Protein AF-A0A520QMN0-F1 (afdb_monomer)

Secondary structure (DSSP, 8-state):
--------------------------------------SEEEEEEEEEEE-S-HHHHHHHHHTT--S-TT-SSHHHHHHHHHHHHHHHHHH--SEEEEEEE-SHHHHHHHHHHHHHTT--EEEE----S-TTT--EEEEEEETT---EEEEEEE--SSSSS-SSEEEEEEEETTEEEEEEEEE--S-TT-HHHHHHHHHHHHHHHHHHHHHHHTT-EEEEEEE-SS--SSS--S--SGGG---SSHHHHHHTTS-SSTTSEEEGGGGSSSGGG--SEEETTEEE--EEEEEEGGGGGGEEEEE------TTT-SSPPEEEEE-S-SS-EEEEPPPPP-PPP----------S-------TTSEEEEEEESS-SS--TTTEEEEEEE-SSS-EE-TTEEEE-TT--EEE--SEE-TT-EEEEEEPTTTS---TTEEEEEEEETTEEEEEEEEETTT--TT-EEEE-

Structure (mmCIF, N/CA/C/O backbone):
data_AF-A0A520QMN0-F1
#
_entry.id   AF-A0A520QMN0-F1
#
loop_
_atom_site.group_PDB
_atom_site.id
_atom_site.type_symbol
_atom_site.label_atom_id
_atom_site.label_alt_id
_atom_site.label_comp_id
_atom_site.label_asym_id
_atom_site.label_entity_id
_atom_site.label_seq_id
_atom_site.pdbx_PDB_ins_code
_atom_site.Cartn_x
_atom_site.Cartn_y
_atom_site.Cartn_z
_atom_site.occupancy
_atom_site.B_iso_or_equiv
_atom_site.auth_seq_id
_atom_site.auth_comp_id
_atom_site.auth_asym_id
_atom_site.auth_atom_id
_atom_site.pdbx_PDB_model_num
ATOM 1 N N . MET A 1 1 ? 46.810 -18.996 -17.706 1.00 33.03 1 MET A N 1
ATOM 2 C CA . MET A 1 1 ? 46.801 -19.858 -16.507 1.00 33.03 1 MET A CA 1
ATOM 3 C C . MET A 1 1 ? 45.580 -19.439 -15.713 1.00 33.03 1 MET A C 1
ATOM 5 O O . MET A 1 1 ? 45.600 -18.313 -15.251 1.00 33.03 1 MET A O 1
ATOM 9 N N . GLU A 1 2 ? 44.453 -20.135 -15.626 1.00 33.88 2 GLU A N 1
ATOM 10 C CA . GLU A 1 2 ? 43.872 -21.401 -16.129 1.00 33.88 2 GLU A CA 1
ATOM 11 C C . GLU A 1 2 ? 42.335 -21.191 -16.065 1.00 33.88 2 GLU A C 1
ATOM 13 O O . GLU A 1 2 ? 41.900 -20.363 -15.277 1.00 33.88 2 GLU A O 1
ATOM 18 N N . ARG A 1 3 ? 41.407 -21.863 -16.751 1.00 31.55 3 ARG A N 1
ATOM 19 C CA . ARG A 1 3 ? 41.289 -22.530 -18.057 1.00 31.55 3 ARG A CA 1
ATOM 20 C C . ARG A 1 3 ? 39.763 -22.662 -18.308 1.00 31.55 3 ARG A C 1
ATOM 22 O O . ARG A 1 3 ? 39.017 -22.943 -17.381 1.00 31.55 3 ARG A O 1
ATOM 29 N N . TYR A 1 4 ? 39.343 -22.465 -19.558 1.00 32.16 4 TYR A N 1
ATOM 30 C CA . TYR A 1 4 ? 38.041 -22.791 -20.170 1.00 32.16 4 TYR A CA 1
ATOM 31 C C . TYR A 1 4 ? 37.383 -24.122 -19.741 1.00 32.16 4 TYR A C 1
ATOM 33 O O . TYR A 1 4 ? 38.085 -25.118 -19.598 1.00 32.16 4 TYR A O 1
ATOM 41 N N . PHE A 1 5 ? 36.042 -24.166 -19.770 1.00 28.84 5 PHE A N 1
ATOM 42 C CA . PHE A 1 5 ? 35.228 -25.303 -20.254 1.00 28.84 5 PHE A CA 1
ATOM 43 C C . PHE A 1 5 ? 33.964 -24.720 -20.916 1.00 28.84 5 PHE A C 1
ATOM 45 O O . PHE A 1 5 ? 33.158 -24.091 -20.247 1.00 28.84 5 PHE A O 1
ATOM 52 N N . LEU A 1 6 ? 33.908 -24.546 -22.238 1.00 27.08 6 LEU A N 1
ATOM 53 C CA . LEU A 1 6 ? 33.676 -25.504 -23.331 1.00 27.08 6 LEU A CA 1
ATOM 54 C C . LEU A 1 6 ? 32.257 -26.107 -23.371 1.00 27.08 6 LEU A C 1
ATOM 56 O O . LEU A 1 6 ? 31.890 -26.980 -22.593 1.00 27.08 6 LEU A O 1
ATOM 60 N N . LEU A 1 7 ? 31.533 -25.615 -24.376 1.00 24.67 7 LEU A N 1
ATOM 61 C CA . LEU A 1 7 ? 30.341 -26.112 -25.056 1.00 24.67 7 LEU A CA 1
ATOM 62 C C . LEU A 1 7 ? 30.203 -27.649 -25.078 1.00 24.67 7 LEU A C 1
ATOM 64 O O . LEU A 1 7 ? 31.142 -28.359 -25.440 1.00 24.67 7 LEU A O 1
ATOM 68 N N . THR A 1 8 ? 28.995 -28.164 -24.841 1.00 26.45 8 THR A N 1
ATOM 69 C CA . THR A 1 8 ? 28.574 -29.463 -25.387 1.00 26.45 8 THR A CA 1
ATOM 70 C C . THR A 1 8 ? 27.167 -29.337 -25.962 1.00 26.45 8 THR A C 1
ATOM 72 O O . THR A 1 8 ? 26.180 -29.248 -25.242 1.00 26.45 8 THR A O 1
ATOM 75 N N . VAL A 1 9 ? 27.103 -29.305 -27.292 1.00 26.80 9 VAL A N 1
ATOM 76 C CA . VAL A 1 9 ? 25.902 -29.590 -28.077 1.00 26.80 9 VAL A CA 1
ATOM 77 C C . VAL A 1 9 ? 25.725 -31.106 -28.077 1.00 26.80 9 VAL A C 1
ATOM 79 O O . VAL A 1 9 ? 26.642 -31.820 -28.482 1.00 26.80 9 VAL A O 1
ATOM 82 N N . LEU A 1 10 ? 24.552 -31.599 -27.677 1.00 25.41 10 LEU A N 1
ATOM 83 C CA . LEU A 1 10 ? 24.100 -32.932 -28.060 1.00 25.41 10 LEU A CA 1
ATOM 84 C C . LEU A 1 10 ? 22.697 -32.833 -28.658 1.00 25.41 10 LEU A C 1
ATOM 86 O O . LEU A 1 10 ? 21.757 -32.351 -28.033 1.00 25.41 10 LEU A O 1
ATOM 90 N N . LEU A 1 11 ? 22.606 -33.278 -29.905 1.00 26.23 11 LEU A N 1
ATOM 91 C CA . LEU A 1 11 ? 21.416 -33.345 -30.738 1.00 26.23 11 LEU A CA 1
ATOM 92 C C . LEU A 1 11 ? 21.088 -34.833 -30.947 1.00 26.23 11 LEU A C 1
ATOM 94 O O . LEU A 1 11 ? 21.989 -35.612 -31.252 1.00 26.23 11 LEU A O 1
ATOM 98 N N . MET A 1 12 ? 19.788 -35.146 -30.882 1.00 27.16 12 MET A N 1
ATOM 99 C CA . MET A 1 12 ? 19.052 -36.275 -31.488 1.00 27.16 12 MET A CA 1
ATOM 100 C C . MET A 1 12 ? 18.500 -37.404 -30.599 1.00 27.16 12 MET A C 1
ATOM 102 O O . MET A 1 12 ? 19.220 -38.106 -29.899 1.00 27.16 12 MET A O 1
ATOM 106 N N . GLY A 1 13 ? 17.190 -37.625 -30.811 1.00 24.97 13 GLY A N 1
ATOM 107 C CA . GLY A 1 13 ? 16.382 -38.800 -30.460 1.00 24.97 13 GLY A CA 1
ATOM 108 C C . GLY A 1 13 ? 15.334 -38.472 -29.390 1.00 24.97 13 GLY A C 1
ATOM 109 O O . GLY A 1 13 ? 15.660 -38.476 -28.219 1.00 24.97 13 GLY A O 1
ATOM 110 N N . GLY A 1 14 ? 14.075 -38.124 -29.664 1.00 24.12 14 GLY A N 1
ATOM 111 C CA . GLY A 1 14 ? 13.190 -38.579 -30.730 1.00 24.12 14 GLY A CA 1
ATOM 112 C C . GLY A 1 14 ? 12.113 -39.489 -30.134 1.00 24.12 14 GLY A C 1
ATOM 113 O O . GLY A 1 14 ? 12.290 -40.696 -30.129 1.00 24.12 14 GLY A O 1
ATOM 114 N N . PHE A 1 15 ? 11.001 -38.915 -29.668 1.00 27.69 15 PHE A N 1
ATOM 115 C CA . PHE A 1 15 ? 9.696 -39.583 -29.616 1.00 27.69 15 PHE A CA 1
ATOM 116 C C . PHE A 1 15 ? 8.616 -38.545 -29.915 1.00 27.69 15 PHE A C 1
ATOM 118 O O . PHE A 1 15 ? 8.412 -37.593 -29.167 1.00 27.69 15 PHE A O 1
ATOM 125 N N . GLY A 1 16 ? 7.990 -38.705 -31.078 1.00 23.70 16 GLY A N 1
ATOM 126 C CA . GLY A 1 16 ? 6.839 -37.927 -31.505 1.00 23.70 16 GLY A CA 1
ATOM 127 C C . GLY A 1 16 ? 5.525 -38.591 -31.105 1.00 23.70 16 GLY A C 1
ATOM 128 O O . GLY A 1 16 ? 5.467 -39.808 -30.967 1.00 23.70 16 GLY A O 1
ATOM 129 N N . CYS A 1 17 ? 4.501 -37.751 -30.950 1.00 24.12 17 CYS A N 1
ATOM 130 C CA . CYS A 1 17 ? 3.062 -37.928 -31.224 1.00 24.12 17 CYS A CA 1
ATOM 131 C C . CYS A 1 17 ? 2.330 -36.876 -30.369 1.00 24.12 17 CYS A C 1
ATOM 133 O O . CYS A 1 17 ? 2.611 -36.768 -29.188 1.00 24.12 17 CYS A O 1
ATOM 135 N N . SER A 1 18 ? 1.408 -36.043 -30.839 1.00 25.81 18 SER A N 1
ATOM 136 C CA . SER A 1 18 ? 0.764 -35.873 -32.138 1.00 25.81 18 SER A CA 1
ATOM 137 C C . SER A 1 18 ? 0.312 -34.413 -32.251 1.00 25.81 18 SER A C 1
ATOM 139 O O . SER A 1 18 ? -0.187 -33.850 -31.279 1.00 25.81 18 SER A O 1
ATOM 141 N N . LYS A 1 19 ? 0.424 -33.820 -33.442 1.00 28.09 19 LYS A N 1
ATOM 142 C CA . LYS A 1 19 ? -0.245 -32.557 -33.777 1.00 28.09 19 LYS A CA 1
ATOM 143 C C . LYS A 1 19 ? -1.764 -32.755 -33.758 1.00 28.09 19 LYS A C 1
ATOM 145 O O . LYS A 1 19 ? -2.263 -33.594 -34.504 1.00 28.09 19 LYS A O 1
ATOM 150 N N . SER A 1 20 ? -2.486 -31.925 -33.013 1.00 25.56 20 SER A N 1
ATOM 151 C CA . SER A 1 20 ? -3.855 -31.550 -33.370 1.00 25.56 20 SER A CA 1
ATOM 152 C C . SER A 1 20 ? -3.849 -30.073 -33.742 1.00 25.56 20 SER A C 1
ATOM 154 O O . SER A 1 20 ? -3.733 -29.206 -32.879 1.00 25.56 20 SER A O 1
ATOM 156 N N . ASN A 1 21 ? -3.946 -29.793 -35.041 1.00 27.81 21 ASN A N 1
ATOM 157 C CA . ASN A 1 21 ? -4.375 -28.483 -35.510 1.00 27.81 21 ASN A CA 1
ATOM 158 C C . ASN A 1 21 ? -5.807 -28.257 -35.020 1.00 27.81 21 ASN A C 1
ATOM 160 O O . ASN A 1 21 ? -6.683 -29.054 -35.343 1.00 27.81 21 ASN A O 1
ATOM 164 N N . ASN A 1 22 ? -6.041 -27.161 -34.308 1.00 25.23 22 ASN A N 1
ATOM 165 C CA . ASN A 1 22 ? -7.317 -26.465 -34.361 1.00 25.23 22 ASN A CA 1
ATOM 166 C C . ASN A 1 22 ? -7.044 -24.967 -34.270 1.00 25.23 22 ASN A C 1
ATOM 168 O O . ASN A 1 22 ? -6.852 -24.391 -33.206 1.00 25.23 22 ASN A O 1
ATOM 172 N N . THR A 1 23 ? -6.999 -24.357 -35.447 1.00 31.05 23 THR A N 1
ATOM 173 C CA . THR A 1 23 ? -7.369 -22.965 -35.651 1.00 31.05 23 THR A CA 1
ATOM 174 C C . THR A 1 23 ? -8.823 -22.785 -35.224 1.00 31.05 23 THR A C 1
ATOM 176 O O . THR A 1 23 ? -9.720 -23.339 -35.857 1.00 31.05 23 THR A O 1
ATOM 179 N N . SER A 1 24 ? -9.058 -21.984 -34.194 1.00 26.66 24 SER A N 1
ATOM 180 C CA . SER A 1 24 ? -10.310 -21.247 -34.050 1.00 26.66 24 SER A CA 1
ATOM 181 C C . SER A 1 24 ? -10.043 -20.009 -33.212 1.00 26.66 24 SER A C 1
ATOM 183 O O . SER A 1 24 ? -9.780 -20.102 -32.014 1.00 26.66 24 SER A O 1
ATOM 185 N N . GLU A 1 25 ? -10.101 -18.862 -33.882 1.00 38.84 25 GLU A N 1
ATOM 186 C CA . GLU A 1 25 ? -10.387 -17.569 -33.282 1.00 38.84 25 GLU A CA 1
ATOM 187 C C . GLU A 1 25 ? -11.527 -17.719 -32.269 1.00 38.84 25 GLU A C 1
ATOM 189 O O . GLU A 1 25 ? -12.612 -18.200 -32.602 1.00 38.84 25 GLU A O 1
ATOM 194 N N . ASN A 1 26 ? -11.289 -17.309 -31.028 1.00 26.91 26 ASN A N 1
ATOM 195 C CA . ASN A 1 26 ? -12.368 -16.881 -30.154 1.00 26.91 26 ASN A CA 1
ATOM 196 C C . ASN A 1 26 ? -11.800 -15.910 -29.119 1.00 26.91 26 ASN A C 1
ATOM 198 O O . ASN A 1 26 ? -11.375 -16.291 -28.031 1.00 26.91 26 ASN A O 1
ATOM 202 N N . SER A 1 27 ? -11.786 -14.631 -29.487 1.00 34.31 27 SER A N 1
ATOM 203 C CA . SER A 1 27 ? -11.710 -13.521 -28.546 1.00 34.31 27 SER A CA 1
ATOM 204 C C . SER A 1 27 ? -12.987 -13.522 -27.701 1.00 34.31 27 SER A C 1
ATOM 206 O O . SER A 1 27 ? -13.970 -12.853 -28.026 1.00 34.31 27 SER A O 1
ATOM 208 N N . GLN A 1 28 ? -13.010 -14.315 -26.635 1.00 29.34 28 GLN A N 1
ATOM 209 C CA . GLN A 1 28 ? -13.997 -14.152 -25.579 1.00 29.34 28 GLN A CA 1
ATOM 210 C C . GLN A 1 28 ? -13.337 -13.379 -24.450 1.00 29.34 28 GLN A C 1
ATOM 212 O O . GLN A 1 28 ? -12.477 -13.902 -23.749 1.00 29.34 28 GLN A O 1
ATOM 217 N N . ALA A 1 29 ? -13.750 -12.118 -24.299 1.00 33.69 29 ALA A N 1
ATOM 218 C CA . ALA A 1 29 ? -13.531 -11.350 -23.087 1.00 33.69 29 ALA A CA 1
ATOM 219 C C . ALA A 1 29 ? -13.957 -12.220 -21.896 1.00 33.69 29 ALA A C 1
ATOM 221 O O . ALA A 1 29 ? -15.143 -12.542 -21.750 1.00 33.69 29 ALA A O 1
ATOM 222 N N . GLN A 1 30 ? -12.987 -12.649 -21.089 1.00 31.91 30 GLN A N 1
ATOM 223 C CA . GLN A 1 30 ? -13.263 -13.314 -19.828 1.00 31.91 30 GLN A CA 1
ATOM 224 C C . GLN A 1 30 ? -14.056 -12.329 -18.974 1.00 31.91 30 GLN A C 1
ATOM 226 O O . GLN A 1 30 ? -13.552 -11.306 -18.520 1.00 31.91 30 GLN A O 1
ATOM 231 N N . LYS A 1 31 ? -15.348 -12.612 -18.806 1.00 30.89 31 LYS A N 1
ATOM 232 C CA . LYS A 1 31 ? -16.171 -11.926 -17.818 1.00 30.89 31 LYS A CA 1
ATOM 233 C C . LYS A 1 31 ? -15.600 -12.273 -16.451 1.00 30.89 31 LYS A C 1
ATOM 235 O O . LYS A 1 31 ? -15.755 -13.410 -16.007 1.00 30.89 31 LYS A O 1
ATOM 240 N N . PHE A 1 32 ? -14.959 -11.302 -15.808 1.00 40.47 32 PHE A N 1
ATOM 241 C CA . PHE A 1 32 ? -14.547 -11.408 -14.416 1.00 40.47 32 PHE A CA 1
ATOM 242 C C . PHE A 1 32 ? -15.762 -11.813 -13.575 1.00 40.47 32 PHE A C 1
ATOM 244 O O . PHE A 1 32 ? -16.827 -11.194 -13.641 1.00 40.47 32 PHE A O 1
ATOM 251 N N . THR A 1 33 ? -15.643 -12.920 -12.848 1.00 34.47 33 THR A N 1
ATOM 252 C CA . THR A 1 33 ? -16.696 -13.388 -11.950 1.00 34.47 33 THR A CA 1
ATOM 253 C C . THR A 1 33 ? -16.872 -12.362 -10.837 1.00 34.47 33 THR A C 1
ATOM 255 O O . THR A 1 33 ? -15.922 -12.095 -10.103 1.00 34.47 33 THR A O 1
ATOM 258 N N . ASN A 1 34 ? -18.079 -11.802 -10.708 1.00 33.84 34 ASN A N 1
ATOM 259 C CA . ASN A 1 34 ? -18.480 -10.924 -9.607 1.00 33.84 34 ASN A CA 1
ATOM 260 C C . ASN A 1 34 ? -18.396 -11.683 -8.273 1.00 33.84 34 ASN A C 1
ATOM 262 O O . ASN A 1 34 ? -19.392 -12.208 -7.779 1.00 33.84 34 ASN A O 1
ATOM 266 N N . ILE A 1 35 ? -17.208 -11.755 -7.683 1.00 37.53 35 ILE A N 1
ATOM 267 C CA . ILE A 1 35 ? -17.080 -11.968 -6.248 1.00 37.53 35 ILE A CA 1
ATOM 268 C C . ILE A 1 35 ? -17.411 -10.611 -5.632 1.00 37.53 35 ILE A C 1
ATOM 270 O O . ILE A 1 35 ? -16.677 -9.647 -5.853 1.00 37.53 35 ILE A O 1
ATOM 274 N N . GLU A 1 36 ? -18.520 -10.517 -4.896 1.00 47.09 36 GLU A N 1
ATOM 275 C CA . GLU A 1 36 ? -18.790 -9.360 -4.040 1.00 47.09 36 GLU A CA 1
ATOM 276 C C . GLU A 1 36 ? -17.677 -9.275 -2.989 1.00 47.09 36 GLU A C 1
ATOM 278 O O . GLU A 1 36 ? -17.712 -9.913 -1.938 1.00 47.09 36 GLU A O 1
ATOM 283 N N . LYS A 1 37 ? -16.626 -8.523 -3.309 1.00 62.28 37 LYS A N 1
ATOM 284 C CA . LYS A 1 37 ? -15.514 -8.251 -2.407 1.00 62.28 37 LYS A CA 1
ATOM 285 C C . LYS A 1 37 ? -15.958 -7.128 -1.476 1.00 62.28 37 LYS A C 1
ATOM 287 O O . LYS A 1 37 ? -15.829 -5.955 -1.805 1.00 62.28 37 LYS A O 1
ATOM 292 N N . SER A 1 38 ? -16.540 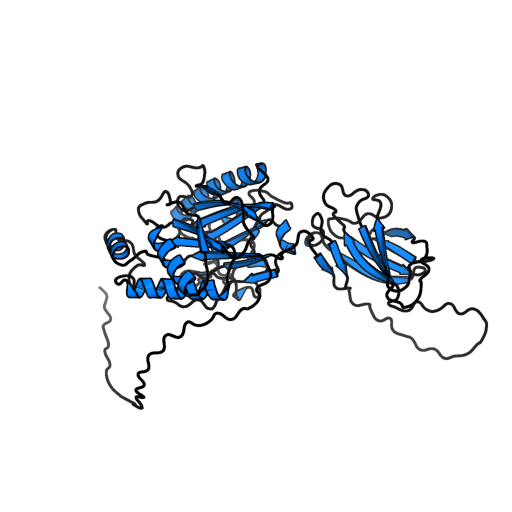-7.490 -0.335 1.00 71.12 38 SER A N 1
ATOM 293 C CA . SER A 1 38 ? -16.988 -6.528 0.675 1.00 71.12 38 SER A CA 1
ATOM 294 C C . SER A 1 38 ? -15.799 -5.801 1.313 1.00 71.12 38 SER A C 1
ATOM 296 O O . SER A 1 38 ? -14.854 -6.455 1.762 1.00 71.12 38 SER A O 1
ATOM 298 N N . GLY A 1 39 ? -15.871 -4.475 1.429 1.00 86.12 39 GLY A N 1
ATOM 299 C CA . GLY A 1 39 ? -14.822 -3.661 2.050 1.00 86.12 39 GLY A CA 1
ATOM 300 C C . GLY A 1 39 ? -14.128 -2.708 1.081 1.00 86.12 39 GLY A C 1
ATOM 301 O O . GLY A 1 39 ? -14.293 -2.820 -0.126 1.00 86.12 39 GLY A O 1
ATOM 302 N N . ILE A 1 40 ? -13.335 -1.794 1.635 1.00 94.31 40 ILE A N 1
ATOM 303 C CA . ILE A 1 40 ? -12.443 -0.896 0.900 1.00 94.31 40 ILE A CA 1
ATOM 304 C C . ILE A 1 40 ? -11.146 -1.651 0.608 1.00 94.31 40 ILE A C 1
ATOM 306 O O . ILE A 1 40 ? -10.394 -1.951 1.537 1.00 94.31 40 ILE A O 1
ATOM 310 N N . GLY A 1 41 ? -10.884 -1.968 -0.656 1.00 96.88 41 GLY A N 1
ATOM 311 C CA . GLY A 1 41 ? -9.648 -2.598 -1.110 1.00 96.88 41 GLY A CA 1
ATOM 312 C C . GLY A 1 41 ? -8.553 -1.576 -1.412 1.00 96.88 41 GLY A C 1
ATOM 313 O O . GLY A 1 41 ? -8.744 -0.691 -2.243 1.00 96.88 41 GLY A O 1
ATOM 314 N N . ILE A 1 42 ? -7.386 -1.726 -0.791 1.00 98.62 42 ILE A N 1
ATOM 315 C CA . ILE A 1 42 ? -6.192 -0.916 -1.061 1.00 98.62 42 ILE A CA 1
ATOM 316 C C . ILE A 1 42 ? -5.053 -1.856 -1.443 1.00 98.62 42 ILE A C 1
ATOM 318 O O . ILE A 1 42 ? -4.698 -2.745 -0.669 1.00 98.62 42 ILE A O 1
ATOM 322 N N . MET A 1 43 ? -4.485 -1.658 -2.630 1.00 98.81 43 MET A N 1
ATOM 323 C CA . MET A 1 43 ? -3.402 -2.476 -3.170 1.00 98.81 43 MET A CA 1
ATOM 324 C C . MET A 1 43 ? -2.179 -1.620 -3.492 1.00 98.81 43 MET A C 1
ATOM 326 O O . MET A 1 43 ? -2.313 -0.522 -4.029 1.00 98.81 43 MET A O 1
ATOM 330 N N . THR A 1 44 ? -0.989 -2.152 -3.222 1.00 98.88 44 THR A N 1
ATOM 331 C CA . THR A 1 44 ? 0.259 -1.661 -3.814 1.00 98.88 44 THR A CA 1
ATOM 332 C C . THR A 1 44 ? 0.873 -2.722 -4.715 1.00 98.88 44 THR A C 1
ATOM 334 O O . THR A 1 44 ? 0.778 -3.909 -4.402 1.00 98.88 44 THR A O 1
ATOM 337 N N . PHE A 1 45 ? 1.460 -2.306 -5.836 1.00 98.75 45 PHE A N 1
ATOM 338 C CA . PHE A 1 45 ? 2.059 -3.219 -6.804 1.00 98.75 45 PHE A CA 1
ATOM 339 C C . PHE A 1 45 ? 3.197 -2.543 -7.582 1.00 98.75 45 PHE A C 1
ATOM 341 O O . PHE A 1 45 ? 2.953 -1.627 -8.374 1.00 98.75 45 PHE A O 1
ATOM 348 N N . ASN A 1 46 ? 4.433 -3.009 -7.387 1.00 98.56 46 ASN A N 1
ATOM 349 C CA . ASN A 1 46 ? 5.536 -2.661 -8.273 1.00 98.56 46 ASN A CA 1
ATOM 350 C C . ASN A 1 46 ? 5.369 -3.438 -9.583 1.00 98.56 46 ASN A C 1
ATOM 352 O O . ASN A 1 46 ? 5.274 -4.662 -9.587 1.00 98.56 46 ASN A O 1
ATOM 356 N N . THR A 1 47 ? 5.267 -2.711 -10.692 1.00 97.00 47 THR A N 1
ATOM 357 C CA . THR A 1 47 ? 4.902 -3.275 -11.997 1.00 97.00 47 THR A CA 1
ATOM 358 C C . THR A 1 47 ? 6.094 -3.641 -12.871 1.00 97.00 47 THR A C 1
ATOM 360 O O . THR A 1 47 ? 5.867 -4.142 -13.967 1.00 97.00 47 THR A O 1
ATOM 363 N N . LYS A 1 48 ? 7.333 -3.406 -12.413 1.00 94.44 48 LYS A N 1
ATOM 364 C CA . LYS A 1 48 ? 8.570 -3.659 -13.163 1.00 94.44 48 LYS A CA 1
ATOM 365 C C . LYS A 1 48 ? 8.559 -3.030 -14.560 1.00 94.44 48 LYS A C 1
ATOM 367 O O . LYS A 1 48 ? 8.218 -3.674 -15.555 1.00 94.44 48 LYS A O 1
ATOM 372 N N . TRP A 1 49 ? 8.979 -1.774 -14.658 1.00 95.88 49 TRP A N 1
ATOM 373 C CA . TRP A 1 49 ? 9.045 -1.037 -15.928 1.00 95.88 49 TRP A CA 1
ATOM 374 C C . TRP A 1 49 ? 7.744 -1.058 -16.753 1.00 95.88 49 TRP A C 1
ATOM 376 O O . TRP A 1 49 ? 7.734 -1.489 -17.909 1.00 95.88 49 TRP A O 1
ATOM 386 N N . LEU A 1 50 ? 6.639 -0.549 -16.206 1.00 97.50 50 LEU A N 1
ATOM 387 C CA . LEU A 1 50 ? 5.403 -0.408 -16.974 1.00 97.50 50 LEU A CA 1
ATOM 388 C C . LEU A 1 50 ? 5.539 0.740 -17.982 1.00 97.50 50 LEU A C 1
ATOM 390 O O . LEU A 1 50 ? 5.469 1.919 -17.628 1.00 97.50 50 LEU A O 1
ATOM 394 N N . LEU A 1 51 ? 5.748 0.378 -19.247 1.00 97.75 51 LEU A N 1
ATOM 395 C CA . LEU A 1 51 ? 6.119 1.293 -20.330 1.00 97.75 51 LEU A CA 1
ATOM 396 C C . LEU A 1 51 ? 4.921 1.750 -21.165 1.00 97.75 51 LEU A C 1
ATOM 398 O O . LEU A 1 51 ? 3.910 1.057 -21.291 1.00 97.75 51 LEU A O 1
ATOM 402 N N . ALA A 1 52 ? 5.068 2.909 -21.802 1.00 96.25 52 ALA A N 1
ATOM 403 C CA . ALA A 1 52 ? 4.100 3.441 -22.753 1.00 96.25 52 ALA A CA 1
ATOM 404 C C . ALA A 1 52 ? 4.177 2.748 -24.118 1.00 96.25 52 ALA A C 1
ATOM 406 O O . ALA A 1 52 ? 3.144 2.568 -24.761 1.00 96.25 52 ALA A O 1
ATOM 407 N N . GLY A 1 53 ? 5.377 2.351 -24.551 1.00 96.88 53 GLY A N 1
ATOM 408 C CA . GLY A 1 53 ? 5.607 1.681 -25.830 1.00 96.88 53 GLY A CA 1
ATOM 409 C C . GLY A 1 53 ? 7.084 1.440 -26.143 1.00 96.88 53 GLY A C 1
ATOM 410 O O . GLY A 1 53 ? 7.971 1.876 -25.402 1.00 96.88 53 GLY A O 1
ATOM 411 N N . ALA A 1 54 ? 7.343 0.733 -27.243 1.00 96.38 54 ALA A N 1
ATOM 412 C CA . ALA A 1 54 ? 8.678 0.232 -27.591 1.00 96.38 54 ALA A CA 1
ATOM 413 C C . ALA A 1 54 ? 9.724 1.345 -27.783 1.00 96.38 54 ALA A C 1
ATOM 415 O O . ALA A 1 54 ? 10.878 1.201 -27.381 1.00 96.38 54 ALA A O 1
ATOM 416 N N . GLU A 1 55 ? 9.326 2.497 -28.330 1.00 95.38 55 GLU A N 1
ATOM 417 C CA . GLU A 1 55 ? 10.223 3.649 -28.502 1.00 95.38 55 GLU A CA 1
ATOM 418 C C . GLU A 1 55 ? 10.776 4.153 -27.156 1.00 95.38 55 GLU A C 1
ATOM 420 O O . GLU A 1 55 ? 11.960 4.483 -27.037 1.00 95.38 55 GLU A O 1
ATOM 425 N N . GLN A 1 56 ? 9.942 4.164 -26.110 1.00 95.00 56 GLN A N 1
ATOM 426 C CA . GLN A 1 56 ? 10.378 4.532 -24.764 1.00 95.00 56 GLN A CA 1
ATOM 427 C C . GLN A 1 56 ? 11.379 3.515 -24.210 1.00 95.00 56 GLN A C 1
ATOM 429 O O . GLN A 1 56 ? 12.402 3.915 -23.651 1.00 95.00 56 GLN A O 1
ATOM 434 N N . ALA A 1 57 ? 11.126 2.218 -24.406 1.00 96.06 57 ALA A N 1
ATOM 435 C CA . ALA A 1 57 ? 12.050 1.166 -23.993 1.00 96.06 57 ALA A CA 1
ATOM 436 C C . ALA A 1 57 ? 13.411 1.314 -24.692 1.00 96.06 57 ALA A C 1
ATOM 438 O O . ALA A 1 57 ? 14.449 1.316 -24.031 1.00 96.06 57 ALA A O 1
ATOM 439 N N . GLN A 1 58 ? 13.422 1.542 -26.010 1.00 95.19 58 GLN A N 1
ATOM 440 C CA . GLN A 1 58 ? 14.645 1.776 -26.785 1.00 95.19 58 GLN A CA 1
ATOM 441 C C . GLN A 1 58 ? 15.414 3.012 -26.297 1.00 95.19 58 GLN A C 1
ATOM 443 O O . GLN A 1 58 ? 16.638 2.961 -26.148 1.00 95.19 58 GLN A O 1
ATOM 448 N N . ARG A 1 59 ? 14.714 4.112 -25.984 1.00 94.75 59 ARG A N 1
ATOM 449 C CA . ARG A 1 59 ? 15.333 5.320 -25.414 1.00 94.75 59 ARG A CA 1
ATOM 450 C C . ARG A 1 59 ? 16.018 5.028 -24.080 1.00 94.75 59 ARG A C 1
ATOM 452 O O . ARG A 1 59 ? 17.149 5.465 -23.874 1.00 94.75 59 ARG A O 1
ATOM 459 N N . LEU A 1 60 ? 15.352 4.306 -23.180 1.00 95.00 60 LEU A N 1
ATOM 460 C CA . LEU A 1 60 ? 15.901 3.948 -21.869 1.00 95.00 60 LEU A CA 1
ATOM 461 C C . LEU A 1 60 ? 17.090 2.984 -22.000 1.00 95.00 60 LEU A C 1
ATOM 463 O O . LEU A 1 60 ? 18.132 3.226 -21.387 1.00 95.00 60 LEU A O 1
ATOM 467 N N . LYS A 1 61 ? 17.004 1.978 -22.881 1.00 95.19 61 LYS A N 1
ATOM 468 C CA . LYS A 1 61 ? 18.137 1.102 -23.239 1.00 95.19 61 LYS A CA 1
ATOM 469 C C . LYS A 1 61 ? 19.333 1.910 -23.749 1.00 95.19 61 LYS A C 1
ATOM 471 O O . LYS A 1 61 ? 20.467 1.660 -23.347 1.00 95.19 61 LYS A O 1
ATOM 476 N N . GLY A 1 62 ? 19.088 2.948 -24.553 1.00 94.94 62 GLY A N 1
ATOM 477 C CA . GLY A 1 62 ? 20.116 3.884 -25.021 1.00 94.94 62 GLY A CA 1
ATOM 478 C C . GLY A 1 62 ? 20.849 4.643 -23.903 1.00 94.94 62 GLY A C 1
ATOM 479 O O . GLY A 1 62 ? 21.985 5.069 -24.108 1.00 94.94 62 GLY A O 1
ATOM 480 N N . LYS A 1 63 ? 20.251 4.774 -22.707 1.00 94.88 63 LYS A N 1
ATOM 481 C CA . LYS A 1 63 ? 20.895 5.340 -21.504 1.00 94.88 63 LYS A CA 1
ATOM 482 C C . LYS A 1 63 ? 21.736 4.312 -20.726 1.00 94.88 63 LYS A C 1
ATOM 484 O O . LYS A 1 63 ? 22.353 4.689 -19.730 1.00 94.88 63 LYS A O 1
ATOM 489 N N . GLY A 1 64 ? 21.759 3.045 -21.149 1.00 93.50 64 GLY A N 1
ATOM 490 C CA . GLY A 1 64 ? 22.409 1.938 -20.438 1.00 93.50 64 GLY A CA 1
ATOM 491 C C . GLY A 1 64 ? 21.570 1.345 -19.301 1.00 93.50 64 GLY A C 1
ATOM 492 O O . GLY A 1 64 ? 22.129 0.734 -18.391 1.00 93.50 64 GLY A O 1
ATOM 493 N N . ILE A 1 65 ? 20.250 1.552 -19.319 1.00 92.94 65 ILE A N 1
ATOM 494 C CA . ILE A 1 65 ? 19.324 0.978 -18.335 1.00 92.94 65 ILE A CA 1
ATOM 495 C C . ILE A 1 65 ? 19.096 -0.506 -18.660 1.00 92.94 65 ILE A C 1
ATOM 497 O O . ILE A 1 65 ? 18.815 -0.860 -19.804 1.00 92.94 65 ILE A O 1
ATOM 501 N N . TRP A 1 66 ? 19.232 -1.351 -17.640 1.00 90.06 66 TRP A N 1
ATOM 502 C CA . TRP A 1 66 ? 19.012 -2.801 -17.673 1.00 90.06 66 TRP A CA 1
ATOM 503 C C . TRP A 1 66 ? 17.603 -3.149 -17.161 1.00 90.06 66 TRP A C 1
ATOM 505 O O . TRP A 1 66 ? 16.952 -2.301 -16.550 1.00 90.06 66 TRP A O 1
ATOM 515 N N . GLY A 1 67 ? 17.133 -4.380 -17.389 1.00 87.62 67 GLY A N 1
ATOM 516 C CA . GLY A 1 67 ? 15.792 -4.824 -16.966 1.00 87.62 67 GLY A CA 1
ATOM 517 C C . GLY A 1 67 ? 14.683 -4.536 -17.985 1.00 87.62 67 GLY A C 1
ATOM 518 O O . GLY A 1 67 ? 13.501 -4.584 -17.652 1.00 87.62 67 GLY A O 1
ATOM 519 N N . LEU A 1 68 ? 15.066 -4.206 -19.221 1.00 92.50 68 LEU A N 1
ATOM 520 C CA . LEU A 1 68 ? 14.178 -3.896 -20.347 1.00 92.50 68 LEU A CA 1
ATOM 521 C C . LEU A 1 68 ? 14.342 -4.898 -21.499 1.00 92.50 68 LEU A C 1
ATOM 523 O O . LEU A 1 68 ? 13.841 -4.655 -22.596 1.00 92.50 68 LEU A O 1
ATOM 527 N N . GLU A 1 69 ? 15.104 -5.973 -21.294 1.00 88.81 69 GLU A N 1
ATOM 528 C CA . GLU A 1 69 ? 15.567 -6.900 -22.329 1.00 88.81 69 GLU A CA 1
ATOM 529 C C . GLU A 1 69 ? 14.396 -7.408 -23.179 1.00 88.81 69 GLU A C 1
ATOM 531 O O . GLU A 1 69 ? 14.463 -7.299 -24.398 1.00 88.81 69 GLU A O 1
ATOM 536 N N . ASP A 1 70 ? 13.272 -7.751 -22.548 1.00 88.44 70 ASP A N 1
ATOM 537 C CA . ASP A 1 70 ? 12.071 -8.288 -23.202 1.00 88.44 70 ASP A CA 1
ATOM 538 C C . ASP A 1 70 ? 11.016 -7.212 -23.548 1.00 88.44 70 ASP A C 1
ATOM 540 O O . ASP A 1 70 ? 9.815 -7.464 -23.529 1.00 88.44 70 ASP A O 1
ATOM 544 N N . LYS A 1 71 ? 11.438 -5.966 -23.814 1.00 91.94 71 LYS A N 1
ATOM 545 C CA . LYS A 1 71 ? 10.549 -4.810 -24.089 1.00 91.94 71 LYS A CA 1
ATOM 546 C C . LYS A 1 71 ? 10.814 -4.130 -25.438 1.00 91.94 71 LYS A C 1
ATOM 548 O O . LYS A 1 71 ? 10.615 -2.925 -25.578 1.00 91.94 71 LYS A O 1
ATOM 553 N N . ASP A 1 72 ? 11.316 -4.876 -26.422 1.00 92.31 72 ASP A N 1
ATOM 554 C CA . ASP A 1 72 ? 11.686 -4.328 -27.739 1.00 92.31 72 ASP A CA 1
ATOM 555 C C . ASP A 1 72 ? 10.500 -4.040 -28.666 1.00 92.31 72 ASP A C 1
ATOM 557 O O . ASP A 1 72 ? 10.620 -3.207 -29.567 1.00 92.31 72 ASP A O 1
ATOM 561 N N . GLU A 1 73 ? 9.362 -4.695 -28.441 1.00 96.31 73 GLU A N 1
ATOM 562 C CA . GLU A 1 73 ? 8.168 -4.586 -29.277 1.00 96.31 73 GLU A CA 1
ATOM 563 C C . GLU A 1 73 ? 6.947 -4.154 -28.458 1.00 96.31 73 GLU A C 1
ATOM 565 O O . GLU A 1 73 ? 6.817 -4.464 -27.271 1.00 96.31 73 GLU A O 1
ATOM 570 N N . ASP A 1 74 ? 6.013 -3.445 -29.102 1.00 97.19 74 ASP A N 1
ATOM 571 C CA . ASP A 1 74 ? 4.773 -3.008 -28.450 1.00 97.19 74 ASP A CA 1
ATOM 572 C C . ASP A 1 74 ? 3.895 -4.180 -28.003 1.00 97.19 74 ASP A C 1
ATOM 574 O O . ASP A 1 74 ? 3.141 -4.018 -27.047 1.00 97.19 74 ASP A O 1
ATOM 578 N N . THR A 1 75 ? 4.019 -5.338 -28.654 1.00 96.56 75 THR A N 1
ATOM 579 C CA . THR A 1 75 ? 3.345 -6.601 -28.321 1.00 96.56 75 THR A CA 1
ATOM 580 C C . THR A 1 75 ? 3.751 -7.121 -26.942 1.00 96.56 75 THR A C 1
ATOM 582 O O . THR A 1 75 ? 2.883 -7.502 -26.160 1.00 96.56 75 THR A O 1
ATOM 585 N N . GLU A 1 76 ? 5.039 -7.071 -26.593 1.00 95.44 76 GLU A N 1
ATOM 586 C CA . GLU A 1 76 ? 5.533 -7.494 -25.272 1.00 95.44 76 GLU A CA 1
ATOM 587 C C . GLU A 1 76 ? 5.142 -6.509 -24.163 1.00 95.44 76 GLU A C 1
ATOM 589 O O . GLU A 1 76 ? 4.848 -6.887 -23.025 1.00 95.44 76 GLU A O 1
ATOM 594 N N . ILE A 1 77 ? 5.076 -5.219 -24.498 1.00 97.12 77 ILE A N 1
ATOM 595 C CA . ILE A 1 77 ? 4.562 -4.195 -23.585 1.00 97.12 77 ILE A CA 1
ATOM 596 C C . ILE A 1 77 ? 3.060 -4.412 -23.362 1.00 97.12 77 ILE A C 1
ATOM 598 O O . ILE A 1 77 ? 2.608 -4.446 -22.221 1.00 97.12 77 ILE A O 1
ATOM 602 N N . GLU A 1 78 ? 2.284 -4.632 -24.424 1.00 96.75 78 GLU A N 1
ATOM 603 C CA . GLU A 1 78 ? 0.864 -5.001 -24.352 1.00 96.75 78 GLU A CA 1
ATOM 604 C C . GLU A 1 78 ? 0.618 -6.236 -23.489 1.00 96.75 78 GLU A C 1
ATOM 606 O O . GLU A 1 78 ? -0.300 -6.229 -22.666 1.00 96.75 78 GLU A O 1
ATOM 611 N N . LYS A 1 79 ? 1.456 -7.263 -23.643 1.00 96.94 79 LYS A N 1
ATOM 612 C CA . LYS A 1 79 ? 1.390 -8.500 -22.866 1.00 96.94 79 LYS A CA 1
ATOM 613 C C . LYS A 1 79 ? 1.526 -8.232 -21.367 1.00 96.94 79 LYS A C 1
ATOM 615 O O . LYS A 1 79 ? 0.696 -8.706 -20.594 1.00 96.94 79 LYS A O 1
ATOM 620 N N . GLN A 1 80 ? 2.489 -7.403 -20.961 1.00 97.62 80 GLN A N 1
ATOM 621 C CA . GLN A 1 80 ? 2.617 -6.991 -19.560 1.00 97.62 80 GLN A CA 1
ATOM 622 C C . GLN A 1 80 ? 1.408 -6.183 -19.084 1.00 97.62 80 GLN A C 1
ATOM 624 O O . GLN A 1 80 ? 0.885 -6.455 -18.007 1.00 97.62 80 GLN A O 1
ATOM 629 N N . HIS A 1 81 ? 0.927 -5.210 -19.868 1.00 98.19 81 HIS A N 1
ATOM 630 C CA . HIS A 1 81 ? -0.273 -4.438 -19.505 1.00 98.19 81 HIS A CA 1
ATOM 631 C C . HIS A 1 81 ? -1.490 -5.345 -19.295 1.00 98.19 81 HIS A C 1
ATOM 633 O O . HIS A 1 81 ? -2.258 -5.129 -18.358 1.00 98.19 81 HIS A O 1
ATOM 639 N N . ALA A 1 82 ? -1.660 -6.366 -20.138 1.00 97.75 82 ALA A N 1
ATOM 640 C CA . ALA A 1 82 ? -2.713 -7.365 -19.993 1.00 97.75 82 ALA A CA 1
ATOM 641 C C . ALA A 1 82 ? -2.532 -8.207 -18.719 1.00 97.75 82 ALA A C 1
ATOM 643 O O . ALA A 1 82 ? -3.483 -8.340 -17.951 1.00 97.75 82 ALA A O 1
ATOM 644 N N . ALA A 1 83 ? -1.318 -8.694 -18.449 1.00 97.94 83 ALA A N 1
ATOM 645 C CA . ALA A 1 83 ? -1.017 -9.496 -17.264 1.00 97.94 83 ALA A CA 1
ATOM 646 C C . ALA A 1 83 ? -1.195 -8.698 -15.954 1.00 97.94 83 ALA A C 1
ATOM 648 O O . ALA A 1 83 ? -1.840 -9.163 -15.017 1.00 97.94 83 ALA A O 1
ATOM 649 N N . VAL A 1 84 ? -0.717 -7.449 -15.900 1.00 98.44 84 VAL A N 1
ATOM 650 C CA . VAL A 1 84 ? -0.951 -6.532 -14.768 1.00 98.44 84 VAL A CA 1
ATOM 651 C C . VAL A 1 84 ? -2.447 -6.245 -14.601 1.00 98.44 84 VAL A C 1
ATOM 653 O O . VAL A 1 84 ? -2.961 -6.253 -13.481 1.00 98.44 84 VAL A O 1
ATOM 656 N N . SER A 1 85 ? -3.170 -6.024 -15.704 1.00 98.25 85 SER A N 1
ATOM 657 C CA . SER A 1 85 ? -4.621 -5.813 -15.679 1.00 98.25 85 SER A CA 1
ATOM 658 C C . SER A 1 85 ? -5.377 -7.032 -15.143 1.00 98.25 85 SER A C 1
ATOM 660 O O . SER A 1 85 ? -6.357 -6.852 -14.423 1.00 98.25 85 SER A O 1
ATOM 662 N N . GLU A 1 86 ? -4.951 -8.253 -15.468 1.00 97.06 86 GLU A N 1
ATOM 663 C CA . GLU A 1 86 ? -5.545 -9.494 -14.957 1.00 97.06 86 GLU A CA 1
ATOM 664 C C . GLU A 1 86 ? -5.356 -9.619 -13.441 1.00 97.06 86 GLU A C 1
ATOM 666 O O . GLU A 1 86 ? -6.330 -9.837 -12.715 1.00 97.06 86 GLU A O 1
ATOM 671 N N . VAL A 1 87 ? -4.137 -9.370 -12.945 1.00 97.25 87 VAL A N 1
ATOM 672 C CA . VAL A 1 87 ? -3.850 -9.336 -11.502 1.00 97.25 87 VAL A CA 1
ATOM 673 C C . VAL A 1 87 ? -4.765 -8.333 -10.802 1.00 97.25 87 VAL A C 1
ATOM 675 O O . VAL A 1 87 ? -5.431 -8.676 -9.827 1.00 97.25 87 VAL A O 1
ATOM 678 N N . ILE A 1 88 ? -4.870 -7.104 -11.314 1.00 97.50 88 ILE A N 1
ATOM 679 C CA . ILE A 1 88 ? -5.748 -6.078 -10.735 1.00 97.50 88 ILE A CA 1
ATOM 680 C C . ILE A 1 88 ? -7.212 -6.531 -10.767 1.00 97.50 88 ILE A C 1
ATOM 682 O O . ILE A 1 88 ? -7.923 -6.382 -9.771 1.00 97.50 88 ILE A O 1
ATOM 686 N N . ALA A 1 89 ? -7.672 -7.112 -11.873 1.00 95.19 89 ALA A N 1
ATOM 687 C CA . ALA A 1 89 ? -9.061 -7.518 -12.042 1.00 95.19 89 ALA A CA 1
ATOM 688 C C . ALA A 1 89 ? -9.473 -8.695 -11.150 1.00 95.19 89 ALA A C 1
ATOM 690 O O . ALA A 1 89 ? -10.624 -8.759 -10.715 1.00 95.19 89 ALA A O 1
ATOM 691 N N . ASN A 1 90 ? -8.530 -9.557 -10.769 1.00 93.69 90 ASN A N 1
ATOM 692 C CA . ASN A 1 90 ? -8.772 -10.608 -9.784 1.00 93.69 90 ASN A CA 1
ATOM 693 C C . ASN A 1 90 ? -9.076 -10.049 -8.389 1.00 93.69 90 ASN A C 1
ATOM 695 O O . ASN A 1 90 ? -9.709 -10.730 -7.580 1.00 93.69 90 ASN A O 1
ATOM 699 N N . TYR A 1 91 ? -8.683 -8.806 -8.084 1.00 94.19 91 TYR A N 1
ATOM 700 C CA . TYR A 1 91 ? -8.874 -8.191 -6.767 1.00 94.19 91 TYR A CA 1
ATOM 701 C C . TYR A 1 91 ? -9.752 -6.942 -6.758 1.00 94.19 91 TYR A C 1
ATOM 703 O O . TYR A 1 91 ? -10.286 -6.628 -5.696 1.00 94.19 91 TYR A O 1
ATOM 711 N N . VAL A 1 92 ? -9.948 -6.265 -7.886 1.00 94.94 92 VAL A N 1
ATOM 712 C CA . VAL A 1 92 ? -10.775 -5.052 -8.026 1.00 94.94 92 VAL A CA 1
ATOM 713 C C . VAL A 1 92 ? -10.587 -4.073 -6.845 1.00 94.94 92 VAL A C 1
ATOM 715 O O . VAL A 1 92 ? -11.548 -3.756 -6.144 1.00 94.94 92 VAL A O 1
ATOM 718 N N . PRO A 1 93 ? -9.348 -3.657 -6.519 1.00 96.56 93 PRO A N 1
ATOM 719 C CA . PRO A 1 93 ? -9.105 -2.726 -5.415 1.00 96.56 93 PRO A CA 1
ATOM 720 C C . PRO A 1 93 ? -9.725 -1.350 -5.693 1.00 96.56 93 PRO A C 1
ATOM 722 O O . PRO A 1 93 ? -9.770 -0.896 -6.836 1.00 96.56 93 PRO A O 1
ATOM 725 N N . ASP A 1 94 ? -10.167 -0.654 -4.650 1.00 97.69 94 ASP A N 1
ATOM 726 C CA . ASP A 1 94 ? -10.717 0.700 -4.761 1.00 97.69 94 ASP A CA 1
ATOM 727 C C . ASP A 1 94 ? -9.616 1.752 -4.949 1.00 97.69 94 ASP A C 1
ATOM 729 O O . ASP A 1 94 ? -9.822 2.749 -5.645 1.00 97.69 94 ASP A O 1
ATOM 733 N N . LEU A 1 95 ? -8.440 1.507 -4.363 1.00 98.69 95 LEU A N 1
ATOM 734 C CA . LEU A 1 95 ? -7.227 2.302 -4.536 1.00 98.69 95 LEU A CA 1
ATOM 735 C C . LEU A 1 95 ? -6.043 1.397 -4.889 1.00 98.69 95 LEU A C 1
ATOM 737 O O . LEU A 1 95 ? -5.751 0.430 -4.187 1.00 98.69 95 LEU A O 1
ATOM 741 N N . LEU A 1 96 ? -5.340 1.749 -5.962 1.00 98.69 96 LEU A N 1
ATOM 742 C CA . LEU A 1 96 ? -4.075 1.150 -6.388 1.00 98.69 96 LEU A CA 1
ATOM 743 C C . LEU A 1 96 ? -2.949 2.161 -6.219 1.00 98.69 96 LEU A C 1
ATOM 745 O O . LEU A 1 96 ? -3.092 3.298 -6.662 1.00 98.69 96 LEU A O 1
ATOM 749 N N . CYS A 1 97 ? -1.828 1.729 -5.655 1.00 98.88 97 CYS A N 1
ATOM 750 C CA . CYS A 1 97 ? -0.551 2.433 -5.659 1.00 98.88 97 CYS A CA 1
ATOM 751 C C . CYS A 1 97 ? 0.442 1.632 -6.506 1.00 98.88 97 CYS A C 1
ATOM 753 O O . CYS A 1 97 ? 0.880 0.561 -6.094 1.00 98.88 97 CYS A O 1
ATOM 755 N N . LEU A 1 98 ? 0.774 2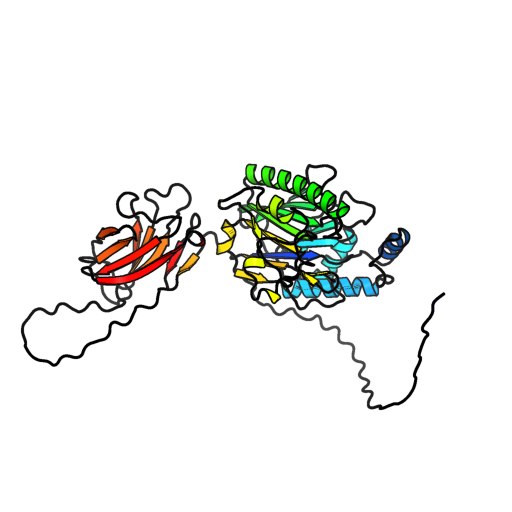.127 -7.694 1.00 98.88 98 LEU A N 1
ATOM 756 C CA . LEU A 1 98 ? 1.664 1.450 -8.633 1.00 98.88 98 LEU A CA 1
ATOM 757 C C . LEU A 1 98 ? 3.054 2.077 -8.595 1.00 98.88 98 LEU A C 1
ATOM 759 O O . LEU A 1 98 ? 3.172 3.304 -8.620 1.00 98.88 98 LEU A O 1
ATOM 763 N N . GLN A 1 99 ? 4.091 1.243 -8.556 1.00 98.62 99 GLN A N 1
ATOM 764 C CA . GLN A 1 99 ? 5.488 1.659 -8.699 1.00 98.62 99 GLN A CA 1
ATOM 765 C C . GLN A 1 99 ? 6.020 1.246 -10.075 1.00 98.62 99 GLN A C 1
ATOM 767 O O . GLN A 1 99 ? 5.493 0.325 -10.703 1.00 98.62 99 GLN A O 1
ATOM 772 N N . GLU A 1 100 ? 7.067 1.941 -10.524 1.00 97.50 100 GLU A N 1
ATOM 773 C CA . GLU A 1 100 ? 7.720 1.731 -11.826 1.00 97.50 100 GLU A CA 1
ATOM 774 C C . GLU A 1 100 ? 6.823 1.978 -13.041 1.00 97.50 100 GLU A C 1
ATOM 776 O O . GLU A 1 100 ? 7.015 1.411 -14.115 1.00 97.50 100 GLU A O 1
ATOM 781 N N . VAL A 1 101 ? 5.874 2.898 -12.887 1.00 97.88 101 VAL A N 1
ATOM 782 C CA . VAL A 1 101 ? 5.112 3.446 -14.007 1.00 97.88 101 VAL A CA 1
ATOM 783 C C . VAL A 1 101 ? 5.968 4.518 -14.668 1.00 97.88 101 VAL A C 1
ATOM 785 O O . VAL A 1 101 ? 6.323 5.484 -14.008 1.00 97.88 101 VAL A O 1
ATOM 788 N N . ILE A 1 102 ? 6.338 4.363 -15.939 1.00 95.94 102 ILE A N 1
ATOM 789 C CA . ILE A 1 102 ? 7.394 5.212 -16.528 1.00 95.94 102 ILE A CA 1
ATOM 790 C C . ILE A 1 102 ? 6.907 6.616 -16.913 1.00 95.94 102 ILE A C 1
ATOM 792 O O . ILE A 1 102 ? 7.691 7.540 -17.076 1.00 95.94 102 ILE A O 1
ATOM 796 N N . ASN A 1 103 ? 5.609 6.798 -17.128 1.00 94.62 103 ASN A N 1
ATOM 797 C CA . ASN A 1 103 ? 5.004 8.117 -17.303 1.00 94.62 103 ASN A CA 1
ATOM 798 C C . ASN A 1 103 ? 3.474 8.000 -17.318 1.00 94.62 103 ASN A C 1
ATOM 800 O O . ASN A 1 103 ? 2.888 6.918 -17.194 1.00 94.62 103 ASN A O 1
ATOM 804 N N . ARG A 1 104 ? 2.816 9.137 -17.555 1.00 96.31 104 ARG A N 1
ATOM 805 C CA . ARG A 1 104 ? 1.374 9.202 -17.797 1.00 96.31 104 ARG A CA 1
ATOM 806 C C . ARG A 1 104 ? 0.912 8.300 -18.943 1.00 96.31 104 ARG A C 1
ATOM 808 O O . ARG A 1 104 ? -0.112 7.647 -18.787 1.00 96.31 104 ARG A O 1
ATOM 815 N N . ASP A 1 105 ? 1.635 8.239 -20.059 1.00 97.19 105 ASP A N 1
ATOM 816 C CA . ASP A 1 105 ? 1.204 7.452 -21.224 1.00 97.19 105 ASP A CA 1
ATOM 817 C C . ASP A 1 105 ? 1.155 5.949 -20.915 1.00 97.19 105 ASP A C 1
ATOM 819 O O . ASP A 1 105 ? 0.233 5.256 -21.355 1.00 97.19 105 ASP A O 1
ATOM 823 N N . ALA A 1 106 ? 2.099 5.457 -20.108 1.00 98.06 106 ALA A N 1
ATOM 824 C CA . ALA A 1 106 ? 2.088 4.100 -19.583 1.00 98.06 106 ALA A CA 1
ATOM 825 C C . ALA A 1 106 ? 0.888 3.866 -18.657 1.00 98.06 106 ALA A C 1
ATOM 827 O O . ALA A 1 106 ? 0.147 2.900 -18.838 1.00 98.06 106 ALA A O 1
ATOM 828 N N . ALA A 1 107 ? 0.639 4.779 -17.713 1.00 98.38 107 ALA A N 1
ATOM 829 C CA . ALA A 1 107 ? -0.523 4.695 -16.830 1.00 98.38 107 ALA A CA 1
ATOM 830 C C . ALA A 1 107 ? -1.844 4.680 -17.622 1.00 98.38 107 ALA A C 1
ATOM 832 O O . ALA A 1 107 ? -2.719 3.849 -17.377 1.00 98.38 107 ALA A O 1
ATOM 833 N N . ASP A 1 108 ? -1.974 5.556 -18.620 1.00 98.50 108 ASP A N 1
ATOM 834 C CA . ASP A 1 108 ? -3.152 5.641 -19.477 1.00 98.50 108 ASP A CA 1
ATOM 835 C C . ASP A 1 108 ? -3.306 4.392 -20.360 1.00 98.50 108 ASP A C 1
ATOM 837 O O . ASP A 1 108 ? -4.435 3.987 -20.650 1.00 98.50 108 ASP A O 1
ATOM 841 N N . ARG A 1 109 ? -2.203 3.745 -20.774 1.00 98.19 109 ARG A N 1
ATOM 842 C CA . ARG A 1 109 ? -2.244 2.447 -21.474 1.00 98.19 109 ARG A CA 1
ATOM 843 C C . ARG A 1 109 ? -2.836 1.365 -20.573 1.00 98.19 109 ARG A C 1
ATOM 845 O O . ARG A 1 109 ? -3.782 0.711 -21.007 1.00 98.19 109 ARG A O 1
ATOM 852 N N . LEU A 1 110 ? -2.399 1.265 -19.316 1.00 98.75 110 LEU A N 1
ATOM 853 C CA . LEU A 1 110 ? -2.965 0.312 -18.354 1.00 98.75 110 LEU A CA 1
ATOM 854 C C . LEU A 1 110 ? -4.450 0.584 -18.087 1.00 98.75 110 LEU A C 1
ATOM 856 O O . LEU A 1 110 ? -5.259 -0.340 -18.093 1.00 98.75 110 LEU A O 1
ATOM 860 N N . ILE A 1 111 ? -4.837 1.851 -17.907 1.00 98.75 111 ILE A N 1
ATOM 861 C CA . ILE A 1 111 ? -6.242 2.234 -17.694 1.00 98.75 111 ILE A CA 1
ATOM 862 C C . ILE A 1 111 ? -7.108 1.851 -18.898 1.00 98.75 111 ILE A C 1
ATOM 864 O O . ILE A 1 111 ? -8.233 1.386 -18.715 1.00 98.75 111 ILE A O 1
ATOM 868 N N . ARG A 1 112 ? -6.608 2.006 -20.133 1.00 98.50 112 ARG A N 1
ATOM 869 C CA . ARG A 1 112 ? -7.322 1.536 -21.332 1.00 98.50 112 ARG A CA 1
ATOM 870 C C . ARG A 1 112 ? -7.519 0.021 -21.307 1.00 98.50 112 ARG A C 1
ATOM 872 O O . ARG A 1 112 ? -8.631 -0.422 -21.590 1.00 98.50 112 ARG A O 1
ATOM 879 N N . THR A 1 113 ? -6.497 -0.746 -20.932 1.00 98.25 113 THR A N 1
ATOM 880 C CA . THR A 1 113 ? -6.580 -2.210 -20.799 1.00 98.25 113 THR A CA 1
ATOM 881 C C . THR A 1 113 ? -7.587 -2.623 -19.719 1.00 98.25 113 THR A C 1
ATOM 883 O O . THR A 1 113 ? -8.504 -3.395 -19.995 1.00 98.25 113 THR A O 1
ATOM 886 N N . LEU A 1 114 ? -7.517 -2.020 -18.527 1.00 98.25 114 LEU A N 1
ATOM 887 C CA . LEU A 1 114 ? -8.482 -2.234 -17.438 1.00 98.25 114 LEU A CA 1
ATOM 888 C C . LEU A 1 114 ? -9.917 -1.924 -17.884 1.00 98.25 114 LEU A C 1
ATOM 890 O O . LEU A 1 114 ? -10.842 -2.698 -17.626 1.00 98.25 114 LEU A O 1
ATOM 894 N N . LYS A 1 115 ? -10.102 -0.825 -18.624 1.00 97.69 115 LYS A N 1
ATOM 895 C CA . LYS A 1 115 ? -11.407 -0.401 -19.137 1.00 97.69 115 LYS A CA 1
ATOM 896 C C . LYS A 1 115 ? -11.976 -1.363 -20.174 1.00 97.69 115 LYS A C 1
ATOM 898 O O . LYS A 1 115 ? -13.185 -1.589 -20.177 1.00 97.69 115 LYS A O 1
ATOM 903 N N . GLN A 1 116 ? -11.137 -1.953 -21.025 1.00 96.44 116 GLN A N 1
ATOM 904 C CA . GLN A 1 116 ? -11.551 -3.032 -21.932 1.00 96.44 116 GLN A CA 1
ATOM 905 C C . GLN A 1 116 ? -12.018 -4.272 -21.153 1.00 96.44 116 GLN A C 1
ATOM 907 O O . GLN A 1 116 ? -12.968 -4.931 -21.573 1.00 96.44 116 GLN A O 1
ATOM 912 N N . GLY A 1 117 ? -11.418 -4.529 -19.986 1.00 92.75 117 GLY A N 1
ATOM 913 C CA . GLY A 1 117 ? -11.854 -5.536 -19.015 1.00 92.75 117 GLY A CA 1
ATOM 914 C C . GLY A 1 117 ? -13.082 -5.151 -18.172 1.00 92.75 117 GLY A C 1
ATOM 915 O O . GLY A 1 117 ? -13.517 -5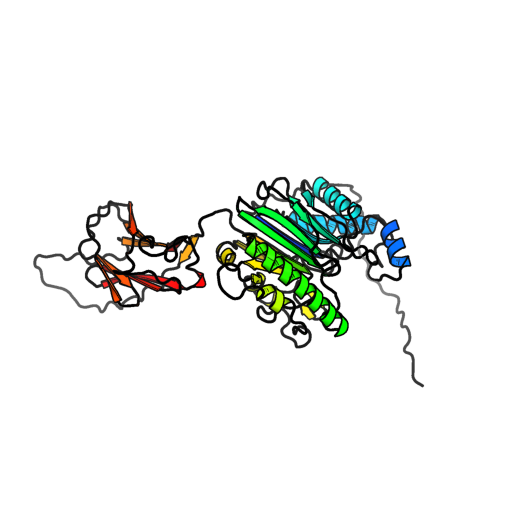.937 -17.336 1.00 92.75 117 GLY A O 1
ATOM 916 N N . GLY A 1 118 ? -13.669 -3.966 -18.373 1.00 94.56 118 GLY A N 1
ATOM 917 C CA . GLY A 1 118 ? -14.848 -3.499 -17.633 1.00 94.56 118 GLY A CA 1
ATOM 918 C C . GLY A 1 118 ? -14.549 -2.783 -16.311 1.00 94.56 118 GLY A C 1
ATOM 919 O O . GLY A 1 118 ? -15.481 -2.497 -15.559 1.00 94.56 118 GLY A O 1
ATOM 920 N N . LEU A 1 119 ? -13.286 -2.457 -16.029 1.00 96.31 119 LEU A N 1
ATOM 921 C CA . LEU A 1 119 ? -12.873 -1.724 -14.833 1.00 96.31 119 LEU A CA 1
ATOM 922 C C . LEU A 1 119 ? -12.523 -0.271 -15.174 1.00 96.31 119 LEU A C 1
ATOM 924 O O . LEU A 1 119 ? -11.600 -0.006 -15.939 1.00 96.31 119 LEU A O 1
ATOM 928 N N . ASP A 1 120 ? -13.253 0.687 -14.601 1.00 96.50 120 ASP A N 1
ATOM 929 C CA . ASP A 1 120 ? -13.052 2.119 -14.863 1.00 96.50 120 ASP A CA 1
ATOM 930 C C . ASP A 1 120 ? -12.274 2.768 -13.711 1.00 96.50 120 ASP A C 1
ATOM 932 O O . ASP A 1 120 ? -12.817 3.022 -12.632 1.00 96.50 120 ASP A O 1
ATOM 936 N N . TYR A 1 121 ? -10.991 3.038 -13.948 1.00 98.44 121 TYR A N 1
ATOM 937 C CA . TYR A 1 121 ? -10.095 3.684 -12.992 1.00 98.44 121 TYR A CA 1
ATOM 938 C C . TYR A 1 121 ? -9.746 5.110 -13.426 1.00 98.44 121 TYR A C 1
ATOM 940 O O . TYR A 1 121 ? -9.584 5.405 -14.609 1.00 98.44 121 TYR A O 1
ATOM 948 N N . GLU A 1 122 ? -9.598 6.005 -12.452 1.00 98.00 122 GLU A N 1
ATOM 949 C CA . GLU A 1 122 ? -9.120 7.371 -12.648 1.00 98.00 122 GLU A CA 1
ATOM 950 C C . GLU A 1 122 ? -7.665 7.513 -12.189 1.00 98.00 122 GLU A C 1
ATOM 952 O O . GLU A 1 122 ? -7.314 7.108 -11.079 1.00 98.00 122 GLU A O 1
ATOM 957 N N . LEU A 1 123 ? -6.834 8.142 -13.024 1.00 98.69 123 LEU A N 1
ATOM 958 C CA . LEU A 1 123 ? -5.428 8.412 -12.733 1.00 98.69 123 LEU A CA 1
ATOM 959 C C . LEU A 1 123 ? -5.246 9.616 -11.799 1.00 98.69 123 LEU A C 1
ATOM 961 O O . LEU A 1 123 ? -5.708 10.726 -12.074 1.00 98.69 123 LEU A O 1
ATOM 965 N N . ARG A 1 124 ? -4.470 9.420 -10.736 1.00 98.31 124 ARG A N 1
ATOM 966 C CA . ARG A 1 124 ? -3.966 10.452 -9.826 1.00 98.31 124 ARG A CA 1
ATOM 967 C C . ARG A 1 124 ? -2.440 10.399 -9.850 1.00 98.31 124 ARG A C 1
ATOM 969 O O . ARG A 1 124 ? -1.836 9.454 -9.353 1.00 98.31 124 ARG A O 1
ATOM 976 N N . PHE A 1 125 ? -1.823 11.391 -10.486 1.00 97.62 125 PHE A N 1
ATOM 977 C CA . PHE A 1 125 ? -0.434 11.282 -10.932 1.00 97.62 125 PHE A CA 1
ATOM 978 C C . PHE A 1 125 ? 0.270 12.633 -11.027 1.00 97.62 125 PHE A C 1
ATOM 980 O O . PHE A 1 125 ? -0.336 13.622 -11.449 1.00 97.62 125 PHE A O 1
ATOM 987 N N . MET A 1 126 ? 1.560 12.628 -10.698 1.00 96.31 126 MET A N 1
ATOM 988 C CA . MET A 1 126 ? 2.530 13.677 -10.996 1.00 96.31 126 MET A CA 1
ATOM 989 C C . MET A 1 126 ? 3.840 12.994 -11.384 1.00 96.31 126 MET A C 1
ATOM 991 O O . MET A 1 126 ? 4.244 12.059 -10.694 1.00 96.31 126 MET A O 1
ATOM 995 N N . GLU A 1 127 ? 4.487 13.462 -12.450 1.00 93.94 127 GLU A N 1
ATOM 996 C CA . GLU A 1 127 ? 5.810 12.962 -12.845 1.00 93.94 127 GLU A CA 1
ATOM 997 C C . GLU A 1 127 ? 6.802 13.169 -11.699 1.00 93.94 127 GLU A C 1
ATOM 999 O O . GLU A 1 127 ? 6.808 14.220 -11.050 1.00 93.94 127 GLU A O 1
ATOM 1004 N N . SER A 1 128 ? 7.616 12.159 -11.414 1.00 88.44 128 SER A N 1
ATOM 1005 C CA . SER A 1 128 ? 8.614 12.225 -10.359 1.00 88.44 128 SER A CA 1
ATOM 1006 C C . SER A 1 128 ? 9.699 13.241 -10.696 1.00 88.44 128 SER A C 1
ATOM 1008 O O . SER A 1 128 ? 9.901 13.679 -11.828 1.00 88.44 128 SER A O 1
ATOM 1010 N N . ARG A 1 129 ? 10.455 13.618 -9.666 1.00 85.69 129 ARG A N 1
ATOM 1011 C CA . ARG A 1 129 ? 11.564 14.575 -9.805 1.00 85.69 129 ARG A CA 1
ATOM 1012 C C . ARG A 1 129 ? 12.844 13.921 -10.335 1.00 85.69 129 ARG A C 1
ATOM 1014 O O . ARG A 1 129 ? 13.888 14.567 -10.367 1.00 85.69 129 ARG A O 1
ATOM 1021 N N . GLU A 1 130 ? 12.781 12.641 -10.696 1.00 83.94 130 GLU A N 1
ATOM 1022 C CA . GLU A 1 130 ? 13.894 11.832 -11.182 1.00 83.94 130 GLU A CA 1
ATOM 1023 C C . GLU A 1 130 ? 13.678 11.533 -12.673 1.00 83.94 130 GLU A C 1
ATOM 1025 O O . GLU A 1 130 ? 12.847 10.712 -13.040 1.00 83.94 130 GLU A O 1
ATOM 1030 N N . SER A 1 131 ? 14.412 12.215 -13.551 1.00 85.25 131 SER A N 1
ATOM 1031 C CA . SER A 1 131 ? 14.207 12.119 -15.003 1.00 85.25 131 SER A CA 1
ATOM 1032 C C . SER A 1 131 ? 15.120 11.112 -15.710 1.00 85.25 131 SER A C 1
ATOM 1034 O O . SER A 1 131 ? 14.967 10.872 -16.911 1.00 85.25 131 SER A O 1
ATOM 1036 N N . TYR A 1 132 ? 16.098 10.526 -15.014 1.00 90.50 132 TYR A N 1
ATOM 1037 C CA . TYR A 1 132 ? 17.026 9.580 -15.624 1.00 90.50 132 TYR A CA 1
ATOM 1038 C C . TYR A 1 132 ? 16.346 8.234 -15.888 1.00 90.50 132 TYR A C 1
ATOM 1040 O O . TYR A 1 132 ? 16.365 7.774 -17.035 1.00 90.50 132 TYR A O 1
ATOM 1048 N N . LEU A 1 133 ? 15.716 7.640 -14.866 1.00 90.62 133 LEU A N 1
ATOM 1049 C CA . LEU A 1 133 ? 14.982 6.377 -14.986 1.00 90.62 133 LEU A CA 1
ATOM 1050 C C . LEU A 1 133 ? 13.542 6.580 -15.456 1.00 90.62 133 LEU A C 1
ATOM 1052 O O . LEU A 1 133 ? 12.937 5.618 -15.909 1.00 90.62 133 LEU A O 1
ATOM 1056 N N . GLU A 1 134 ? 13.002 7.798 -15.339 1.00 92.31 134 GLU A N 1
ATOM 1057 C CA . GLU A 1 134 ? 11.599 8.115 -15.655 1.00 92.31 134 GLU A CA 1
ATOM 1058 C C . GLU A 1 134 ? 10.599 7.302 -14.793 1.00 92.31 134 GLU A C 1
ATOM 1060 O O . GLU A 1 134 ? 9.413 7.296 -15.052 1.00 92.31 134 GLU A O 1
ATOM 1065 N N . GLN A 1 135 ? 11.039 6.590 -13.751 1.00 93.88 135 GLN A N 1
ATOM 1066 C CA . GLN A 1 135 ? 10.147 5.751 -12.944 1.00 93.88 135 GLN A CA 1
ATOM 1067 C C . GLN A 1 135 ? 9.338 6.582 -11.944 1.00 93.88 135 GLN A C 1
ATOM 1069 O O . GLN A 1 135 ? 9.911 7.201 -11.044 1.00 93.88 135 GLN A O 1
ATOM 1074 N N . ASP A 1 136 ? 8.016 6.463 -12.010 1.00 96.31 136 ASP A N 1
ATOM 1075 C CA . ASP A 1 136 ? 7.074 7.191 -11.170 1.00 96.31 136 ASP A CA 1
ATOM 1076 C C . ASP A 1 136 ? 6.243 6.273 -10.261 1.00 96.31 136 ASP A C 1
ATOM 1078 O O . ASP A 1 136 ? 6.208 5.045 -10.401 1.00 96.31 136 ASP A O 1
ATOM 1082 N N . VAL A 1 137 ? 5.559 6.913 -9.307 1.00 98.12 137 VAL A N 1
ATOM 1083 C CA . VAL A 1 137 ? 4.506 6.307 -8.488 1.00 98.12 137 VAL A CA 1
ATOM 1084 C C . VAL A 1 137 ? 3.164 6.869 -8.947 1.00 98.12 137 VAL A C 1
ATOM 1086 O O . VAL A 1 137 ? 2.976 8.087 -8.971 1.00 98.12 137 VAL A O 1
ATOM 1089 N N . ALA A 1 138 ? 2.220 5.995 -9.285 1.00 98.50 138 ALA A N 1
ATOM 1090 C CA . ALA A 1 138 ? 0.887 6.378 -9.736 1.00 98.50 138 ALA A CA 1
ATOM 1091 C C . ALA A 1 138 ? -0.188 5.854 -8.784 1.00 98.50 138 ALA A C 1
ATOM 1093 O O . ALA A 1 138 ? -0.136 4.705 -8.351 1.00 98.50 138 ALA A O 1
ATOM 1094 N N . PHE A 1 139 ? -1.205 6.672 -8.515 1.00 98.88 139 PHE A N 1
ATOM 1095 C CA . PHE A 1 139 ? -2.424 6.197 -7.872 1.00 98.88 139 PHE A CA 1
ATOM 1096 C C . PHE A 1 139 ? -3.531 6.011 -8.908 1.00 98.88 139 PHE A C 1
ATOM 1098 O O . PHE A 1 139 ? -3.791 6.920 -9.698 1.00 98.88 139 PHE A O 1
ATOM 1105 N N . LEU A 1 140 ? -4.218 4.869 -8.875 1.00 98.75 140 LEU A N 1
ATOM 1106 C CA . LEU A 1 140 ? -5.456 4.655 -9.627 1.00 98.75 140 LEU A CA 1
ATOM 1107 C C . LEU A 1 140 ? -6.622 4.475 -8.657 1.00 98.75 140 LEU A C 1
ATOM 1109 O O . LEU A 1 140 ? -6.535 3.687 -7.717 1.00 98.75 140 LEU A O 1
ATOM 1113 N N . ILE A 1 141 ? -7.717 5.191 -8.899 1.00 98.56 141 ILE A N 1
ATOM 1114 C CA . ILE A 1 141 ? -8.921 5.147 -8.061 1.00 98.56 141 ILE A CA 1
ATOM 1115 C C . ILE A 1 141 ? -10.060 4.520 -8.852 1.00 98.56 141 ILE A C 1
ATOM 1117 O O . ILE A 1 141 ? -10.385 4.994 -9.939 1.00 98.56 141 ILE A O 1
ATOM 1121 N N . ASN A 1 142 ? -10.679 3.471 -8.312 1.00 96.94 142 ASN A N 1
ATOM 1122 C CA . ASN A 1 142 ? -11.836 2.843 -8.939 1.00 96.94 142 ASN A CA 1
ATOM 1123 C C . ASN A 1 142 ? -13.021 3.816 -8.900 1.00 96.94 142 ASN A C 1
ATOM 1125 O O . ASN A 1 142 ? -13.533 4.149 -7.825 1.00 96.94 142 ASN A O 1
ATOM 1129 N N . LYS A 1 143 ? -13.485 4.255 -10.072 1.00 94.06 143 LYS A N 1
ATOM 1130 C CA . LYS A 1 143 ? -14.558 5.253 -10.191 1.00 94.06 143 LYS A CA 1
ATOM 1131 C C . LYS A 1 143 ? -15.911 4.734 -9.718 1.00 94.06 143 LYS A C 1
ATOM 1133 O O . LYS A 1 143 ? -16.775 5.534 -9.369 1.00 94.06 143 LYS A O 1
ATOM 1138 N N . ASN A 1 144 ? -16.083 3.415 -9.675 1.00 89.38 144 ASN A N 1
ATOM 1139 C CA . ASN A 1 144 ? -17.317 2.782 -9.224 1.00 89.38 144 ASN A CA 1
ATOM 1140 C C . ASN A 1 144 ? -17.360 2.578 -7.701 1.00 89.38 144 ASN A C 1
ATOM 1142 O O . ASN A 1 144 ? -18.408 2.204 -7.185 1.00 89.38 144 ASN A O 1
ATOM 1146 N N . SER A 1 145 ? -16.256 2.826 -6.981 1.00 88.00 145 SER A N 1
ATOM 1147 C CA . SER A 1 145 ? -16.182 2.589 -5.532 1.00 88.00 145 SER A CA 1
ATOM 1148 C C . SER A 1 145 ? -17.068 3.542 -4.725 1.00 88.00 145 SER A C 1
ATOM 1150 O O . SER A 1 145 ? -17.677 3.145 -3.737 1.00 88.00 145 SER A O 1
ATOM 1152 N N . GLY A 1 146 ? -17.114 4.825 -5.107 1.00 86.31 146 GLY A N 1
ATOM 1153 C CA . GLY A 1 146 ? -17.739 5.883 -4.304 1.00 86.31 146 GLY A CA 1
ATOM 1154 C C . GLY A 1 146 ? -17.079 6.124 -2.934 1.00 86.31 146 GLY A C 1
ATOM 1155 O O . GLY A 1 146 ? -17.579 6.939 -2.165 1.00 86.31 146 GLY A O 1
ATOM 1156 N N . VAL A 1 147 ? -15.966 5.443 -2.630 1.00 90.88 147 VAL A N 1
ATOM 1157 C CA . VAL A 1 147 ? -15.299 5.460 -1.314 1.00 90.88 147 VAL A CA 1
ATOM 1158 C C . VAL A 1 147 ? -14.485 6.735 -1.097 1.00 90.88 147 VAL A C 1
ATOM 1160 O O . VAL A 1 147 ? -14.387 7.235 0.027 1.00 90.88 147 VAL A O 1
ATOM 1163 N N . PHE A 1 148 ? -13.880 7.251 -2.169 1.00 95.00 148 PHE A N 1
ATOM 1164 C CA . PHE A 1 148 ? -12.926 8.353 -2.112 1.00 95.00 148 PHE A CA 1
ATOM 1165 C C . PHE A 1 148 ? -13.508 9.635 -2.706 1.00 95.00 148 PHE A C 1
ATOM 1167 O O . PHE A 1 148 ? -13.977 9.654 -3.844 1.00 95.00 148 PHE A O 1
ATOM 1174 N N . SER A 1 149 ? -13.405 10.734 -1.964 1.00 95.81 149 SER A N 1
ATOM 1175 C CA . SER A 1 149 ? -13.759 12.078 -2.428 1.00 95.81 149 SER A CA 1
ATOM 1176 C C . SER A 1 149 ? -12.675 13.095 -2.064 1.00 95.81 149 SER A C 1
ATOM 1178 O O . SER A 1 149 ? -11.740 12.787 -1.332 1.00 95.81 149 SER A O 1
ATOM 1180 N N . GLU A 1 150 ? -12.768 14.317 -2.598 1.00 97.44 150 GLU A N 1
ATOM 1181 C CA . GLU A 1 150 ? -11.820 15.415 -2.306 1.00 97.44 150 GLU A CA 1
ATOM 1182 C C . GLU A 1 150 ? -10.340 15.062 -2.556 1.00 97.44 150 GLU A C 1
ATOM 1184 O O . GLU A 1 150 ? -9.436 15.500 -1.845 1.00 97.44 150 GLU A O 1
ATOM 1189 N N . ILE A 1 151 ? -10.095 14.256 -3.589 1.00 98.38 151 ILE A N 1
ATOM 1190 C CA . ILE A 1 151 ? -8.783 13.683 -3.878 1.00 98.38 151 ILE A CA 1
ATOM 1191 C C . ILE A 1 151 ? -7.838 14.752 -4.434 1.00 98.38 151 ILE A C 1
ATOM 1193 O O . ILE A 1 151 ? -8.136 15.410 -5.432 1.00 98.38 151 ILE A O 1
ATOM 1197 N N . LYS A 1 152 ? -6.666 14.889 -3.817 1.00 98.50 152 LYS A N 1
ATOM 1198 C CA . LYS A 1 152 ? -5.566 15.755 -4.261 1.00 98.50 152 LYS A CA 1
ATOM 1199 C C . LYS A 1 152 ? -4.265 14.974 -4.213 1.00 98.50 152 LYS A C 1
ATOM 1201 O O . LYS A 1 152 ? -4.102 14.118 -3.350 1.00 98.50 152 LYS A O 1
ATOM 1206 N N . VAL A 1 153 ? -3.335 15.304 -5.104 1.00 98.56 153 VAL A N 1
ATOM 1207 C CA . VAL A 1 153 ? -1.979 14.748 -5.091 1.00 98.56 153 VAL A CA 1
ATOM 1208 C C . VAL A 1 153 ? -0.930 15.847 -5.027 1.00 98.56 153 VAL A C 1
ATOM 1210 O O . VAL A 1 153 ? -1.157 16.954 -5.518 1.00 98.56 153 VAL A O 1
ATOM 1213 N N . ARG A 1 154 ? 0.206 15.541 -4.402 1.00 98.12 154 ARG A N 1
ATOM 1214 C CA . ARG A 1 154 ? 1.388 16.407 -4.357 1.00 98.12 154 ARG A CA 1
ATOM 1215 C C . ARG A 1 154 ? 2.665 15.596 -4.157 1.00 98.12 154 ARG A C 1
ATOM 1217 O O . ARG A 1 154 ? 2.625 14.484 -3.632 1.00 98.12 154 ARG A O 1
ATOM 1224 N N . HIS A 1 155 ? 3.802 16.200 -4.479 1.00 97.75 155 HIS A N 1
ATOM 1225 C CA . HIS A 1 155 ? 5.103 15.704 -4.037 1.00 97.75 155 HIS A CA 1
ATOM 1226 C C . HIS A 1 155 ? 5.338 15.952 -2.534 1.00 97.75 155 HIS A C 1
ATOM 1228 O O . HIS A 1 155 ? 4.676 16.812 -1.925 1.00 97.75 155 HIS A O 1
ATOM 1234 N N . PRO A 1 156 ? 6.318 15.249 -1.941 1.00 96.81 156 PRO A N 1
ATOM 1235 C CA . PRO A 1 156 ? 6.923 15.657 -0.680 1.00 96.81 156 PRO A CA 1
ATOM 1236 C C . PRO A 1 156 ? 7.463 17.095 -0.737 1.00 96.81 156 PRO A C 1
ATOM 1238 O O . PRO A 1 156 ? 7.920 17.571 -1.778 1.00 96.81 156 PRO A O 1
ATOM 1241 N N . LYS A 1 157 ? 7.424 17.779 0.406 1.00 96.50 157 LYS A N 1
ATOM 1242 C CA . LYS A 1 157 ? 7.924 19.137 0.638 1.00 96.50 157 LYS A CA 1
ATOM 1243 C C . LYS A 1 157 ? 9.438 19.206 0.518 1.00 96.50 157 LYS A C 1
ATOM 1245 O O . LYS A 1 157 ? 9.948 20.210 0.028 1.00 96.50 157 LYS A O 1
ATOM 1250 N N . ASP A 1 158 ? 10.147 18.172 0.973 1.00 96.81 158 ASP A N 1
ATOM 1251 C CA . ASP A 1 158 ? 11.583 18.062 0.726 1.00 96.81 158 ASP A CA 1
ATOM 1252 C C . ASP A 1 158 ? 11.797 18.027 -0.795 1.00 96.81 158 ASP A C 1
ATOM 1254 O O . ASP A 1 158 ? 11.192 17.178 -1.452 1.00 96.81 158 ASP A O 1
ATOM 1258 N N . PRO A 1 159 ? 12.592 18.946 -1.375 1.00 93.81 159 PRO A N 1
ATOM 1259 C CA . PRO A 1 159 ? 12.713 19.121 -2.821 1.00 93.81 159 PRO A CA 1
ATOM 1260 C C . PRO A 1 159 ? 13.489 17.998 -3.526 1.00 93.81 159 PRO A C 1
ATOM 1262 O O . PRO A 1 159 ? 13.441 17.914 -4.752 1.00 93.81 159 PRO A O 1
ATOM 1265 N N . ILE A 1 160 ? 14.201 17.157 -2.777 1.00 94.31 160 ILE A N 1
ATOM 1266 C CA . ILE A 1 160 ? 15.108 16.130 -3.297 1.00 94.31 160 ILE A CA 1
ATOM 1267 C C . ILE A 1 160 ? 14.554 14.736 -2.992 1.00 94.31 160 ILE A C 1
ATOM 1269 O O . ILE A 1 160 ? 14.538 13.867 -3.864 1.00 94.31 160 ILE A O 1
ATOM 1273 N N . ASN A 1 161 ? 14.083 14.520 -1.764 1.00 96.62 161 ASN A N 1
ATOM 1274 C CA . ASN A 1 161 ? 13.787 13.201 -1.225 1.00 96.62 161 ASN A CA 1
ATOM 1275 C C . ASN A 1 161 ? 12.321 13.019 -0.796 1.00 96.62 161 ASN A C 1
ATOM 1277 O O . ASN A 1 161 ? 11.658 13.965 -0.380 1.00 96.62 161 ASN A O 1
ATOM 1281 N N . PRO A 1 162 ? 11.839 11.768 -0.828 1.00 96.50 162 PRO A N 1
ATOM 1282 C CA . PRO A 1 162 ? 12.123 10.822 -1.907 1.00 96.50 162 PRO A CA 1
ATOM 1283 C C . PRO A 1 162 ? 11.794 11.439 -3.275 1.00 96.50 162 PRO A C 1
ATOM 1285 O O . PRO A 1 162 ? 10.878 12.254 -3.415 1.00 96.50 162 PRO A O 1
ATOM 1288 N N . SER A 1 163 ? 12.554 11.064 -4.301 1.00 93.38 163 SER A N 1
ATOM 1289 C CA . SER A 1 163 ? 12.299 11.536 -5.662 1.00 93.38 163 SER A CA 1
ATOM 1290 C C . SER A 1 163 ? 11.091 10.832 -6.288 1.00 93.38 163 SER A C 1
ATOM 1292 O O . SER A 1 163 ? 10.286 11.500 -6.933 1.00 93.38 163 SER A O 1
ATOM 1294 N N . LYS A 1 164 ? 10.920 9.530 -6.013 1.00 96.19 164 LYS A N 1
ATOM 1295 C CA . LYS A 1 164 ? 9.799 8.682 -6.452 1.00 96.19 164 LYS A CA 1
ATOM 1296 C C . LYS A 1 164 ? 8.795 8.485 -5.317 1.00 96.19 164 LYS A C 1
ATOM 1298 O O . LYS A 1 164 ? 8.814 7.494 -4.588 1.00 96.19 164 LYS A O 1
ATOM 1303 N N . CYS A 1 165 ? 7.965 9.500 -5.119 1.00 97.69 165 CYS A N 1
ATOM 1304 C CA . CYS A 1 165 ? 6.911 9.489 -4.118 1.00 97.69 165 CYS A CA 1
ATOM 1305 C C . CYS A 1 165 ? 5.776 10.414 -4.525 1.00 97.69 165 CYS A C 1
ATOM 1307 O O . CYS A 1 165 ? 6.001 11.532 -5.007 1.00 97.69 165 CYS A O 1
ATOM 1309 N N . LEU A 1 166 ? 4.561 9.945 -4.271 1.00 98.50 166 LEU A N 1
ATOM 1310 C CA . LEU A 1 166 ? 3.341 10.700 -4.472 1.00 98.50 166 LEU A CA 1
ATOM 1311 C C . LEU A 1 166 ? 2.517 10.638 -3.188 1.00 98.50 166 LEU A C 1
ATOM 1313 O O . LEU A 1 166 ? 2.289 9.565 -2.635 1.00 98.50 166 LEU A O 1
ATOM 1317 N N . ILE A 1 167 ? 2.070 11.795 -2.709 1.00 98.88 167 ILE A N 1
ATOM 1318 C CA . ILE A 1 167 ? 1.184 11.893 -1.549 1.00 98.88 167 ILE A CA 1
ATOM 1319 C C . ILE A 1 167 ? -0.209 12.206 -2.067 1.00 98.88 167 ILE A C 1
ATOM 1321 O O . ILE A 1 167 ? -0.414 13.258 -2.675 1.00 98.88 167 ILE A O 1
ATOM 1325 N N . LEU A 1 168 ? -1.157 11.313 -1.805 1.00 98.88 168 LEU A N 1
ATOM 1326 C CA . LEU A 1 168 ? -2.571 11.492 -2.100 1.00 98.88 168 LEU A CA 1
ATOM 1327 C C . LEU A 1 168 ? -3.321 11.800 -0.806 1.00 98.88 168 LEU A C 1
ATOM 1329 O O . LEU A 1 168 ? -3.301 11.008 0.126 1.00 98.88 168 LEU A O 1
ATOM 1333 N N . THR A 1 169 ? -4.010 12.934 -0.743 1.00 98.88 169 THR A N 1
ATOM 1334 C CA . THR A 1 169 ? -4.930 13.270 0.355 1.00 98.88 169 THR A CA 1
ATOM 1335 C C . THR A 1 169 ? -6.359 13.207 -0.149 1.00 98.88 169 THR A C 1
ATOM 1337 O O . THR A 1 169 ? -6.631 13.677 -1.254 1.00 98.88 169 THR A O 1
ATOM 1340 N N . CYS A 1 170 ? -7.271 12.664 0.643 1.00 98.50 170 CYS A N 1
ATOM 1341 C CA . CYS A 1 170 ? -8.675 12.513 0.277 1.00 98.50 170 CYS A CA 1
ATOM 1342 C C . CYS A 1 170 ? -9.555 12.402 1.525 1.00 98.50 170 CYS A C 1
ATOM 1344 O O . CYS A 1 170 ? -9.057 12.288 2.644 1.00 98.50 170 CYS A O 1
ATOM 1346 N N . LYS A 1 171 ? -10.867 12.362 1.314 1.00 96.38 171 LYS A N 1
ATOM 1347 C CA . LYS A 1 171 ? -11.800 11.762 2.261 1.00 96.38 171 LYS A CA 1
ATOM 1348 C C . LYS A 1 171 ? -12.043 10.313 1.858 1.00 96.38 171 LYS A C 1
ATOM 1350 O O . LYS A 1 171 ? -12.526 10.068 0.756 1.00 96.38 171 LYS A O 1
ATOM 1355 N N . MET A 1 172 ? -11.737 9.376 2.748 1.00 93.75 172 MET A N 1
ATOM 1356 C CA . MET A 1 172 ? -12.080 7.959 2.617 1.00 93.75 172 MET A CA 1
ATOM 1357 C C . MET A 1 172 ? -13.272 7.685 3.535 1.00 93.75 172 MET A C 1
ATOM 1359 O O . MET A 1 172 ? -13.133 7.737 4.757 1.00 93.75 172 MET A O 1
ATOM 1363 N N . ASN A 1 173 ? -14.463 7.472 2.966 1.00 87.12 173 ASN A N 1
ATOM 1364 C CA . ASN A 1 173 ? -15.724 7.399 3.722 1.00 87.12 173 ASN A CA 1
ATOM 1365 C C . ASN A 1 173 ? -15.909 8.565 4.717 1.00 87.12 173 ASN A C 1
ATOM 1367 O O . ASN A 1 173 ? -16.297 8.378 5.868 1.00 87.12 173 ASN A O 1
ATOM 1371 N N . GLY A 1 174 ? -15.594 9.785 4.274 1.00 86.75 174 GLY A N 1
ATOM 1372 C CA . GLY A 1 174 ? -15.722 11.008 5.073 1.00 86.75 174 GLY A CA 1
ATOM 1373 C C . GLY A 1 174 ? -14.552 11.306 6.019 1.00 86.75 174 GLY A C 1
ATOM 1374 O O . GLY A 1 174 ? -14.454 12.440 6.488 1.00 86.75 174 GLY A O 1
ATOM 1375 N N . VAL A 1 175 ? -13.643 10.352 6.252 1.00 89.44 175 VAL A N 1
ATOM 1376 C CA . VAL A 1 175 ? -12.459 10.533 7.107 1.00 89.44 175 VAL A CA 1
ATOM 1377 C C . VAL A 1 175 ? -11.303 11.108 6.297 1.00 89.44 175 VAL A C 1
ATOM 1379 O O . VAL A 1 175 ? -10.937 10.554 5.257 1.00 89.44 175 VAL A O 1
ATOM 1382 N N . ASP A 1 176 ? -10.700 12.191 6.785 1.00 97.12 176 ASP A N 1
ATOM 1383 C CA . ASP A 1 176 ? -9.504 12.775 6.176 1.00 97.12 176 ASP A CA 1
ATOM 1384 C C . ASP A 1 176 ? -8.347 11.770 6.235 1.00 97.12 176 ASP A C 1
ATOM 1386 O O . ASP A 1 176 ? -7.855 11.409 7.303 1.00 97.12 176 ASP A O 1
ATOM 1390 N N . THR A 1 177 ? -7.943 11.281 5.064 1.00 98.12 177 THR A N 1
ATOM 1391 C CA . THR A 1 177 ? -6.975 10.190 4.905 1.00 98.12 177 THR A CA 1
ATOM 1392 C C . THR A 1 177 ? -5.882 10.590 3.924 1.00 98.12 177 THR A C 1
ATOM 1394 O O . THR A 1 177 ? -6.151 11.199 2.882 1.00 98.12 177 THR A O 1
ATOM 1397 N N . ALA A 1 178 ? -4.639 10.253 4.252 1.00 98.81 178 ALA A N 1
ATOM 1398 C CA . ALA A 1 178 ? -3.488 10.464 3.391 1.00 98.81 178 ALA A CA 1
ATOM 1399 C C . ALA A 1 178 ? -2.809 9.133 3.058 1.00 98.81 178 ALA A C 1
ATOM 1401 O O . ALA A 1 178 ? -2.513 8.344 3.948 1.00 98.81 178 ALA A O 1
ATOM 1402 N N . PHE A 1 179 ? -2.519 8.919 1.780 1.00 98.88 179 PHE A N 1
ATOM 1403 C CA . PHE A 1 179 ? -1.761 7.791 1.256 1.00 98.88 179 PHE A CA 1
ATOM 1404 C C . PHE A 1 179 ? -0.411 8.297 0.754 1.00 98.88 179 PHE A C 1
ATOM 1406 O O . PHE A 1 179 ? -0.349 9.129 -0.153 1.00 98.88 179 PHE A O 1
ATOM 1413 N N . VAL A 1 180 ? 0.671 7.805 1.347 1.00 98.88 180 VAL A N 1
ATOM 1414 C CA . VAL A 1 180 ? 2.047 8.106 0.949 1.00 98.88 180 VAL A CA 1
ATOM 1415 C C . VAL A 1 180 ? 2.571 6.924 0.137 1.00 98.88 180 VAL A C 1
ATOM 1417 O O . VAL A 1 180 ? 2.921 5.889 0.699 1.00 98.88 180 VAL A O 1
ATOM 1420 N N . GLY A 1 181 ? 2.572 7.076 -1.188 1.00 98.75 181 GLY A N 1
ATOM 1421 C CA . GLY A 1 181 ? 3.036 6.069 -2.139 1.00 98.75 181 GLY A CA 1
ATOM 1422 C C . GLY A 1 181 ? 4.541 6.175 -2.362 1.00 98.75 181 GLY A C 1
ATOM 1423 O O . GLY A 1 181 ? 5.019 7.255 -2.716 1.00 98.75 181 GLY A O 1
ATOM 1424 N N . LEU A 1 182 ? 5.285 5.085 -2.170 1.00 97.88 182 LEU A N 1
ATOM 1425 C CA . LEU A 1 182 ? 6.752 5.080 -2.178 1.00 97.88 182 LEU A CA 1
ATOM 1426 C C . LEU A 1 182 ? 7.350 4.128 -3.221 1.00 97.88 182 LEU A C 1
ATOM 1428 O O . LEU A 1 182 ? 6.843 3.035 -3.450 1.00 97.88 182 LEU A O 1
ATOM 1432 N N . HIS A 1 183 ? 8.479 4.537 -3.800 1.00 98.12 183 HIS A N 1
ATOM 1433 C CA . HIS A 1 183 ? 9.458 3.639 -4.408 1.00 98.12 183 HIS A CA 1
ATOM 1434 C C . HIS A 1 183 ? 10.858 4.099 -3.973 1.00 98.12 183 HIS A C 1
ATOM 1436 O O . HIS A 1 183 ? 11.440 5.035 -4.532 1.00 98.12 183 HIS A O 1
ATOM 1442 N N . LEU A 1 184 ? 11.367 3.505 -2.895 1.00 97.50 184 LEU A N 1
ATOM 1443 C CA . LEU A 1 184 ? 12.629 3.917 -2.281 1.00 97.50 184 LEU A CA 1
ATOM 1444 C C . LEU A 1 184 ? 13.841 3.319 -3.002 1.00 97.50 184 LEU A C 1
ATOM 1446 O O . LEU A 1 184 ? 13.733 2.442 -3.853 1.00 97.50 184 LEU A O 1
ATOM 1450 N N . LYS A 1 185 ? 15.031 3.831 -2.684 1.00 96.25 185 LYS A N 1
ATOM 1451 C CA . LYS A 1 185 ? 16.278 3.446 -3.347 1.00 96.25 185 LYS A CA 1
ATOM 1452 C C . LYS A 1 185 ? 16.557 1.929 -3.250 1.00 96.25 185 LYS A C 1
ATOM 1454 O O . LYS A 1 185 ? 16.866 1.413 -2.186 1.00 96.25 185 LYS A O 1
ATOM 1459 N N . SER A 1 186 ? 16.580 1.249 -4.392 1.00 93.44 186 SER A N 1
ATOM 1460 C CA . SER A 1 186 ? 16.886 -0.185 -4.518 1.00 93.44 186 SER A CA 1
ATOM 1461 C C . SER A 1 186 ? 18.282 -0.620 -4.055 1.00 93.44 186 SER A C 1
ATOM 1463 O O . SER A 1 186 ? 19.152 0.213 -3.781 1.00 93.44 186 SER A O 1
ATOM 1465 N N . VAL A 1 187 ? 18.508 -1.941 -4.068 1.00 91.75 187 VAL A N 1
ATOM 1466 C CA . VAL A 1 187 ? 19.700 -2.649 -3.564 1.00 91.75 187 VAL A CA 1
ATOM 1467 C C . VAL A 1 187 ? 19.744 -2.574 -2.038 1.00 91.75 187 VAL A C 1
ATOM 1469 O O . VAL A 1 187 ? 20.450 -1.735 -1.462 1.00 91.75 187 VAL A O 1
ATOM 1472 N N . PRO A 1 188 ? 18.940 -3.409 -1.361 1.00 86.94 188 PRO A N 1
ATOM 1473 C CA . PRO A 1 188 ? 18.662 -3.257 0.052 1.00 86.94 188 PRO A CA 1
ATOM 1474 C C . PRO A 1 188 ? 19.918 -3.410 0.919 1.00 86.94 188 PRO A C 1
ATOM 1476 O O . PRO A 1 188 ? 20.068 -2.678 1.887 1.00 86.94 188 PRO A O 1
ATOM 1479 N N . THR A 1 189 ? 20.901 -4.218 0.519 1.00 89.69 189 THR A N 1
ATOM 1480 C CA . THR A 1 189 ? 22.101 -4.477 1.337 1.00 89.69 189 THR A CA 1
ATOM 1481 C C . THR A 1 189 ? 23.302 -3.559 1.073 1.00 89.69 189 THR A C 1
ATOM 1483 O O . THR A 1 189 ? 24.278 -3.594 1.821 1.00 89.69 189 THR A O 1
ATOM 1486 N N . LYS A 1 190 ? 23.284 -2.723 0.024 1.00 93.12 190 LYS A N 1
ATOM 1487 C CA . LYS A 1 190 ? 24.440 -1.877 -0.330 1.00 93.12 190 LYS A CA 1
ATOM 1488 C C . LYS A 1 190 ? 24.487 -0.618 0.534 1.00 93.12 190 LYS A C 1
ATOM 1490 O O . LYS A 1 190 ? 23.581 0.203 0.445 1.00 93.12 190 LYS A O 1
ATOM 1495 N N . GLU A 1 191 ? 25.592 -0.396 1.246 1.00 95.19 191 GLU A N 1
ATOM 1496 C CA . GLU A 1 191 ? 25.795 0.730 2.181 1.00 95.19 191 GLU A CA 1
ATOM 1497 C C . GLU A 1 191 ? 25.366 2.098 1.619 1.00 95.19 191 GLU A C 1
ATOM 1499 O O . GLU A 1 191 ? 24.503 2.760 2.184 1.00 95.19 191 GLU A O 1
ATOM 1504 N N . SER A 1 192 ? 25.850 2.499 0.438 1.00 96.69 192 SER A N 1
ATOM 1505 C CA . SER A 1 192 ? 25.455 3.794 -0.144 1.00 96.69 192 SER A CA 1
ATOM 1506 C C . SER A 1 192 ? 23.975 3.880 -0.541 1.00 96.69 192 SER A C 1
ATOM 1508 O O . SER A 1 192 ? 23.415 4.971 -0.649 1.00 96.69 192 SER A O 1
ATOM 1510 N N . SER A 1 193 ? 23.333 2.735 -0.790 1.00 96.31 193 SER A N 1
ATOM 1511 C CA . SER A 1 193 ? 21.894 2.661 -1.070 1.00 96.31 193 SER A CA 1
ATOM 1512 C C . SER A 1 193 ? 21.081 2.718 0.221 1.00 96.31 193 SER A C 1
ATOM 1514 O O . SER A 1 193 ? 20.082 3.430 0.257 1.00 96.31 193 SER A O 1
ATOM 1516 N N . VAL A 1 194 ? 21.562 2.071 1.288 1.00 96.25 194 VAL A N 1
ATOM 1517 C CA . VAL A 1 194 ? 21.037 2.183 2.656 1.00 96.25 194 VAL A CA 1
ATOM 1518 C C . VAL A 1 194 ? 21.052 3.637 3.123 1.00 96.25 194 VAL A C 1
ATOM 1520 O O . VAL A 1 194 ? 20.005 4.166 3.484 1.00 96.25 194 VAL A O 1
ATOM 1523 N N . GLU A 1 195 ? 22.195 4.322 3.033 1.00 97.19 195 GLU A N 1
ATOM 1524 C CA . GLU A 1 195 ? 22.315 5.728 3.444 1.00 97.19 195 GLU A CA 1
ATOM 1525 C C . GLU A 1 195 ? 21.332 6.647 2.707 1.00 97.19 195 GLU A C 1
ATOM 1527 O O . GLU A 1 195 ? 20.755 7.565 3.295 1.00 97.19 195 GLU A O 1
ATOM 1532 N N . LEU A 1 196 ? 21.145 6.429 1.400 1.00 96.94 196 LEU A N 1
ATOM 1533 C CA . LEU A 1 196 ? 20.200 7.216 0.615 1.00 96.94 196 LEU A CA 1
ATOM 1534 C C . LEU A 1 196 ? 18.752 6.882 0.987 1.00 96.94 196 LEU A C 1
ATOM 1536 O O . LEU A 1 196 ? 17.960 7.807 1.162 1.00 96.94 196 LEU A O 1
ATOM 1540 N N . ARG A 1 197 ? 18.403 5.600 1.151 1.00 97.12 197 ARG A N 1
ATOM 1541 C CA . ARG A 1 197 ? 17.066 5.200 1.609 1.00 97.12 197 ARG A CA 1
ATOM 1542 C C . ARG A 1 197 ? 16.724 5.782 2.973 1.00 97.12 197 ARG A C 1
ATOM 1544 O O . ARG A 1 197 ? 15.607 6.250 3.160 1.00 97.12 197 ARG A O 1
ATOM 1551 N N . GLU A 1 198 ? 17.667 5.820 3.910 1.00 97.94 198 GLU A N 1
ATOM 1552 C CA . GLU A 1 198 ? 17.415 6.419 5.223 1.00 97.94 198 GLU A CA 1
ATOM 1553 C C . GLU A 1 198 ? 17.131 7.925 5.130 1.00 97.94 198 GLU A C 1
ATOM 1555 O O . GLU A 1 198 ? 16.204 8.405 5.780 1.00 97.94 198 GLU A O 1
ATOM 1560 N N . LYS A 1 199 ? 17.833 8.663 4.256 1.00 98.12 199 LYS A N 1
ATOM 1561 C CA . LYS A 1 199 ? 17.518 10.080 3.974 1.00 98.12 199 LYS A CA 1
ATOM 1562 C C . LYS A 1 199 ? 16.139 10.248 3.335 1.00 98.12 199 LYS A C 1
ATOM 1564 O O . LYS A 1 199 ? 15.432 11.211 3.622 1.00 98.12 199 LYS A O 1
ATOM 1569 N N . GLN A 1 200 ? 15.749 9.318 2.463 1.00 98.25 200 GLN A N 1
ATOM 1570 C CA . GLN A 1 200 ? 14.402 9.291 1.896 1.00 98.25 200 GLN A CA 1
ATOM 1571 C C . GLN A 1 200 ? 13.345 9.046 2.979 1.00 98.25 200 GLN A C 1
ATOM 1573 O O . GLN A 1 200 ? 12.331 9.742 3.000 1.00 98.25 200 GLN A O 1
ATOM 1578 N N . ALA A 1 201 ? 13.600 8.126 3.910 1.00 98.50 201 ALA A N 1
ATOM 1579 C CA . ALA A 1 201 ? 12.724 7.866 5.046 1.00 98.50 201 ALA A CA 1
ATOM 1580 C C . ALA A 1 201 ? 12.595 9.082 5.974 1.00 98.50 201 ALA A C 1
ATOM 1582 O O . ALA A 1 201 ? 11.489 9.386 6.405 1.00 98.50 201 ALA A O 1
ATOM 1583 N N . ASP A 1 202 ? 13.676 9.826 6.226 1.00 98.56 202 ASP A N 1
ATOM 1584 C CA . ASP A 1 202 ? 13.625 11.055 7.032 1.00 98.56 202 ASP A CA 1
ATOM 1585 C C . ASP A 1 202 ? 12.684 12.110 6.418 1.00 98.56 202 ASP A C 1
ATOM 1587 O O . ASP A 1 202 ? 11.890 12.735 7.128 1.00 98.56 202 ASP A O 1
ATOM 1591 N N . ALA A 1 203 ? 12.701 12.266 5.089 1.00 98.56 203 ALA A N 1
ATOM 1592 C CA . ALA A 1 203 ? 11.767 13.146 4.384 1.00 98.56 203 ALA A CA 1
ATOM 1593 C C . ALA A 1 203 ? 10.310 12.648 4.469 1.00 98.56 203 ALA A C 1
ATOM 1595 O O . ALA A 1 203 ? 9.392 13.451 4.646 1.00 98.56 203 ALA A O 1
ATOM 1596 N N . VAL A 1 204 ? 10.086 11.329 4.399 1.00 98.69 204 VAL A N 1
ATOM 1597 C CA . VAL A 1 204 ? 8.756 10.724 4.606 1.00 98.69 204 VAL A CA 1
ATOM 1598 C C . VAL A 1 204 ? 8.262 10.958 6.035 1.00 98.69 204 VAL A C 1
ATOM 1600 O O . VAL A 1 204 ? 7.117 11.358 6.225 1.00 98.69 204 VAL A O 1
ATOM 1603 N N . VAL A 1 205 ? 9.115 10.787 7.044 1.00 98.62 205 VAL A N 1
ATOM 1604 C CA . VAL A 1 205 ? 8.783 11.044 8.455 1.00 98.62 205 VAL A CA 1
ATOM 1605 C C . VAL A 1 205 ? 8.339 12.493 8.666 1.00 98.62 205 VAL A C 1
ATOM 1607 O O . VAL A 1 205 ? 7.326 12.735 9.323 1.00 98.62 205 VAL A O 1
ATOM 1610 N N . ALA A 1 206 ? 9.028 13.465 8.059 1.00 98.38 206 ALA A N 1
ATOM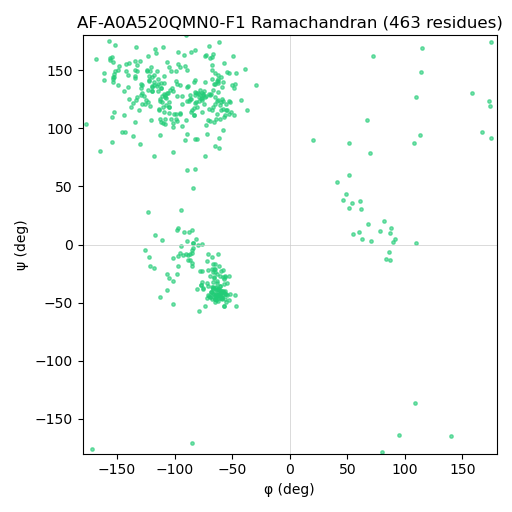 1611 C CA . ALA A 1 206 ? 8.625 14.870 8.129 1.00 98.38 206 ALA A CA 1
ATOM 1612 C C . ALA A 1 206 ? 7.227 15.121 7.525 1.00 98.38 206 ALA A C 1
ATOM 1614 O O . ALA A 1 206 ? 6.461 15.942 8.040 1.00 98.38 206 ALA A O 1
ATOM 1615 N N . GLU A 1 207 ? 6.868 14.400 6.459 1.00 98.56 207 GLU A N 1
ATOM 1616 C CA . GLU A 1 207 ? 5.524 14.443 5.876 1.00 98.56 207 GLU A CA 1
ATOM 1617 C C . GLU A 1 207 ? 4.472 13.823 6.788 1.00 98.56 207 GLU A C 1
ATOM 1619 O O . GLU A 1 207 ? 3.420 14.427 6.999 1.00 98.56 207 GLU A O 1
ATOM 1624 N N . LEU A 1 208 ? 4.761 12.659 7.371 1.00 98.56 208 LEU A N 1
ATOM 1625 C CA . LEU A 1 208 ? 3.852 11.976 8.290 1.00 98.56 208 LEU A CA 1
ATOM 1626 C C . LEU A 1 208 ? 3.548 12.825 9.526 1.00 98.56 208 LEU A C 1
ATOM 1628 O O . LEU A 1 208 ? 2.384 12.950 9.903 1.00 98.56 208 LEU A O 1
ATOM 1632 N N . ILE A 1 209 ? 4.560 13.484 10.102 1.00 97.31 209 ILE A N 1
ATOM 1633 C CA . ILE A 1 209 ? 4.377 14.431 11.212 1.00 97.31 209 ILE A CA 1
ATOM 1634 C C . ILE A 1 209 ? 3.443 15.575 10.794 1.00 97.31 209 ILE A C 1
ATOM 1636 O O . ILE A 1 209 ? 2.508 15.910 11.520 1.00 97.31 209 ILE A O 1
ATOM 1640 N N . ALA A 1 210 ? 3.662 16.170 9.617 1.00 97.94 210 ALA A N 1
ATOM 1641 C CA . ALA A 1 210 ? 2.842 17.284 9.146 1.00 97.94 210 ALA A CA 1
ATOM 1642 C C . ALA A 1 210 ? 1.389 16.872 8.832 1.00 97.94 210 ALA A C 1
ATOM 1644 O O . ALA A 1 210 ? 0.461 17.650 9.071 1.00 97.94 210 ALA A O 1
ATOM 1645 N N . LEU A 1 211 ? 1.187 15.669 8.290 1.00 98.00 211 LEU A N 1
ATOM 1646 C CA . LEU A 1 211 ? -0.132 15.105 7.998 1.00 98.00 211 LEU A CA 1
ATOM 1647 C C . LEU A 1 211 ? -0.895 14.767 9.286 1.00 98.00 211 LEU A C 1
ATOM 1649 O O . LEU A 1 211 ? -2.053 15.167 9.412 1.00 98.00 211 LEU A O 1
ATOM 1653 N N . ASP A 1 212 ? -0.240 14.134 10.265 1.00 92.94 212 ASP A N 1
ATOM 1654 C CA . ASP A 1 212 ? -0.832 13.829 11.577 1.00 92.94 212 ASP A CA 1
ATOM 1655 C C . ASP A 1 212 ? -1.235 15.109 12.326 1.00 92.94 212 ASP A C 1
ATOM 1657 O O . ASP A 1 212 ? -2.359 15.209 12.819 1.00 92.94 212 ASP A O 1
ATOM 1661 N N . GLN A 1 213 ? -0.373 16.136 12.329 1.00 94.25 213 GLN A N 1
ATOM 1662 C CA . GLN A 1 213 ? -0.691 17.461 12.890 1.00 94.25 213 GLN A CA 1
ATOM 1663 C C . GLN A 1 213 ? -1.881 18.136 12.195 1.00 94.25 213 GLN A C 1
ATOM 1665 O O . GLN A 1 213 ? -2.577 18.943 12.807 1.00 94.25 213 GLN A O 1
ATOM 1670 N N . SER A 1 214 ? -2.118 17.802 10.925 1.00 94.19 214 SER A N 1
ATOM 1671 C CA . SER A 1 214 ? -3.258 18.289 10.143 1.00 94.19 214 SER A CA 1
ATOM 1672 C C . SER A 1 214 ? -4.501 17.400 10.280 1.00 94.19 214 SER A C 1
ATOM 1674 O O . SER A 1 214 ? -5.509 17.673 9.635 1.00 94.19 214 SER A O 1
ATOM 1676 N N . GLY A 1 215 ? -4.445 16.353 11.110 1.00 92.81 215 GLY A N 1
ATOM 1677 C CA . GLY A 1 215 ? -5.583 15.501 11.449 1.00 92.81 215 GLY A CA 1
ATOM 1678 C C . GLY A 1 215 ? -5.802 14.288 10.545 1.00 92.81 215 GLY A C 1
ATOM 1679 O O . GLY A 1 215 ? -6.757 13.559 10.798 1.00 92.81 215 GLY A O 1
ATOM 1680 N N . TYR A 1 216 ? -4.943 14.043 9.550 1.00 96.62 216 TYR A N 1
ATOM 1681 C CA . TYR A 1 216 ? -5.107 12.923 8.619 1.00 96.62 216 TYR A CA 1
ATOM 1682 C C . TYR A 1 216 ? -4.775 11.575 9.267 1.00 96.62 216 TYR A C 1
ATOM 1684 O O . TYR A 1 216 ? -3.765 11.448 9.958 1.00 96.62 216 TYR A O 1
ATOM 1692 N N . GLU A 1 217 ? -5.567 10.552 8.949 1.00 95.44 217 GLU A N 1
ATOM 1693 C CA . GLU A 1 217 ? -5.162 9.154 9.109 1.00 95.44 217 GLU A CA 1
ATOM 1694 C C . GLU A 1 217 ? -4.195 8.785 7.974 1.00 95.44 217 GLU A C 1
ATOM 1696 O O . GLU A 1 217 ? -4.503 8.980 6.795 1.00 95.44 217 GLU A O 1
ATOM 1701 N N . THR A 1 218 ? -2.999 8.302 8.308 1.00 97.62 218 THR A N 1
ATOM 1702 C CA . THR A 1 218 ? -1.901 8.129 7.347 1.00 97.62 218 THR A CA 1
ATOM 1703 C C . THR A 1 218 ? -1.670 6.663 6.998 1.00 97.62 218 THR A C 1
ATOM 1705 O O . THR A 1 218 ? -1.518 5.806 7.858 1.00 97.62 218 THR A O 1
ATOM 1708 N N . PHE A 1 219 ? -1.604 6.377 5.704 1.00 98.62 219 PHE A N 1
ATOM 1709 C CA . PHE A 1 219 ? -1.231 5.090 5.134 1.00 98.62 219 PHE A CA 1
ATOM 1710 C C . PHE A 1 219 ? 0.079 5.277 4.376 1.00 98.62 219 PHE A C 1
ATOM 1712 O O . PHE A 1 219 ? 0.237 6.262 3.652 1.00 98.62 219 PHE A O 1
ATOM 1719 N N . VAL A 1 220 ? 1.007 4.333 4.505 1.00 98.88 220 VAL A N 1
ATOM 1720 C CA . VAL A 1 220 ? 2.261 4.337 3.738 1.00 98.88 220 VAL A CA 1
ATOM 1721 C C . VAL A 1 220 ? 2.367 3.018 3.005 1.00 98.88 220 VAL A C 1
ATOM 1723 O O . VAL A 1 220 ? 2.262 1.965 3.622 1.00 98.88 220 VAL A O 1
ATOM 1726 N N . LEU A 1 221 ? 2.529 3.064 1.692 1.00 98.81 221 LEU A N 1
ATOM 1727 C CA . LEU A 1 221 ? 2.483 1.874 0.857 1.00 98.81 221 LEU A CA 1
ATOM 1728 C C . LEU A 1 221 ? 3.388 2.013 -0.357 1.00 98.81 221 LEU A C 1
ATOM 1730 O O . LEU A 1 221 ? 3.609 3.120 -0.844 1.00 98.81 221 LEU A O 1
ATOM 1734 N N . GLY A 1 222 ? 3.911 0.897 -0.844 1.00 98.69 222 GLY A N 1
ATOM 1735 C CA . GLY A 1 222 ? 4.827 0.900 -1.977 1.00 98.69 222 GLY A CA 1
ATOM 1736 C C . GLY A 1 222 ? 5.966 -0.081 -1.816 1.00 98.69 222 GLY A C 1
ATOM 1737 O O . GLY A 1 222 ? 5.939 -0.924 -0.920 1.00 98.69 222 GLY A O 1
ATOM 1738 N N . ASP A 1 223 ? 6.976 0.105 -2.655 1.00 98.56 223 ASP A N 1
ATOM 1739 C CA . ASP A 1 223 ? 8.246 -0.603 -2.586 1.00 98.56 223 ASP A CA 1
ATOM 1740 C C . ASP A 1 223 ? 9.210 0.189 -1.690 1.00 98.56 223 ASP A C 1
ATOM 1742 O O . ASP A 1 223 ? 9.701 1.273 -2.040 1.00 98.56 223 ASP A O 1
ATOM 1746 N N . PHE A 1 224 ? 9.459 -0.338 -0.494 1.00 97.88 224 PHE A N 1
ATOM 1747 C CA . PHE A 1 224 ? 10.361 0.279 0.473 1.00 97.88 224 PHE A CA 1
ATOM 1748 C C . PHE A 1 224 ? 11.813 -0.115 0.214 1.00 97.88 224 PHE A C 1
ATOM 1750 O O . PHE A 1 224 ? 12.712 0.546 0.742 1.00 97.88 224 PHE A O 1
ATOM 1757 N N . ASN A 1 225 ? 12.056 -1.167 -0.578 1.00 96.38 225 ASN A N 1
ATOM 1758 C CA . ASN A 1 225 ? 13.367 -1.791 -0.723 1.00 96.38 225 ASN A CA 1
ATOM 1759 C C . ASN A 1 225 ? 14.044 -2.022 0.648 1.00 96.38 225 ASN A C 1
ATOM 1761 O O . ASN A 1 225 ? 15.244 -1.791 0.818 1.00 96.38 225 ASN A O 1
ATOM 1765 N N . ASP A 1 226 ? 13.247 -2.400 1.650 1.00 94.31 226 ASP A N 1
ATOM 1766 C CA . ASP A 1 226 ? 13.671 -2.657 3.024 1.00 94.31 226 ASP A CA 1
ATOM 1767 C C . ASP A 1 226 ? 12.714 -3.652 3.691 1.00 94.31 226 ASP A C 1
ATOM 1769 O O . ASP A 1 226 ? 11.550 -3.771 3.302 1.00 94.31 226 ASP A O 1
ATOM 1773 N N . TRP A 1 227 ? 13.210 -4.330 4.721 1.00 89.56 227 TRP A N 1
ATOM 1774 C CA . TRP A 1 227 ? 12.490 -5.374 5.448 1.00 89.56 227 TRP A CA 1
ATOM 1775 C C . TRP A 1 227 ? 12.007 -4.873 6.808 1.00 89.56 227 TRP A C 1
ATOM 1777 O O . TRP A 1 227 ? 12.616 -3.990 7.417 1.00 89.56 227 TRP A O 1
ATOM 1787 N N . ASP A 1 228 ? 10.919 -5.446 7.327 1.00 90.94 228 ASP A N 1
ATOM 1788 C CA . ASP A 1 228 ? 10.413 -5.093 8.657 1.00 90.94 228 ASP A CA 1
ATOM 1789 C C . ASP A 1 228 ? 11.128 -5.918 9.747 1.00 90.94 228 ASP A C 1
ATOM 1791 O O . ASP A 1 228 ? 10.896 -7.123 9.842 1.00 90.94 228 ASP A O 1
ATOM 1795 N N . PRO A 1 229 ? 11.934 -5.306 10.639 1.00 82.38 229 PRO A N 1
ATOM 1796 C CA . PRO A 1 229 ? 12.630 -6.040 11.702 1.00 82.38 229 PRO A CA 1
ATOM 1797 C C . PRO A 1 229 ? 11.695 -6.654 12.753 1.00 82.38 229 PRO A C 1
ATOM 1799 O O . PRO A 1 229 ? 12.124 -7.487 13.549 1.00 82.38 229 PRO A O 1
ATOM 1802 N N . VAL A 1 230 ? 10.437 -6.207 12.820 1.00 84.12 230 VAL A N 1
ATOM 1803 C CA . VAL A 1 230 ? 9.466 -6.618 13.848 1.00 84.12 230 VAL A CA 1
ATOM 1804 C C . VAL A 1 230 ? 8.431 -7.593 13.287 1.00 84.12 230 VAL A C 1
ATOM 1806 O O . VAL A 1 230 ? 7.879 -8.412 14.025 1.00 84.12 230 VAL A O 1
ATOM 1809 N N . VAL A 1 231 ? 8.139 -7.506 11.989 1.00 87.12 231 VAL A N 1
ATOM 1810 C CA . VAL A 1 231 ? 7.176 -8.375 11.309 1.00 87.12 231 VAL A CA 1
ATOM 1811 C C . VAL A 1 231 ? 7.940 -9.264 10.330 1.00 87.12 231 VAL A C 1
ATOM 1813 O O . VAL A 1 231 ? 8.158 -8.834 9.204 1.00 87.12 231 VAL A O 1
ATOM 1816 N N . PRO A 1 232 ? 8.325 -10.491 10.735 1.00 84.19 232 PRO A N 1
ATOM 1817 C CA . PRO A 1 232 ? 9.168 -11.343 9.907 1.00 84.19 232 PRO A CA 1
ATOM 1818 C C . PRO A 1 232 ? 8.459 -11.714 8.605 1.00 84.19 232 PRO A C 1
ATOM 1820 O O . PRO A 1 232 ? 7.241 -11.984 8.609 1.00 84.19 232 PRO A O 1
ATOM 1823 N N . ASP A 1 233 ? 9.247 -11.730 7.538 1.00 91.50 233 ASP A N 1
ATOM 1824 C CA . ASP A 1 233 ? 8.925 -12.202 6.200 1.00 91.50 233 ASP A CA 1
ATOM 1825 C C . ASP A 1 233 ? 9.133 -13.724 6.085 1.00 91.50 233 ASP A C 1
ATOM 1827 O O . ASP A 1 233 ? 9.216 -14.429 7.098 1.00 91.50 233 ASP A O 1
ATOM 1831 N N . ALA A 1 234 ? 9.058 -14.260 4.866 1.00 93.31 234 ALA A N 1
ATOM 1832 C CA . ALA A 1 234 ? 9.121 -15.700 4.629 1.00 93.31 234 ALA A CA 1
ATOM 1833 C C . ALA A 1 234 ? 10.523 -16.278 4.871 1.00 93.31 234 ALA A C 1
ATOM 1835 O O . ALA A 1 234 ? 10.626 -17.395 5.389 1.00 93.31 234 ALA A O 1
ATOM 1836 N N . ASP A 1 235 ? 11.573 -15.522 4.544 1.00 90.62 235 ASP A N 1
ATOM 1837 C CA . ASP A 1 235 ? 12.957 -15.919 4.766 1.00 90.62 235 ASP A CA 1
ATOM 1838 C C . ASP A 1 235 ? 13.513 -15.360 6.088 1.00 90.62 235 ASP A C 1
ATOM 1840 O O . ASP A 1 235 ? 13.707 -14.167 6.262 1.00 90.62 235 ASP A O 1
ATOM 1844 N N . GLY A 1 236 ? 13.810 -16.243 7.044 1.00 84.06 236 GLY A N 1
ATOM 1845 C CA . GLY A 1 236 ? 14.423 -15.869 8.325 1.00 84.06 236 GLY A CA 1
ATOM 1846 C C . GLY A 1 236 ? 15.955 -15.829 8.312 1.00 84.06 236 GLY A C 1
ATOM 1847 O O . GLY A 1 236 ? 16.565 -15.827 9.386 1.00 84.06 236 GLY A O 1
ATOM 1848 N N . SER A 1 237 ? 16.583 -15.913 7.139 1.00 84.62 237 SER A N 1
ATOM 1849 C CA . SER A 1 237 ? 18.035 -15.969 6.982 1.00 84.62 237 SER A CA 1
ATOM 1850 C C . SER A 1 237 ? 18.725 -14.613 7.232 1.00 84.62 237 SER A C 1
ATOM 1852 O O . SER A 1 237 ? 18.095 -13.550 7.203 1.00 84.62 237 SER A O 1
ATOM 1854 N N . PRO A 1 238 ? 20.049 -14.606 7.483 1.00 79.62 238 PRO A N 1
ATOM 1855 C CA . PRO A 1 238 ? 20.836 -13.373 7.527 1.00 79.62 238 PRO A CA 1
ATOM 1856 C C . PRO A 1 238 ? 20.745 -12.531 6.244 1.00 79.62 238 PRO A C 1
ATOM 1858 O O . PRO A 1 238 ? 20.881 -11.310 6.307 1.00 79.62 238 PRO A O 1
ATOM 1861 N N . GLU A 1 239 ? 20.511 -13.162 5.093 1.00 74.50 239 GLU A N 1
ATOM 1862 C CA . GLU A 1 239 ? 20.356 -12.514 3.789 1.00 74.50 239 GLU A CA 1
ATOM 1863 C C . GLU A 1 239 ? 19.099 -11.626 3.712 1.00 74.50 239 GLU A C 1
ATOM 1865 O O . GLU A 1 239 ? 19.122 -10.608 3.019 1.00 74.50 239 GLU A O 1
ATOM 1870 N N . ALA A 1 240 ? 18.063 -11.952 4.493 1.00 73.44 240 ALA A N 1
ATOM 1871 C CA . ALA A 1 240 ? 16.813 -11.202 4.653 1.00 73.44 240 ALA A CA 1
ATOM 1872 C C . ALA A 1 240 ? 16.804 -10.279 5.894 1.00 73.44 240 ALA A C 1
ATOM 1874 O O . ALA A 1 240 ? 15.761 -9.802 6.345 1.00 73.44 240 ALA A O 1
ATOM 1875 N N . THR A 1 241 ? 17.968 -10.021 6.502 1.00 78.56 241 THR A N 1
ATOM 1876 C CA . THR A 1 241 ? 18.054 -9.178 7.702 1.00 78.56 241 THR A CA 1
ATOM 1877 C C . THR A 1 241 ? 18.039 -7.683 7.344 1.00 78.56 241 THR A C 1
ATOM 1879 O O . THR A 1 241 ? 18.870 -7.240 6.546 1.00 78.56 241 THR A O 1
ATOM 1882 N N . PRO A 1 242 ? 17.181 -6.862 7.987 1.00 81.12 242 PRO A N 1
ATOM 1883 C CA . PRO A 1 242 ? 17.178 -5.414 7.801 1.00 81.12 242 PRO A CA 1
ATOM 1884 C C . PRO A 1 242 ? 18.548 -4.792 8.075 1.00 81.12 242 PRO A C 1
ATOM 1886 O O . PRO A 1 242 ? 19.079 -4.879 9.183 1.00 81.12 242 PRO A O 1
ATOM 1889 N N . VAL A 1 243 ? 19.106 -4.117 7.069 1.00 86.94 243 VAL A N 1
ATOM 1890 C CA . VAL A 1 243 ? 20.368 -3.364 7.199 1.00 86.94 243 VAL A CA 1
ATOM 1891 C C . VAL A 1 243 ? 20.150 -1.860 7.356 1.00 86.94 243 VAL A C 1
ATOM 1893 O O . VAL A 1 243 ? 21.091 -1.132 7.667 1.00 86.94 243 VAL A O 1
ATOM 1896 N N . SER A 1 244 ? 18.925 -1.384 7.120 1.00 92.62 244 SER A N 1
ATOM 1897 C CA . SER A 1 244 ? 18.551 0.021 7.252 1.00 92.62 244 SER A CA 1
ATOM 1898 C C . SER A 1 244 ? 17.510 0.218 8.348 1.00 92.62 244 SER A C 1
ATOM 1900 O O . SER A 1 244 ? 16.879 -0.722 8.826 1.00 92.62 244 SER A O 1
ATOM 1902 N N . ASN A 1 245 ? 17.330 1.466 8.766 1.00 94.25 245 ASN A N 1
ATOM 1903 C CA . ASN A 1 245 ? 16.330 1.852 9.753 1.00 94.25 245 ASN A CA 1
ATOM 1904 C C . ASN A 1 245 ? 15.050 2.404 9.124 1.00 94.25 245 ASN A C 1
ATOM 1906 O O . ASN A 1 245 ? 14.262 3.010 9.847 1.00 94.25 245 ASN A O 1
ATOM 1910 N N . VAL A 1 246 ? 14.842 2.254 7.812 1.00 95.44 246 VAL A N 1
ATOM 1911 C CA . VAL A 1 246 ? 13.713 2.868 7.093 1.00 95.44 246 VAL A CA 1
ATOM 1912 C C . VAL A 1 246 ? 12.387 2.437 7.704 1.00 95.44 246 VAL A C 1
ATOM 1914 O O . VAL A 1 246 ? 11.601 3.297 8.109 1.00 95.44 246 VAL A O 1
ATOM 1917 N N . MET A 1 247 ? 12.167 1.126 7.850 1.00 93.81 247 MET A N 1
ATOM 1918 C CA . MET A 1 247 ? 10.920 0.606 8.418 1.00 93.81 247 MET A CA 1
ATOM 1919 C C . MET A 1 247 ? 10.677 1.099 9.843 1.00 93.81 247 MET A C 1
ATOM 1921 O O . MET A 1 247 ? 9.568 1.514 10.175 1.00 93.81 247 MET A O 1
ATOM 1925 N N . ARG A 1 248 ? 11.725 1.123 10.673 1.00 90.88 248 ARG A N 1
ATOM 1926 C CA . ARG A 1 248 ? 11.648 1.636 12.044 1.00 90.88 248 ARG A CA 1
ATOM 1927 C C . ARG A 1 248 ? 11.336 3.134 12.072 1.00 90.88 248 ARG A C 1
ATOM 1929 O O . ARG A 1 248 ? 10.405 3.541 12.748 1.00 90.88 248 ARG A O 1
ATOM 1936 N N . LYS A 1 249 ? 12.061 3.953 11.302 1.00 94.00 249 LYS A N 1
ATOM 1937 C CA . LYS A 1 249 ? 11.857 5.410 11.206 1.00 94.00 249 LYS A CA 1
ATOM 1938 C C . LYS A 1 249 ? 10.425 5.750 10.796 1.00 94.00 249 LYS A C 1
ATOM 1940 O O . LYS A 1 249 ? 9.810 6.614 11.410 1.00 94.00 249 LYS A O 1
ATOM 1945 N N . ILE A 1 250 ? 9.908 5.076 9.768 1.00 96.81 250 ILE A N 1
ATOM 1946 C CA . ILE A 1 250 ? 8.564 5.335 9.248 1.00 96.81 250 ILE A CA 1
ATOM 1947 C C . ILE A 1 250 ? 7.498 4.872 10.240 1.00 96.81 250 ILE A C 1
ATOM 1949 O O . ILE A 1 250 ? 6.556 5.621 10.472 1.00 96.81 250 ILE A O 1
ATOM 1953 N N . LYS A 1 251 ? 7.631 3.686 10.849 1.00 91.75 251 LYS A N 1
ATOM 1954 C CA . LYS A 1 251 ? 6.639 3.190 11.819 1.00 91.75 251 LYS A CA 1
ATOM 1955 C C . LYS A 1 251 ? 6.622 3.999 13.113 1.00 91.75 251 LYS A C 1
ATOM 1957 O O . LYS A 1 251 ? 5.549 4.364 13.585 1.00 91.75 251 LYS A O 1
ATOM 1962 N N . ASP A 1 252 ? 7.806 4.357 13.599 1.00 86.81 252 ASP A N 1
ATOM 1963 C CA . ASP A 1 252 ? 8.013 5.019 14.887 1.00 86.81 252 ASP A CA 1
ATOM 1964 C C . ASP A 1 252 ? 8.012 6.554 14.774 1.00 86.81 252 ASP A C 1
ATOM 1966 O O . ASP A 1 252 ? 8.357 7.241 15.739 1.00 86.81 252 ASP A O 1
ATOM 1970 N N . TYR A 1 253 ? 7.613 7.131 13.626 1.00 89.25 253 TYR A N 1
ATOM 1971 C CA . TYR A 1 253 ? 7.440 8.590 13.486 1.00 89.25 253 TYR A CA 1
ATOM 1972 C C . TYR A 1 253 ? 6.520 9.158 14.580 1.00 89.25 253 TYR A C 1
ATOM 1974 O O . TYR A 1 253 ? 6.626 10.324 14.970 1.00 89.25 253 TYR A O 1
ATOM 1982 N N . LYS A 1 254 ? 5.625 8.294 15.069 1.00 83.12 254 LYS A N 1
ATOM 1983 C CA . LYS A 1 254 ? 4.775 8.460 16.232 1.00 83.12 254 LYS A CA 1
ATOM 1984 C C . LYS A 1 254 ? 4.767 7.144 16.999 1.00 83.12 254 LYS A C 1
ATOM 1986 O O . LYS A 1 254 ? 4.332 6.132 16.461 1.00 83.12 254 LYS A O 1
ATOM 1991 N N . THR A 1 255 ? 5.242 7.166 18.238 1.00 76.25 255 THR A N 1
ATOM 1992 C CA . THR A 1 255 ? 5.274 5.980 19.094 1.00 76.25 255 THR A CA 1
ATOM 1993 C C . THR A 1 255 ? 4.025 5.910 19.966 1.00 76.25 255 THR A C 1
ATOM 1995 O O . THR A 1 255 ? 3.687 6.861 20.676 1.00 76.25 255 THR A O 1
ATOM 1998 N N . GLY A 1 256 ? 3.351 4.762 19.920 1.00 65.38 256 GLY A N 1
ATOM 1999 C CA . GLY A 1 256 ? 2.139 4.482 20.682 1.00 65.38 256 GLY A CA 1
ATOM 2000 C C . GLY A 1 256 ? 0.866 5.209 20.220 1.00 65.38 256 GLY A C 1
ATOM 2001 O O . GLY A 1 256 ? 0.874 6.227 19.523 1.00 65.38 256 GLY A O 1
ATOM 2002 N N . GLY A 1 257 ? -0.269 4.669 20.667 1.00 70.50 257 GLY A N 1
ATOM 2003 C CA . GLY A 1 257 ? -1.605 5.178 20.363 1.00 70.50 257 GLY A CA 1
ATOM 2004 C C . GLY A 1 257 ? -2.130 4.770 18.984 1.00 70.50 257 GLY A C 1
ATOM 2005 O O . GLY A 1 257 ? -1.476 4.066 18.220 1.00 70.50 257 GLY A O 1
ATOM 2006 N N . ASP A 1 258 ? -3.333 5.248 18.676 1.00 74.75 258 ASP A N 1
ATOM 2007 C CA . ASP A 1 258 ? -4.163 4.838 17.532 1.00 74.75 258 ASP A CA 1
ATOM 2008 C C . ASP A 1 258 ? -3.578 5.157 16.144 1.00 74.75 258 ASP A C 1
ATOM 2010 O O . ASP A 1 258 ? -4.016 4.601 15.133 1.00 74.75 258 ASP A O 1
ATOM 2014 N N . ARG A 1 259 ? -2.587 6.056 16.101 1.00 78.38 259 ARG A N 1
ATOM 2015 C CA . ARG A 1 259 ? -1.957 6.571 14.875 1.00 78.38 259 ARG A CA 1
ATOM 2016 C C . ARG A 1 259 ? -0.511 6.128 14.668 1.00 78.38 259 ARG A C 1
ATOM 2018 O O . ARG A 1 259 ? 0.126 6.566 13.716 1.00 78.38 259 ARG A O 1
ATOM 2025 N N . GLU A 1 260 ? 0.014 5.280 15.547 1.00 87.06 260 GLU A N 1
ATOM 2026 C CA . GLU A 1 260 ? 1.255 4.552 15.271 1.00 87.06 260 GLU A CA 1
ATOM 2027 C C . GLU A 1 260 ? 1.044 3.647 14.049 1.00 87.06 260 GLU A C 1
ATOM 2029 O O . GLU A 1 260 ? -0.040 3.082 13.875 1.00 87.06 260 GLU A O 1
ATOM 2034 N N . LEU A 1 261 ? 2.050 3.506 13.180 1.00 94.31 261 LEU A N 1
ATOM 2035 C CA . LEU A 1 261 ? 1.909 2.666 11.991 1.00 94.31 261 LEU A CA 1
ATOM 2036 C C . LEU A 1 261 ? 2.317 1.226 12.277 1.00 94.31 261 LEU A C 1
ATOM 2038 O O . LEU A 1 261 ? 3.379 0.935 12.827 1.00 94.31 261 LEU A O 1
ATOM 2042 N N . MET A 1 262 ? 1.505 0.296 11.791 1.00 92.56 262 MET A N 1
ATOM 2043 C CA . MET A 1 262 ? 1.815 -1.126 11.793 1.00 92.56 262 MET A CA 1
ATOM 2044 C C . MET A 1 262 ? 1.797 -1.700 10.381 1.00 92.56 262 MET A C 1
ATOM 2046 O O . MET A 1 262 ? 1.021 -1.281 9.526 1.00 92.56 262 MET A O 1
ATOM 2050 N N . ASN A 1 263 ? 2.632 -2.711 10.163 1.00 96.50 263 ASN A N 1
ATOM 2051 C CA . ASN A 1 263 ? 2.689 -3.438 8.904 1.00 96.50 263 ASN A CA 1
ATOM 2052 C C . ASN A 1 263 ? 1.594 -4.509 8.843 1.00 96.50 263 ASN A C 1
ATOM 2054 O O . ASN A 1 263 ? 1.482 -5.337 9.756 1.00 96.50 263 ASN A O 1
ATOM 2058 N N . ILE A 1 264 ? 0.808 -4.521 7.762 1.00 96.25 264 ILE A N 1
ATOM 2059 C CA . ILE A 1 264 ? -0.301 -5.469 7.593 1.00 96.25 264 ILE A CA 1
ATOM 2060 C C . ILE A 1 264 ? 0.167 -6.922 7.469 1.00 96.25 264 ILE A C 1
ATOM 2062 O O . ILE A 1 264 ? -0.604 -7.836 7.762 1.00 96.25 264 ILE A O 1
ATOM 2066 N N . MET A 1 265 ? 1.430 -7.166 7.092 1.00 93.62 265 MET A N 1
ATOM 2067 C CA . MET A 1 265 ? 1.965 -8.525 6.942 1.00 93.62 265 MET A CA 1
ATOM 2068 C C . MET A 1 265 ? 1.854 -9.343 8.229 1.00 93.62 265 MET A C 1
ATOM 2070 O O . MET A 1 265 ? 1.782 -10.573 8.193 1.00 93.62 265 MET A O 1
ATOM 2074 N N . ARG A 1 266 ? 1.732 -8.682 9.389 1.00 92.81 266 ARG A N 1
ATOM 2075 C CA . ARG A 1 266 ? 1.492 -9.351 10.671 1.00 92.81 266 ARG A CA 1
ATOM 2076 C C . ARG A 1 266 ? 0.227 -10.221 10.662 1.00 92.81 266 ARG A C 1
ATOM 2078 O O . ARG A 1 266 ? 0.215 -11.238 11.361 1.00 92.81 266 ARG A O 1
ATOM 2085 N N . PHE A 1 267 ? -0.773 -9.854 9.856 1.00 88.31 267 PHE A N 1
ATOM 2086 C CA . PHE A 1 267 ? -2.055 -10.549 9.698 1.00 88.31 267 PHE A CA 1
ATOM 2087 C C . PHE A 1 267 ? -2.028 -11.638 8.619 1.00 88.31 267 PHE A C 1
ATOM 2089 O O . PHE A 1 267 ? -2.905 -12.495 8.603 1.00 88.31 267 PHE A O 1
ATOM 2096 N N . ILE A 1 268 ? -1.000 -11.666 7.768 1.00 89.19 268 ILE A N 1
ATOM 2097 C CA . ILE A 1 268 ? -0.841 -12.692 6.734 1.00 89.19 268 ILE A CA 1
ATOM 2098 C C . ILE A 1 268 ? -0.290 -13.965 7.379 1.00 89.19 268 ILE A C 1
ATOM 2100 O O . ILE A 1 268 ? 0.724 -13.930 8.094 1.00 89.19 268 ILE A O 1
ATOM 2104 N N . LYS A 1 269 ? -0.978 -15.088 7.157 1.00 84.31 269 LYS A N 1
ATOM 2105 C CA . LYS A 1 269 ? -0.622 -16.413 7.676 1.00 84.31 269 LYS A CA 1
ATOM 2106 C C . LYS A 1 269 ? -0.736 -17.468 6.563 1.00 84.31 269 LYS A C 1
ATOM 2108 O O . LYS A 1 269 ? -1.688 -17.398 5.792 1.00 84.31 269 LYS A O 1
ATOM 2113 N N . PRO A 1 270 ? 0.162 -18.472 6.521 1.00 94.06 270 PRO A N 1
ATOM 2114 C CA . PRO A 1 270 ? 1.363 -18.626 7.355 1.00 94.06 270 PRO A CA 1
ATOM 2115 C C . PRO A 1 270 ? 2.462 -17.595 7.029 1.00 94.06 270 PRO A C 1
ATOM 2117 O O . PRO A 1 270 ? 2.355 -16.849 6.063 1.00 94.06 270 PRO A O 1
ATOM 2120 N N . VAL A 1 271 ? 3.516 -17.539 7.857 1.00 90.19 271 VAL A N 1
ATOM 2121 C CA . VAL A 1 271 ? 4.672 -16.634 7.650 1.00 90.19 271 VAL A CA 1
ATOM 2122 C C . VAL A 1 271 ? 5.333 -16.865 6.289 1.00 90.19 271 VAL A C 1
ATOM 2124 O O . VAL A 1 271 ? 5.698 -15.900 5.636 1.00 90.19 271 VAL A O 1
ATOM 2127 N N . SER A 1 272 ? 5.353 -18.106 5.795 1.00 93.94 272 SER A N 1
ATOM 2128 C CA . SER A 1 272 ? 5.885 -18.451 4.469 1.00 93.94 272 SER A CA 1
ATOM 2129 C C . SER A 1 272 ? 5.155 -17.796 3.287 1.00 93.94 272 SER A C 1
ATOM 2131 O O . SER A 1 272 ? 5.600 -17.912 2.158 1.00 93.94 272 SER A O 1
ATOM 2133 N N . GLN A 1 273 ? 4.026 -17.116 3.508 1.00 95.00 273 GLN A N 1
ATOM 2134 C CA . GLN A 1 273 ? 3.353 -16.328 2.469 1.00 95.00 273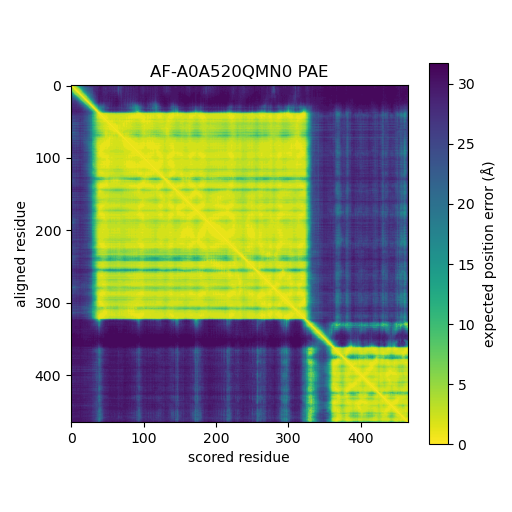 GLN A CA 1
ATOM 2135 C C . GLN A 1 273 ? 3.872 -14.883 2.386 1.00 95.00 273 GLN A C 1
ATOM 2137 O O . GLN A 1 273 ? 3.506 -14.152 1.46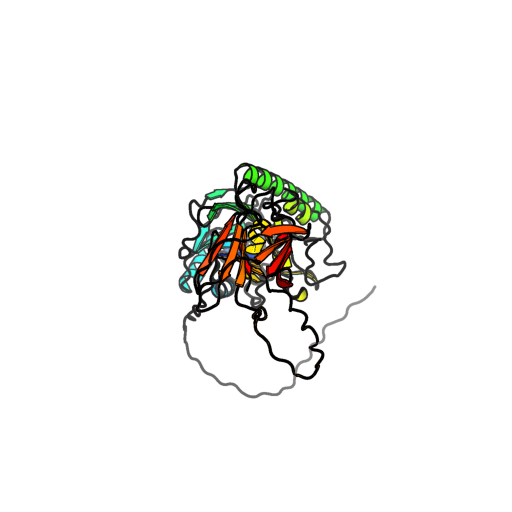6 1.00 95.00 27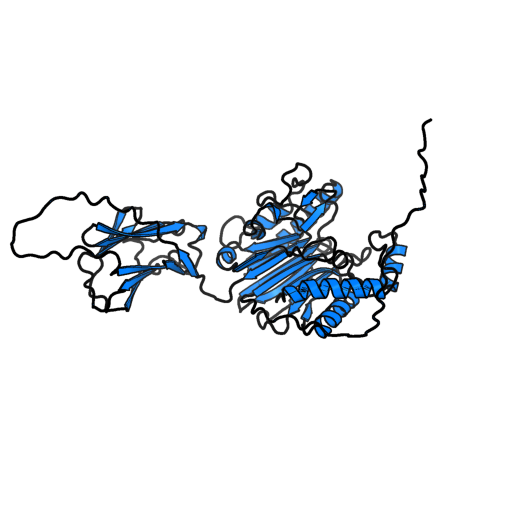3 GLN A O 1
ATOM 2142 N N . ARG A 1 274 ? 4.701 -14.445 3.339 1.00 95.62 274 ARG A N 1
ATOM 2143 C CA . ARG A 1 274 ? 5.120 -13.049 3.519 1.00 95.62 274 ARG A CA 1
ATOM 2144 C C . ARG A 1 274 ? 6.376 -12.726 2.724 1.00 95.62 274 ARG A C 1
ATOM 2146 O O . ARG A 1 274 ? 7.407 -12.421 3.292 1.00 95.62 274 ARG A O 1
ATOM 2153 N N . PHE A 1 275 ? 6.279 -12.792 1.413 1.00 96.62 275 PHE A N 1
ATOM 2154 C CA . PHE A 1 275 ? 7.324 -12.316 0.519 1.00 96.62 275 PHE A CA 1
ATOM 2155 C C . PHE A 1 275 ? 6.668 -11.632 -0.663 1.00 96.62 275 PHE A C 1
ATOM 2157 O O . PHE A 1 275 ? 5.584 -12.045 -1.085 1.00 96.62 275 PHE A O 1
ATOM 2164 N N . THR A 1 276 ? 7.319 -10.601 -1.173 1.00 97.31 276 THR A N 1
ATOM 2165 C CA . THR A 1 276 ? 6.872 -9.844 -2.341 1.00 97.31 276 THR A CA 1
ATOM 2166 C C . THR A 1 276 ? 7.910 -9.843 -3.447 1.00 97.31 276 THR A C 1
ATOM 2168 O O . THR A 1 276 ? 7.574 -9.470 -4.559 1.00 97.31 276 THR A O 1
ATOM 2171 N N . PHE A 1 277 ? 9.133 -10.301 -3.172 1.00 95.25 277 PHE A N 1
ATOM 2172 C CA . PHE A 1 277 ? 10.230 -10.309 -4.126 1.00 95.25 277 PHE A CA 1
ATOM 2173 C C . PHE A 1 277 ? 11.221 -11.441 -3.816 1.00 95.25 277 PHE A C 1
ATOM 2175 O O . PHE A 1 277 ? 11.444 -11.774 -2.650 1.00 95.25 277 PHE A O 1
ATOM 2182 N N . ASP A 1 278 ? 11.834 -12.016 -4.853 1.00 91.94 278 ASP A N 1
ATOM 2183 C CA . ASP A 1 278 ? 12.967 -12.938 -4.713 1.00 91.94 278 ASP A CA 1
ATOM 2184 C C . ASP A 1 278 ? 14.288 -12.160 -4.837 1.00 91.94 278 ASP A C 1
ATOM 2186 O O . ASP A 1 278 ? 14.746 -11.803 -5.927 1.00 91.94 278 ASP A O 1
ATOM 2190 N N . TYR A 1 279 ? 14.922 -11.899 -3.695 1.00 87.25 279 TYR A N 1
ATOM 2191 C CA . TYR A 1 279 ? 16.223 -11.253 -3.626 1.00 87.25 279 TYR A CA 1
ATOM 2192 C C . TYR A 1 279 ? 17.347 -12.293 -3.636 1.00 87.25 279 TYR A C 1
ATOM 2194 O O . TYR A 1 279 ? 17.823 -12.728 -2.593 1.00 87.25 279 TYR A O 1
ATOM 2202 N N . HIS A 1 280 ? 17.829 -12.658 -4.828 1.00 86.75 280 HIS A N 1
ATOM 2203 C CA . HIS A 1 280 ? 18.992 -13.545 -5.003 1.00 86.75 280 HIS A CA 1
ATOM 2204 C C . HIS A 1 280 ? 18.799 -14.956 -4.396 1.00 86.75 280 HIS A C 1
ATOM 2206 O O . HIS A 1 280 ? 19.743 -15.544 -3.865 1.00 86.75 280 HIS A O 1
ATOM 2212 N N . GLY A 1 281 ? 17.593 -15.513 -4.497 1.00 88.25 281 GLY A N 1
ATOM 2213 C CA . GLY A 1 281 ? 17.183 -16.786 -3.901 1.00 88.25 281 GLY A CA 1
ATOM 2214 C C . GLY A 1 281 ? 16.563 -16.649 -2.506 1.00 88.25 281 GLY A C 1
ATOM 2215 O O . GLY A 1 281 ? 16.299 -17.666 -1.866 1.00 88.25 281 GLY A O 1
ATOM 2216 N N . SER A 1 282 ? 16.364 -15.418 -2.026 1.00 89.00 282 SER A N 1
ATOM 2217 C CA . SER A 1 282 ? 15.773 -15.094 -0.727 1.00 89.00 282 SER A CA 1
ATOM 2218 C C . SER A 1 282 ? 14.369 -14.519 -0.934 1.00 89.00 282 SER A C 1
ATOM 2220 O O . SER A 1 282 ? 14.204 -13.397 -1.419 1.00 89.00 282 SER A O 1
ATOM 2222 N N . GLU A 1 283 ? 13.340 -15.298 -0.590 1.00 93.69 283 GLU A N 1
ATOM 2223 C CA . GLU A 1 283 ? 11.936 -14.874 -0.650 1.00 93.69 283 GLU A CA 1
ATOM 2224 C C . GLU A 1 283 ? 11.647 -13.854 0.458 1.00 93.69 283 GLU A C 1
ATOM 2226 O O . GLU A 1 283 ? 11.328 -14.209 1.595 1.00 93.69 283 GLU A O 1
ATOM 2231 N N . THR A 1 284 ? 11.727 -12.569 0.121 1.00 92.94 284 THR A N 1
ATOM 2232 C CA . THR A 1 284 ? 11.645 -11.491 1.106 1.00 92.94 284 THR A CA 1
ATOM 2233 C C . THR A 1 284 ? 10.542 -10.483 0.831 1.00 92.94 284 THR A C 1
ATOM 2235 O O . THR A 1 284 ? 9.977 -10.402 -0.262 1.00 92.94 284 THR A O 1
ATOM 2238 N N . ALA A 1 285 ? 10.189 -9.714 1.858 1.00 95.31 285 ALA A N 1
ATOM 2239 C CA . ALA A 1 285 ? 9.188 -8.658 1.771 1.00 95.31 285 ALA A CA 1
ATOM 2240 C C . ALA A 1 285 ? 9.833 -7.276 1.587 1.00 95.31 285 ALA A C 1
ATOM 2242 O O . ALA A 1 285 ? 10.349 -6.704 2.548 1.00 95.31 285 ALA A O 1
ATOM 2243 N N . LEU A 1 286 ? 9.740 -6.717 0.377 1.00 96.38 286 LEU A N 1
ATOM 2244 C CA . LEU A 1 286 ? 10.198 -5.354 0.062 1.00 96.38 286 LEU A CA 1
ATOM 2245 C C . LEU A 1 286 ? 9.039 -4.367 -0.131 1.00 96.38 286 LEU A C 1
ATOM 2247 O O . LEU A 1 286 ? 9.191 -3.166 0.109 1.00 96.38 286 LEU A O 1
ATOM 2251 N N . ASP A 1 287 ? 7.871 -4.878 -0.514 1.00 98.50 287 ASP A N 1
ATOM 2252 C CA . ASP A 1 287 ? 6.660 -4.101 -0.733 1.00 98.50 287 ASP A CA 1
ATOM 2253 C C . ASP A 1 287 ? 5.774 -4.193 0.501 1.00 98.50 287 ASP A C 1
ATOM 2255 O O . ASP A 1 287 ? 5.457 -5.284 0.971 1.00 98.50 287 ASP A O 1
ATOM 2259 N N . HIS A 1 288 ? 5.349 -3.053 1.037 1.00 98.50 288 HIS A N 1
ATOM 2260 C CA . HIS A 1 288 ? 4.622 -3.013 2.305 1.00 98.50 288 HIS A CA 1
ATOM 2261 C C . HIS A 1 288 ? 3.380 -2.141 2.211 1.00 98.50 288 HIS A C 1
ATOM 2263 O O . HIS A 1 288 ? 3.311 -1.193 1.431 1.00 98.50 288 HIS A O 1
ATOM 2269 N N . ILE A 1 289 ? 2.406 -2.442 3.071 1.00 98.81 289 ILE A N 1
ATOM 2270 C CA . ILE A 1 289 ? 1.334 -1.516 3.435 1.00 98.81 289 ILE A CA 1
ATOM 2271 C C . ILE A 1 289 ? 1.412 -1.322 4.946 1.00 98.81 289 ILE A C 1
ATOM 2273 O O . ILE A 1 289 ? 1.283 -2.269 5.728 1.00 98.81 289 ILE A O 1
ATOM 2277 N N . LEU A 1 290 ? 1.627 -0.076 5.345 1.00 98.75 290 LEU A N 1
ATOM 2278 C CA . LEU A 1 290 ? 1.615 0.397 6.716 1.00 98.75 290 LEU A CA 1
ATOM 2279 C C . LEU A 1 290 ? 0.335 1.191 6.950 1.00 98.75 290 LEU A C 1
ATOM 2281 O O . LEU A 1 290 ? 0.003 2.086 6.169 1.00 98.75 290 LEU A O 1
ATOM 2285 N N . ILE A 1 291 ? -0.374 0.863 8.025 1.00 96.69 291 ILE A N 1
ATOM 2286 C CA . ILE A 1 291 ? -1.655 1.483 8.379 1.00 96.69 291 ILE A CA 1
ATOM 2287 C C . ILE A 1 291 ? -1.644 1.930 9.844 1.00 96.69 291 ILE A C 1
ATOM 2289 O O . ILE A 1 291 ? -0.898 1.339 10.634 1.00 96.69 291 ILE A O 1
ATOM 2293 N N . PRO A 1 292 ? -2.495 2.890 10.246 1.00 92.69 292 PRO A N 1
ATOM 2294 C CA . PRO A 1 292 ? -2.627 3.252 11.651 1.00 92.69 292 PRO A CA 1
ATOM 2295 C C . PRO A 1 292 ? -3.134 2.057 12.471 1.00 92.69 292 PRO A C 1
ATOM 2297 O O . PRO A 1 292 ? -4.003 1.302 12.022 1.00 92.69 292 PRO A O 1
ATOM 2300 N N . THR A 1 293 ? -2.616 1.871 13.681 1.00 84.31 293 THR A N 1
ATOM 2301 C CA . THR A 1 293 ? -2.985 0.762 14.581 1.00 84.31 293 THR A CA 1
ATOM 2302 C C . THR A 1 293 ? -4.490 0.685 14.848 1.00 84.31 293 THR A C 1
ATOM 2304 O O . THR A 1 293 ? -5.031 -0.422 14.904 1.00 84.31 293 THR A O 1
ATOM 2307 N N . ALA A 1 294 ? -5.201 1.817 14.897 1.00 82.38 294 ALA A N 1
ATOM 2308 C CA . ALA A 1 294 ? -6.660 1.854 15.051 1.00 82.38 294 ALA A CA 1
ATO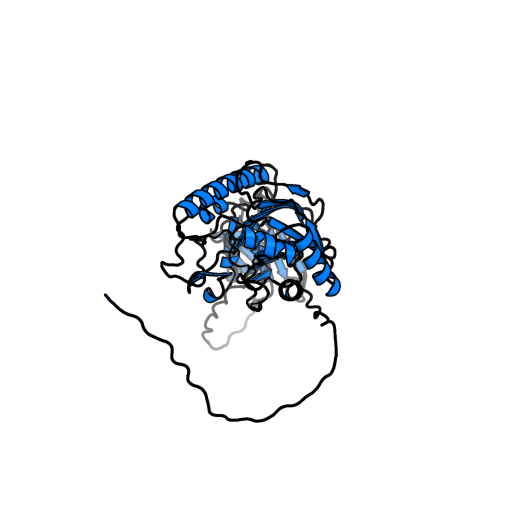M 2309 C C . ALA A 1 294 ? -7.437 1.163 13.916 1.00 82.38 294 ALA A C 1
ATOM 2311 O O . ALA A 1 294 ? -8.605 0.801 14.080 1.00 82.38 294 ALA A O 1
ATOM 2312 N N . PHE A 1 295 ? -6.808 0.936 12.761 1.00 85.62 295 PHE A N 1
ATOM 2313 C CA . PHE A 1 295 ? -7.420 0.211 11.650 1.00 85.62 295 PHE A CA 1
ATOM 2314 C C . PHE A 1 295 ? -7.266 -1.313 11.770 1.00 85.62 295 PHE A C 1
ATOM 2316 O O . PHE A 1 295 ? -7.879 -2.025 10.979 1.00 85.62 295 PHE A O 1
ATOM 2323 N N . ALA A 1 296 ? -6.544 -1.840 12.773 1.00 80.62 296 ALA A N 1
ATOM 2324 C CA . ALA A 1 296 ? -6.380 -3.285 12.994 1.00 80.62 296 ALA A CA 1
ATOM 2325 C C . ALA A 1 296 ? -7.715 -4.033 13.050 1.00 80.62 296 ALA A C 1
ATOM 2327 O O . ALA A 1 296 ? -7.895 -5.043 12.374 1.00 80.62 296 ALA A O 1
ATOM 2328 N N . GLY A 1 297 ? -8.667 -3.512 13.829 1.00 74.38 297 GLY A N 1
ATOM 2329 C CA . GLY A 1 297 ? -9.993 -4.112 13.983 1.00 74.38 297 GLY A CA 1
ATOM 2330 C C . GLY A 1 297 ? -10.880 -3.994 12.741 1.00 74.38 297 GLY A C 1
ATOM 2331 O O . GLY A 1 297 ? -11.951 -4.588 12.709 1.00 74.38 297 GLY A O 1
ATOM 2332 N N . LYS A 1 298 ? -10.455 -3.230 11.727 1.00 82.25 298 LYS A N 1
ATOM 2333 C CA . LYS A 1 298 ? -11.193 -3.033 10.475 1.00 82.25 298 LYS A CA 1
ATOM 2334 C C . LYS A 1 298 ? -10.703 -3.948 9.357 1.00 82.25 298 LYS A C 1
ATOM 2336 O O . LYS A 1 298 ? -11.354 -3.997 8.321 1.00 82.25 298 LYS A O 1
ATOM 2341 N N . ILE A 1 299 ? -9.587 -4.656 9.529 1.00 86.12 299 ILE A N 1
ATOM 2342 C CA . ILE A 1 299 ? -9.030 -5.527 8.488 1.00 86.12 299 ILE A CA 1
ATOM 2343 C C . ILE A 1 299 ? -9.934 -6.745 8.299 1.00 86.12 299 ILE A C 1
ATOM 2345 O O . ILE A 1 299 ? -10.076 -7.566 9.204 1.00 86.12 299 ILE A O 1
ATOM 2349 N N . THR A 1 300 ? -10.520 -6.881 7.112 1.00 85.81 300 THR A N 1
ATOM 2350 C CA . THR A 1 300 ? -11.293 -8.067 6.711 1.00 85.81 300 THR A CA 1
ATOM 2351 C C . THR A 1 300 ? -10.464 -9.035 5.875 1.00 85.81 300 THR A C 1
ATOM 2353 O O . THR A 1 300 ? -10.730 -10.234 5.880 1.00 85.81 300 THR A O 1
ATOM 2356 N N . GLU A 1 301 ? -9.437 -8.533 5.191 1.00 92.19 301 GLU A N 1
ATOM 2357 C CA . GLU A 1 301 ? -8.501 -9.325 4.397 1.00 92.19 301 GLU A CA 1
ATOM 2358 C C . GLU A 1 301 ? -7.127 -8.646 4.406 1.00 92.19 301 GLU A C 1
ATOM 2360 O O . GLU A 1 301 ? -7.027 -7.430 4.252 1.00 92.19 301 GLU A O 1
ATOM 2365 N N . ALA A 1 302 ? -6.065 -9.430 4.561 1.00 95.19 302 ALA A N 1
ATOM 2366 C CA . ALA A 1 302 ? -4.696 -9.019 4.277 1.00 95.19 302 ALA A CA 1
ATOM 2367 C C . ALA A 1 302 ? -4.030 -10.169 3.525 1.00 95.19 302 ALA A C 1
ATOM 2369 O O . ALA A 1 302 ? -4.010 -11.298 4.020 1.00 95.19 302 ALA A O 1
ATOM 2370 N N . VAL A 1 303 ? -3.529 -9.903 2.321 1.00 96.44 303 VAL A N 1
ATOM 2371 C CA . VAL A 1 303 ? -3.031 -10.950 1.426 1.00 96.44 303 VAL A CA 1
ATOM 2372 C C . VAL A 1 303 ? -1.937 -10.416 0.507 1.00 96.44 303 VAL A C 1
ATOM 2374 O O . VAL A 1 303 ? -1.938 -9.247 0.127 1.00 96.44 303 VAL A O 1
ATOM 2377 N N . ILE A 1 304 ? -1.014 -11.302 0.145 1.00 98.31 304 ILE A N 1
ATOM 2378 C CA . ILE A 1 304 ? -0.088 -11.119 -0.972 1.00 98.31 304 ILE A CA 1
ATOM 2379 C C . ILE A 1 304 ? -0.551 -12.079 -2.069 1.00 98.31 304 ILE A C 1
ATOM 2381 O O . ILE A 1 304 ? -0.363 -13.290 -1.915 1.00 98.31 304 ILE A O 1
ATOM 2385 N N . PRO A 1 305 ? -1.221 -11.588 -3.123 1.00 96.06 305 PRO A N 1
ATOM 2386 C CA . PRO A 1 305 ? -1.575 -12.400 -4.279 1.00 96.06 305 PRO A CA 1
ATOM 2387 C C . PRO A 1 305 ? -0.362 -13.134 -4.853 1.00 96.06 305 PRO A C 1
ATOM 2389 O O . PRO A 1 305 ? 0.634 -12.510 -5.205 1.00 96.06 305 PRO A O 1
ATOM 2392 N N . LYS A 1 306 ? -0.450 -14.465 -4.930 1.00 93.44 306 LYS A N 1
ATOM 2393 C CA . LYS A 1 306 ? 0.625 -15.327 -5.454 1.00 93.44 306 LYS A CA 1
ATOM 2394 C C . LYS A 1 306 ? 0.438 -15.702 -6.920 1.00 93.44 306 LYS A C 1
ATOM 2396 O O . LYS A 1 306 ? 1.390 -16.098 -7.577 1.00 93.44 306 LYS A O 1
ATOM 2401 N N . GLU A 1 307 ? -0.779 -15.565 -7.432 1.00 89.25 307 GLU A N 1
ATOM 2402 C CA . GLU A 1 307 ? -1.132 -15.843 -8.825 1.00 89.25 307 GLU A CA 1
ATOM 2403 C C . GLU A 1 307 ? -0.784 -14.630 -9.702 1.00 89.25 307 GLU A C 1
ATOM 2405 O O . GLU A 1 307 ? -1.656 -13.941 -10.227 1.00 89.25 307 GLU A O 1
ATOM 2410 N N . VAL A 1 308 ? 0.513 -14.333 -9.796 1.00 90.00 308 VAL A N 1
ATOM 2411 C CA . VAL A 1 308 ? 1.077 -13.276 -10.641 1.00 90.00 308 VAL A CA 1
ATOM 2412 C C . VAL A 1 308 ? 1.914 -13.960 -11.713 1.00 90.00 308 VAL A C 1
ATOM 2414 O O . VAL A 1 308 ? 2.879 -14.651 -11.398 1.00 90.00 308 VAL A O 1
ATOM 2417 N N . GLY A 1 309 ? 1.510 -13.829 -12.976 1.00 86.50 309 GLY A N 1
ATOM 2418 C CA . GLY A 1 309 ? 2.279 -14.376 -14.093 1.00 86.50 309 GLY A CA 1
ATOM 2419 C C . GLY A 1 309 ? 3.611 -13.644 -14.267 1.00 86.50 309 GLY A C 1
ATOM 2420 O O . GLY A 1 309 ? 3.689 -12.445 -14.009 1.00 86.50 309 GLY A O 1
ATOM 2421 N N . GLU A 1 310 ? 4.632 -14.346 -14.767 1.00 88.31 310 GLU A N 1
ATOM 2422 C CA . GLU A 1 310 ? 5.982 -13.794 -15.006 1.00 88.31 310 GLU A CA 1
ATOM 2423 C C . GLU A 1 310 ? 5.971 -12.552 -15.916 1.00 88.31 310 GLU A C 1
ATOM 2425 O O . GLU A 1 310 ? 6.821 -11.674 -15.793 1.00 88.31 310 GLU A O 1
ATOM 2430 N N . ASP A 1 311 ? 4.971 -12.447 -16.797 1.00 92.88 311 ASP A N 1
ATOM 2431 C CA . ASP A 1 311 ? 4.782 -11.297 -17.684 1.00 92.88 311 ASP A CA 1
ATOM 2432 C C . ASP A 1 311 ? 4.317 -10.025 -16.958 1.00 92.88 311 ASP A C 1
ATOM 2434 O O . ASP A 1 311 ? 4.468 -8.930 -17.501 1.00 92.88 311 ASP A O 1
ATOM 2438 N N . ALA A 1 312 ? 3.714 -10.144 -15.769 1.00 95.56 312 ALA A N 1
ATOM 2439 C CA . ALA A 1 312 ? 3.154 -9.007 -15.044 1.00 95.56 312 ALA A CA 1
ATOM 2440 C C . ALA A 1 312 ? 4.244 -8.208 -14.320 1.00 95.56 312 ALA A C 1
ATOM 2442 O O . ALA A 1 312 ? 4.370 -7.003 -14.538 1.00 95.56 312 ALA A O 1
ATOM 2443 N N . SER A 1 313 ? 4.999 -8.872 -13.443 1.00 96.44 313 SER A N 1
ATOM 2444 C CA . SER A 1 313 ? 6.059 -8.272 -12.631 1.00 96.44 313 SER A CA 1
ATOM 2445 C C . SER A 1 313 ? 6.897 -9.359 -11.951 1.00 96.44 313 SER A C 1
ATOM 2447 O O . SER A 1 313 ? 6.433 -10.483 -11.771 1.00 96.44 313 SER A O 1
ATOM 2449 N N . ASP A 1 314 ? 8.115 -9.013 -11.542 1.00 94.94 314 ASP A N 1
ATOM 2450 C CA . ASP A 1 314 ? 8.930 -9.801 -10.607 1.00 94.94 314 ASP A CA 1
ATOM 2451 C C . ASP A 1 314 ? 8.614 -9.503 -9.132 1.00 94.94 314 ASP A C 1
ATOM 2453 O O . ASP A 1 314 ? 9.091 -10.210 -8.244 1.00 94.94 314 ASP A O 1
ATOM 2457 N N . HIS A 1 315 ? 7.777 -8.500 -8.869 1.00 97.62 315 HIS A N 1
ATOM 2458 C CA . HIS A 1 315 ? 7.184 -8.267 -7.560 1.00 97.62 315 HIS A CA 1
ATOM 2459 C C . HIS A 1 315 ? 5.788 -8.890 -7.463 1.00 97.62 315 HIS A C 1
ATOM 2461 O O . HIS A 1 315 ? 5.049 -8.994 -8.441 1.00 97.62 315 HIS A O 1
ATOM 2467 N N . LEU A 1 316 ? 5.383 -9.240 -6.246 1.00 98.38 316 LEU A N 1
ATOM 2468 C CA . LEU A 1 316 ? 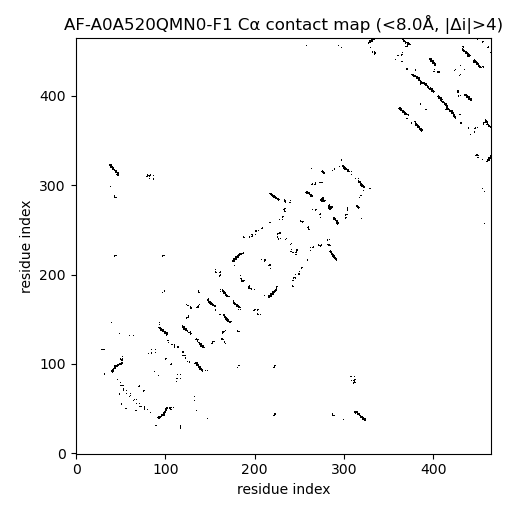4.010 -9.603 -5.915 1.00 98.38 316 LEU A CA 1
ATOM 2469 C C . LEU A 1 316 ? 3.298 -8.399 -5.286 1.00 98.38 316 LEU A C 1
ATOM 2471 O O . LEU A 1 316 ? 3.887 -7.697 -4.461 1.00 98.38 316 LEU A O 1
ATOM 2475 N N . PRO A 1 317 ? 2.018 -8.157 -5.612 1.00 98.50 317 PRO A N 1
ATOM 2476 C CA . PRO A 1 317 ? 1.265 -7.080 -4.998 1.00 98.50 317 PRO A CA 1
ATOM 2477 C C . PRO A 1 317 ? 0.988 -7.373 -3.521 1.00 98.50 317 PRO A C 1
ATOM 2479 O O . PRO A 1 317 ? 0.973 -8.516 -3.068 1.00 98.50 317 PRO A O 1
ATOM 2482 N N . VAL A 1 318 ? 0.668 -6.326 -2.771 1.00 98.75 318 VAL A N 1
ATOM 2483 C CA . VAL A 1 318 ? 0.170 -6.432 -1.398 1.00 98.75 318 VAL A CA 1
ATOM 2484 C C . VAL A 1 318 ? -1.211 -5.803 -1.351 1.00 98.75 318 VAL A C 1
ATOM 2486 O O . VAL A 1 318 ? -1.405 -4.702 -1.863 1.00 98.75 318 VAL A O 1
ATOM 2489 N N . LEU A 1 319 ? -2.180 -6.492 -0.750 1.00 98.44 319 LEU A N 1
ATOM 2490 C CA . LEU A 1 319 ? -3.567 -6.046 -0.660 1.00 98.44 319 LEU A CA 1
ATOM 2491 C C . LEU A 1 319 ? -4.058 -6.093 0.787 1.00 98.44 319 LEU A C 1
ATOM 2493 O O . LEU A 1 319 ? -3.880 -7.083 1.500 1.00 98.44 319 LEU A O 1
ATOM 2497 N N . ILE A 1 320 ? -4.772 -5.041 1.176 1.00 97.81 320 ILE A N 1
ATOM 2498 C CA . ILE A 1 320 ? -5.625 -5.013 2.362 1.00 97.81 320 ILE A CA 1
ATOM 2499 C C . ILE A 1 320 ? -7.074 -4.724 1.966 1.00 97.81 320 ILE A C 1
ATOM 2501 O O . ILE A 1 320 ? -7.328 -3.925 1.063 1.00 97.81 320 ILE A O 1
ATOM 2505 N N . ARG A 1 321 ? -8.030 -5.335 2.673 1.00 95.50 321 ARG A N 1
ATOM 2506 C CA . ARG A 1 321 ? -9.423 -4.883 2.708 1.00 95.50 321 ARG A CA 1
ATOM 2507 C C . ARG A 1 321 ? -9.818 -4.429 4.093 1.00 95.50 321 ARG A C 1
ATOM 2509 O O . ARG A 1 321 ? -9.529 -5.096 5.087 1.00 95.50 321 ARG A O 1
ATOM 2516 N N . LEU A 1 322 ? -10.517 -3.303 4.127 1.00 90.62 322 LEU A N 1
ATOM 2517 C CA . LEU A 1 322 ? -11.069 -2.712 5.335 1.00 90.62 322 LEU A CA 1
ATOM 2518 C C . LEU A 1 322 ? -12.598 -2.801 5.309 1.00 90.62 322 LEU A C 1
ATOM 2520 O O . LEU A 1 322 ? -13.219 -2.473 4.303 1.00 90.62 322 LEU A O 1
ATOM 2524 N N . GLY A 1 323 ? -13.227 -3.211 6.406 1.00 82.38 323 GLY A N 1
ATOM 2525 C CA . GLY A 1 323 ? -14.684 -3.238 6.533 1.00 82.38 323 GLY A CA 1
ATOM 2526 C C . GLY A 1 323 ? -15.319 -1.850 6.365 1.00 82.38 323 GLY A C 1
ATOM 2527 O O . GLY A 1 323 ? -14.761 -0.837 6.790 1.00 82.38 323 GLY A O 1
ATOM 2528 N N . ILE A 1 324 ? -16.506 -1.803 5.750 1.00 62.66 324 ILE A N 1
ATOM 2529 C CA . ILE A 1 324 ? -17.278 -0.570 5.535 1.00 62.66 324 ILE A CA 1
ATOM 2530 C C . ILE A 1 324 ? -18.187 -0.355 6.755 1.00 62.66 324 ILE A C 1
ATOM 2532 O O . ILE A 1 324 ? -19.263 -0.937 6.837 1.00 62.66 324 ILE A O 1
ATOM 2536 N N . GLY A 1 325 ? -17.745 0.441 7.731 1.00 50.97 325 GLY A N 1
ATOM 2537 C CA . GLY A 1 325 ? -18.557 0.782 8.903 1.00 50.97 325 GLY A CA 1
ATOM 2538 C C . GLY A 1 325 ? -17.790 1.579 9.957 1.00 50.97 325 GLY A C 1
ATOM 2539 O O . GLY A 1 325 ? -16.805 1.103 10.519 1.00 50.97 325 GLY A O 1
ATOM 2540 N N . LEU A 1 326 ? -18.250 2.798 10.245 1.00 36.16 326 LEU A N 1
ATOM 2541 C CA . LEU A 1 326 ? -17.970 3.495 11.503 1.00 36.16 326 LEU A CA 1
ATOM 2542 C C . LEU A 1 326 ? -18.803 2.822 12.605 1.00 36.16 326 LEU A C 1
ATOM 2544 O O . LEU A 1 326 ? -19.867 3.309 12.946 1.00 36.16 326 LEU A O 1
ATOM 2548 N N . GLU A 1 327 ? -18.366 1.649 13.052 1.00 41.59 327 GLU A N 1
ATOM 2549 C CA . GLU A 1 327 ? -18.582 1.044 14.375 1.00 41.59 327 GLU A CA 1
ATOM 2550 C C . GLU A 1 327 ? -17.791 -0.271 14.340 1.00 41.59 327 GLU A C 1
ATOM 2552 O O . GLU A 1 327 ? -18.142 -1.229 13.653 1.00 41.59 327 GLU A O 1
ATOM 2557 N N . THR A 1 328 ? -16.631 -0.282 14.987 1.00 41.47 328 THR A N 1
ATOM 2558 C CA . THR A 1 328 ? -15.752 -1.448 15.071 1.00 41.47 328 THR A CA 1
ATOM 2559 C C . THR A 1 328 ? -16.439 -2.498 15.944 1.00 41.47 328 THR A C 1
ATOM 2561 O O . THR A 1 328 ? -16.528 -2.334 17.159 1.00 41.47 328 THR A O 1
ATOM 2564 N N . GLU A 1 329 ? -16.947 -3.568 15.334 1.00 40.50 329 GLU A N 1
ATOM 2565 C CA . GLU A 1 329 ? -17.479 -4.734 16.042 1.00 40.50 329 GLU A CA 1
ATOM 2566 C C . GLU A 1 329 ? -16.394 -5.815 16.165 1.00 40.50 329 GLU A C 1
ATOM 2568 O O . GLU A 1 329 ? -15.993 -6.418 15.171 1.00 40.50 329 GLU A O 1
ATOM 2573 N N . VAL A 1 330 ? -15.910 -6.088 17.382 1.00 41.25 330 VAL A N 1
ATOM 2574 C CA . VAL A 1 330 ? -14.942 -7.176 17.645 1.00 41.25 330 VAL A CA 1
ATOM 2575 C C . VAL A 1 330 ? -15.648 -8.321 18.363 1.00 41.25 330 VAL A C 1
ATOM 2577 O O . VAL A 1 330 ? -16.172 -8.135 19.457 1.00 41.25 330 VAL A O 1
ATOM 2580 N N . TYR A 1 331 ? -15.655 -9.518 17.776 1.00 42.97 331 TYR A N 1
ATOM 2581 C CA . TYR A 1 331 ? -16.322 -10.687 18.355 1.00 42.97 331 TYR A CA 1
ATOM 2582 C C . TYR A 1 331 ? -15.439 -11.393 19.402 1.00 42.97 331 TYR A C 1
ATOM 2584 O O . TYR A 1 331 ? -14.381 -11.928 19.079 1.00 42.97 331 TYR A O 1
ATOM 2592 N N . LEU A 1 332 ? -15.898 -11.439 20.650 1.00 42.31 332 LEU A N 1
ATOM 2593 C CA . LEU A 1 332 ? -15.354 -12.237 21.744 1.00 42.31 332 LEU A CA 1
ATOM 2594 C C . LEU A 1 332 ? -15.999 -13.627 21.714 1.00 42.31 332 LEU A C 1
ATOM 2596 O O . LEU A 1 332 ? -17.226 -13.757 21.768 1.00 42.31 332 LEU A O 1
ATOM 2600 N N . SER A 1 333 ? -15.168 -14.666 21.631 1.00 39.75 333 SER A N 1
ATOM 2601 C CA . SER A 1 333 ? -15.613 -16.036 21.901 1.00 39.75 333 SER A CA 1
ATOM 2602 C C . SER A 1 333 ? -15.651 -16.229 23.420 1.00 39.75 333 SER A C 1
ATOM 2604 O O . SER A 1 333 ? -14.667 -15.871 24.071 1.00 39.75 333 SER A O 1
ATOM 2606 N N . PRO A 1 334 ? -16.742 -16.744 24.012 1.00 44.28 334 PRO A N 1
ATOM 2607 C CA . PRO A 1 334 ? -16.736 -17.098 25.426 1.00 44.28 334 PRO A CA 1
ATOM 2608 C C . PRO A 1 334 ? -15.707 -18.209 25.675 1.00 44.28 334 PRO A C 1
ATOM 2610 O O . PRO A 1 334 ? -15.599 -19.146 24.879 1.00 44.28 334 PRO A O 1
ATOM 2613 N N . ASP A 1 335 ? -14.958 -18.110 26.776 1.00 37.16 335 ASP A N 1
ATOM 2614 C CA . ASP A 1 335 ? -14.121 -19.216 27.246 1.00 37.16 335 ASP A CA 1
ATOM 2615 C C . ASP A 1 335 ? -15.018 -20.452 27.481 1.00 37.16 335 ASP A C 1
ATOM 2617 O O . ASP A 1 335 ? -16.136 -20.303 27.994 1.00 37.16 335 ASP A O 1
ATOM 2621 N N . PRO A 1 336 ? -14.579 -21.673 27.121 1.00 33.44 336 PRO A N 1
ATOM 2622 C CA . PRO A 1 336 ? -15.345 -22.878 27.403 1.00 33.44 336 PRO A CA 1
ATOM 2623 C C . PRO A 1 336 ? -15.584 -22.997 28.912 1.00 33.44 336 PRO A C 1
ATOM 2625 O O . PRO A 1 336 ? -14.650 -23.005 29.714 1.00 33.44 336 PRO A O 1
ATOM 2628 N N . ILE A 1 337 ? -16.860 -23.083 29.291 1.00 38.50 337 ILE A N 1
ATOM 2629 C CA . ILE A 1 337 ? -17.282 -23.338 30.667 1.00 38.50 337 ILE A CA 1
ATOM 2630 C C . ILE A 1 337 ? -16.707 -24.703 31.058 1.00 38.50 337 ILE A C 1
ATOM 2632 O O . ILE A 1 337 ? -17.005 -25.706 30.414 1.00 38.50 337 ILE A O 1
ATOM 2636 N N . SER A 1 338 ? -15.878 -24.748 32.101 1.00 30.72 338 SER A N 1
ATOM 2637 C CA . SER A 1 338 ? -15.462 -26.006 32.723 1.00 30.72 338 SER A CA 1
ATOM 2638 C C . SER A 1 338 ? -16.716 -26.759 33.168 1.00 30.72 338 SER A C 1
ATOM 2640 O O . SER A 1 338 ? -17.374 -26.334 34.118 1.00 30.72 338 SER A O 1
ATOM 2642 N N . GLU A 1 339 ? -17.046 -27.871 32.508 1.00 32.28 339 GLU A N 1
ATOM 2643 C CA . GLU A 1 339 ? -18.071 -28.797 32.986 1.00 32.28 339 GLU A CA 1
ATOM 2644 C C . GLU A 1 339 ? -17.716 -29.221 34.417 1.00 32.28 339 GLU A C 1
ATOM 2646 O O . GLU A 1 339 ? -16.659 -29.797 34.683 1.00 32.28 339 GLU A O 1
ATOM 2651 N N . VAL A 1 340 ? -18.573 -28.864 35.372 1.00 31.27 340 VAL A N 1
ATOM 2652 C CA . VAL A 1 340 ? -18.451 -29.314 36.759 1.00 31.27 340 VAL A CA 1
ATOM 2653 C C . VAL A 1 340 ? -18.841 -30.797 36.788 1.00 31.27 340 VAL A C 1
ATOM 2655 O O . VAL A 1 340 ? -19.921 -31.130 36.296 1.00 31.27 340 VAL A O 1
ATOM 2658 N N . PRO A 1 341 ? -18.022 -31.702 37.358 1.00 26.78 341 PRO A N 1
ATOM 2659 C CA . PRO A 1 341 ? -18.381 -33.107 37.436 1.00 26.78 341 PRO A CA 1
ATOM 2660 C C . PRO A 1 341 ? -19.584 -33.273 38.368 1.00 26.78 341 PRO A C 1
ATOM 2662 O O . PRO A 1 341 ? -19.520 -32.952 39.556 1.00 26.78 341 PRO A O 1
ATOM 2665 N N . ILE A 1 342 ? -20.686 -33.779 37.815 1.00 27.55 342 ILE A N 1
ATOM 2666 C CA . ILE A 1 342 ? -21.876 -34.161 38.573 1.00 27.55 342 ILE A CA 1
ATOM 2667 C C . ILE A 1 342 ? -21.517 -35.421 39.362 1.00 27.55 342 ILE A C 1
ATOM 2669 O O . ILE A 1 342 ? -21.357 -36.502 38.796 1.00 27.55 342 ILE A O 1
ATOM 2673 N N . VAL A 1 343 ? -21.353 -35.274 40.676 1.00 28.36 343 VAL A N 1
ATOM 2674 C CA . VAL A 1 343 ? -21.235 -36.412 41.589 1.00 28.36 343 VAL A CA 1
ATOM 2675 C C . VAL A 1 343 ? -22.646 -36.878 41.917 1.00 28.36 343 VAL A C 1
ATOM 2677 O O . VAL A 1 343 ? -23.408 -36.175 42.579 1.00 28.36 343 VAL A O 1
ATOM 2680 N N . ASP A 1 344 ? -22.977 -38.060 41.418 1.00 31.20 344 ASP A N 1
ATOM 2681 C CA . ASP A 1 344 ? -24.255 -38.729 41.612 1.00 31.20 344 ASP A CA 1
ATOM 2682 C C . ASP A 1 344 ? -24.478 -39.056 43.103 1.00 31.20 344 ASP A C 1
ATOM 2684 O O . ASP A 1 344 ? -23.653 -39.721 43.744 1.00 31.20 344 ASP A O 1
ATOM 2688 N N . ARG A 1 345 ? -25.587 -38.582 43.684 1.00 30.55 345 ARG A N 1
ATOM 2689 C CA . ARG A 1 345 ? -26.119 -39.098 44.953 1.00 30.55 345 ARG A CA 1
ATOM 2690 C C . ARG A 1 345 ? -27.640 -39.183 44.896 1.00 30.55 345 ARG A C 1
ATOM 2692 O O . ARG A 1 345 ? -28.326 -38.200 44.644 1.00 30.55 345 ARG A O 1
ATOM 2699 N N . MET A 1 346 ? -28.093 -40.399 45.194 1.00 26.58 346 MET A N 1
ATOM 2700 C CA . MET A 1 346 ? -29.463 -40.899 45.274 1.00 26.58 346 MET A CA 1
ATOM 2701 C C . MET A 1 346 ? -30.447 -40.005 46.052 1.00 26.58 346 MET A C 1
ATOM 2703 O O . MET A 1 346 ? -30.093 -39.383 47.054 1.00 26.58 346 MET A O 1
ATOM 2707 N N . GLU A 1 347 ? -31.700 -40.057 45.585 1.00 30.59 347 GLU A N 1
ATOM 2708 C CA . GLU A 1 347 ? -32.963 -39.584 46.183 1.00 30.59 347 GLU A CA 1
ATOM 2709 C C . GLU A 1 347 ? -33.149 -40.054 47.659 1.00 30.59 347 GLU A C 1
ATOM 2711 O O . GLU A 1 347 ? -32.493 -40.996 48.092 1.00 30.59 347 GLU A O 1
ATOM 2716 N N . ILE A 1 348 ? -34.009 -39.523 48.545 1.00 29.08 348 ILE A N 1
ATOM 2717 C CA . ILE A 1 348 ? -35.406 -39.041 48.468 1.00 29.08 348 ILE A CA 1
ATOM 2718 C C . ILE A 1 348 ? -35.670 -38.130 49.695 1.00 29.08 348 ILE A C 1
ATOM 2720 O O . ILE A 1 348 ? -35.194 -38.434 50.790 1.00 29.08 348 ILE A O 1
ATOM 2724 N N . GLY A 1 349 ? -36.522 -37.099 49.567 1.00 24.12 349 GLY A N 1
ATOM 2725 C CA . GLY A 1 349 ? -37.202 -36.488 50.724 1.00 24.12 349 GLY A CA 1
ATOM 2726 C C . GLY A 1 349 ? -37.896 -35.146 50.456 1.00 24.12 349 GLY A C 1
ATOM 2727 O O . GLY A 1 349 ? -37.262 -34.101 50.522 1.00 24.12 349 GLY A O 1
ATOM 2728 N N . ASN A 1 350 ? -39.207 -35.186 50.195 1.00 35.72 350 ASN A N 1
ATOM 2729 C CA . ASN A 1 350 ? -40.111 -34.046 49.975 1.00 35.72 350 ASN A CA 1
ATOM 2730 C C . ASN A 1 350 ? -40.037 -32.950 51.059 1.00 35.72 350 ASN A C 1
ATOM 2732 O O . ASN A 1 350 ? -40.081 -33.282 52.243 1.00 35.72 350 ASN A O 1
ATOM 2736 N N . ASN A 1 351 ? -40.045 -31.667 50.651 1.00 25.59 351 ASN A N 1
ATOM 2737 C CA . ASN A 1 351 ? -40.969 -30.608 51.118 1.00 25.59 351 ASN A CA 1
ATOM 2738 C C . ASN A 1 351 ? -40.594 -29.208 50.568 1.00 25.59 351 ASN A C 1
ATOM 2740 O O . ASN A 1 351 ? -39.499 -28.708 50.789 1.00 25.59 351 ASN A O 1
ATOM 2744 N N . HIS A 1 352 ? -41.557 -28.582 49.883 1.00 34.75 352 HIS A N 1
ATOM 2745 C CA . HIS A 1 352 ? -41.785 -27.141 49.669 1.00 34.75 352 HIS A CA 1
ATOM 2746 C C . HIS A 1 352 ? -40.624 -26.137 49.865 1.00 34.75 352 HIS A C 1
ATOM 2748 O O . HIS A 1 352 ? -40.495 -25.532 50.926 1.00 34.75 352 HIS A O 1
ATOM 2754 N N . ASN A 1 353 ? -39.877 -25.872 48.789 1.00 29.12 353 ASN A N 1
ATOM 2755 C CA . ASN A 1 353 ? -39.457 -24.547 48.293 1.00 29.12 353 ASN A CA 1
ATOM 2756 C C . ASN A 1 353 ? -38.513 -24.800 47.110 1.00 29.12 353 ASN A C 1
ATOM 2758 O O . ASN A 1 353 ? -37.314 -24.997 47.299 1.00 29.12 353 ASN A O 1
ATOM 2762 N N . GLU A 1 354 ? -39.038 -24.859 45.888 1.00 23.34 354 GLU A N 1
ATOM 2763 C CA . GLU A 1 354 ? -38.188 -25.154 44.734 1.00 23.34 354 GLU A CA 1
ATOM 2764 C C . GLU A 1 354 ? -37.489 -23.871 44.262 1.00 23.34 354 GLU A C 1
ATOM 2766 O O . GLU A 1 354 ? -38.000 -23.080 43.468 1.00 23.34 354 GLU A O 1
ATOM 2771 N N . LEU A 1 355 ? -36.301 -23.647 44.828 1.00 23.50 355 LEU A N 1
ATOM 2772 C CA . LEU A 1 355 ? -35.243 -22.854 44.219 1.00 23.50 355 LEU A CA 1
ATOM 2773 C C . LEU A 1 355 ? -34.921 -23.497 42.867 1.00 23.50 355 LEU A C 1
ATOM 2775 O O . LEU A 1 355 ? -34.210 -24.496 42.795 1.00 23.50 355 LEU A O 1
ATOM 2779 N N . VAL A 1 356 ? -35.486 -22.931 41.802 1.00 25.97 356 VAL A N 1
ATOM 2780 C CA . VAL A 1 356 ? -35.159 -23.291 40.422 1.00 25.97 356 VAL A CA 1
ATOM 2781 C C . VAL A 1 356 ? -33.648 -23.138 40.248 1.00 25.97 356 VAL A C 1
ATOM 2783 O O . VAL A 1 356 ? -33.114 -22.034 40.377 1.00 25.97 356 VAL A O 1
ATOM 2786 N N . ALA A 1 357 ? -32.965 -24.253 39.982 1.00 26.52 357 ALA A N 1
ATOM 2787 C CA . ALA A 1 357 ? -31.562 -24.269 39.591 1.00 26.52 357 ALA A CA 1
ATOM 2788 C C . ALA A 1 357 ? -31.335 -23.244 38.462 1.00 26.52 357 ALA A C 1
ATOM 2790 O O . ALA A 1 357 ? -32.154 -23.179 37.539 1.00 26.52 357 ALA A O 1
ATOM 2791 N N . PRO A 1 358 ? -30.275 -22.415 38.503 1.00 32.59 358 PRO A N 1
ATOM 2792 C CA . PRO A 1 358 ? -30.031 -21.447 37.450 1.00 32.59 358 PRO A CA 1
ATOM 2793 C C . PRO A 1 358 ? -29.725 -22.213 36.166 1.00 32.59 358 PRO A C 1
ATOM 2795 O O . PRO A 1 358 ? -28.650 -22.781 35.993 1.00 32.59 358 PRO A O 1
ATOM 2798 N N . SER A 1 359 ? -30.696 -22.237 35.260 1.00 36.88 359 SER A N 1
ATOM 2799 C CA . SER A 1 359 ? -30.482 -22.656 33.887 1.00 36.88 359 SER A CA 1
ATOM 2800 C C . SER A 1 359 ? -29.375 -21.786 33.302 1.00 36.88 359 SER A C 1
ATOM 2802 O O . SER A 1 359 ? -29.557 -20.578 33.104 1.00 36.88 359 SER A O 1
ATOM 2804 N N . SER A 1 360 ? -28.235 -22.419 33.046 1.00 43.19 360 SER A N 1
ATOM 2805 C CA . SER A 1 360 ? -27.260 -21.984 32.055 1.00 43.19 360 SER A CA 1
ATOM 2806 C C . SER A 1 360 ? -28.009 -21.418 30.837 1.00 43.19 360 SER A C 1
ATOM 2808 O O . SER A 1 360 ? -28.809 -22.119 30.217 1.00 43.19 360 SER A O 1
ATOM 2810 N N . GLY A 1 361 ? -27.836 -20.120 30.557 1.00 53.09 361 GLY A N 1
ATOM 2811 C CA . GLY A 1 361 ? -28.253 -19.512 29.290 1.00 53.09 361 GLY A CA 1
ATOM 2812 C C . GLY A 1 361 ? -29.442 -18.538 29.262 1.00 53.09 361 GLY A C 1
ATOM 2813 O O . GLY A 1 361 ? -29.726 -18.063 28.168 1.00 53.09 361 GLY A O 1
ATOM 2814 N N . LEU A 1 362 ? -30.124 -18.185 30.368 1.00 73.62 362 LEU A N 1
ATOM 2815 C CA . LEU A 1 362 ? -31.263 -17.224 30.324 1.00 73.62 362 LEU A CA 1
ATOM 2816 C C . LEU A 1 362 ? -30.849 -15.768 30.080 1.00 73.62 362 LEU A C 1
ATOM 2818 O O . LEU A 1 362 ? -31.479 -15.057 29.298 1.00 73.62 362 LEU A O 1
ATOM 2822 N N . LEU A 1 363 ? -29.821 -15.311 30.792 1.00 84.06 363 LEU A N 1
ATOM 2823 C CA . LEU A 1 363 ? -29.251 -13.979 30.647 1.00 84.06 363 LEU A CA 1
ATOM 2824 C C . LEU A 1 363 ? -27.791 -14.116 30.247 1.00 84.06 363 LEU A C 1
ATOM 2826 O O . LEU A 1 363 ? -27.068 -14.926 30.825 1.00 84.06 363 LEU A O 1
ATOM 2830 N N . ARG A 1 364 ? -27.362 -13.299 29.289 1.00 89.31 364 ARG A N 1
ATOM 2831 C CA . ARG A 1 364 ? -25.970 -13.252 28.837 1.00 89.31 364 ARG A CA 1
ATOM 2832 C C . ARG A 1 364 ? -25.533 -11.830 28.519 1.00 89.31 364 ARG A C 1
ATOM 2834 O O . ARG A 1 364 ? -26.343 -11.013 28.083 1.00 89.31 364 ARG A O 1
ATOM 2841 N N . ILE A 1 365 ? -24.256 -11.548 28.712 1.00 87.62 365 ILE A N 1
ATOM 2842 C CA . ILE A 1 365 ? -23.548 -10.400 28.157 1.00 87.62 365 ILE A CA 1
ATOM 2843 C C . ILE A 1 365 ? -23.432 -10.628 26.648 1.00 87.62 365 ILE A C 1
ATOM 2845 O O . ILE A 1 365 ? -23.004 -11.697 26.215 1.00 87.62 365 ILE A O 1
ATOM 2849 N N . VAL A 1 366 ? -23.837 -9.631 25.860 1.00 83.19 366 VAL A N 1
ATOM 2850 C CA . VAL A 1 366 ? -23.798 -9.669 24.386 1.00 83.19 366 VAL A CA 1
ATOM 2851 C C . VAL A 1 366 ? -22.964 -8.555 23.775 1.00 83.19 366 VAL A C 1
ATOM 2853 O O . VAL A 1 366 ? -22.588 -8.667 22.612 1.00 83.19 366 VAL A O 1
ATOM 2856 N N . SER A 1 367 ? -22.674 -7.481 24.516 1.00 83.19 367 SER A N 1
ATOM 2857 C CA . SER A 1 367 ? -21.704 -6.488 24.058 1.00 83.19 367 SER A CA 1
ATOM 2858 C C . SER A 1 367 ? -21.064 -5.687 25.190 1.00 83.19 367 SER A C 1
ATOM 2860 O O . SER A 1 367 ? -21.653 -5.557 26.263 1.00 83.19 367 SER A O 1
ATOM 2862 N N . LEU A 1 368 ? -19.912 -5.079 24.908 1.00 90.19 368 LEU A N 1
ATOM 2863 C CA . LEU A 1 368 ? -19.191 -4.129 25.761 1.00 90.19 368 LEU A CA 1
ATOM 2864 C C . LEU A 1 368 ? -18.743 -2.922 24.920 1.00 90.19 368 LEU A C 1
ATOM 2866 O O . LEU A 1 368 ? -18.470 -3.080 23.736 1.00 90.19 368 LEU A O 1
ATOM 2870 N N . VAL A 1 369 ? -18.644 -1.742 25.521 1.00 85.81 369 VAL A N 1
ATOM 2871 C CA . VAL A 1 369 ? -17.967 -0.555 24.974 1.00 85.81 369 VAL A CA 1
ATOM 2872 C C . VAL A 1 369 ? -17.039 -0.051 26.082 1.00 85.81 369 VAL A C 1
ATOM 2874 O O . VAL A 1 369 ? -17.492 0.734 26.918 1.00 85.81 369 VAL A O 1
ATOM 2877 N N . PRO A 1 370 ? -15.803 -0.578 26.167 1.00 84.25 370 PRO A N 1
ATOM 2878 C CA . PRO A 1 370 ? -14.869 -0.226 27.235 1.00 84.25 370 PRO A CA 1
ATOM 2879 C C . PRO A 1 370 ? -14.245 1.159 27.035 1.00 84.25 370 PRO A C 1
ATOM 2881 O O . PRO A 1 370 ? -14.136 1.913 27.983 1.00 84.25 370 PRO A O 1
ATOM 2884 N N . ASN A 1 371 ? -13.936 1.526 25.789 1.00 81.19 371 ASN A N 1
ATOM 2885 C CA . ASN A 1 371 ? -13.255 2.772 25.440 1.00 81.19 371 ASN A CA 1
ATOM 2886 C C . ASN A 1 371 ? -14.171 3.630 24.548 1.00 81.19 371 ASN A C 1
ATOM 2888 O O . ASN A 1 371 ? -14.040 3.591 23.326 1.00 81.19 371 ASN A O 1
ATOM 2892 N N . PRO A 1 372 ? -15.200 4.312 25.081 1.00 75.56 372 PRO A N 1
ATOM 2893 C CA . PRO A 1 372 ? -16.108 5.130 24.275 1.00 75.56 372 PRO A CA 1
ATOM 2894 C C . PRO A 1 372 ? -15.393 6.363 23.692 1.00 75.56 372 PRO A C 1
ATOM 2896 O O . PRO A 1 372 ? -14.626 7.026 24.378 1.00 75.56 372 PRO A O 1
ATOM 2899 N N . GLU A 1 373 ? -15.712 6.759 22.457 1.00 62.44 373 GLU A N 1
ATOM 2900 C CA . GLU A 1 373 ? -15.076 7.910 21.785 1.00 62.44 373 GLU A CA 1
ATOM 2901 C C . GLU A 1 373 ? -15.134 9.199 22.635 1.00 62.44 373 GLU A C 1
ATOM 2903 O O . GLU A 1 373 ? -16.216 9.742 22.877 1.00 62.44 373 GLU A O 1
ATOM 2908 N N . GLY A 1 374 ? -13.993 9.698 23.134 1.00 64.94 374 GLY A N 1
ATOM 2909 C CA . GLY A 1 374 ? -13.878 10.878 24.013 1.00 64.94 374 GLY A CA 1
ATOM 2910 C C . GLY A 1 374 ? -13.509 10.537 25.473 1.00 64.94 374 GLY A C 1
ATOM 2911 O O . GLY A 1 374 ? -12.616 9.745 25.709 1.00 64.94 374 GLY A O 1
ATOM 2912 N N . LYS A 1 375 ? -14.160 11.156 26.477 1.00 65.19 375 LYS A N 1
ATOM 2913 C CA . LYS A 1 375 ? -13.985 10.813 27.910 1.00 65.19 375 LYS A CA 1
ATOM 2914 C C . LYS A 1 375 ? -14.691 9.513 28.326 1.00 65.19 375 LYS A C 1
ATOM 2916 O O . LYS A 1 375 ? -15.907 9.418 28.175 1.00 65.19 375 LYS A O 1
ATOM 2921 N N . ASP A 1 376 ? -13.993 8.593 28.974 1.00 59.62 376 ASP A N 1
ATOM 2922 C CA . ASP A 1 376 ? -14.584 7.307 29.390 1.00 59.62 376 ASP A CA 1
ATOM 2923 C C . ASP A 1 376 ? -15.649 7.449 30.484 1.00 59.62 376 ASP A C 1
ATOM 2925 O O . ASP A 1 376 ? -16.722 6.847 30.407 1.00 59.62 376 ASP A O 1
ATOM 2929 N N . SER A 1 377 ? -15.392 8.321 31.466 1.00 68.25 377 SER A N 1
ATOM 2930 C CA . SER A 1 377 ? -16.245 8.500 32.647 1.00 68.25 377 SER A CA 1
ATOM 2931 C C . SER A 1 377 ? -17.722 8.709 32.282 1.00 68.25 377 SER A C 1
ATOM 2933 O O . SER A 1 377 ? -18.105 9.710 31.668 1.00 68.25 377 SER A O 1
ATOM 2935 N N . GLY A 1 378 ? -18.552 7.735 32.671 1.00 68.81 378 GLY A N 1
ATOM 2936 C CA . GLY A 1 378 ? -20.003 7.747 32.486 1.00 68.81 378 GLY A CA 1
ATOM 2937 C C . GLY A 1 378 ? -20.486 7.390 31.078 1.00 68.81 378 GLY A C 1
ATOM 2938 O O . GLY A 1 378 ? -21.661 7.609 30.779 1.00 68.81 378 GLY A O 1
ATOM 2939 N N . ARG A 1 379 ? -19.614 6.876 30.202 1.00 78.06 379 ARG A N 1
ATOM 2940 C CA . ARG A 1 379 ? -19.967 6.491 28.823 1.00 78.06 379 ARG A CA 1
ATOM 2941 C C . ARG A 1 379 ? -19.595 5.053 28.461 1.00 78.06 379 ARG A C 1
ATOM 2943 O O . ARG A 1 379 ? -19.974 4.603 27.381 1.00 78.06 379 ARG A O 1
ATOM 2950 N N . GLU A 1 380 ? -18.930 4.337 29.361 1.00 87.50 380 GLU A N 1
ATOM 2951 C CA . GLU A 1 380 ? -18.673 2.899 29.262 1.00 87.50 380 GLU A CA 1
ATOM 2952 C C . GLU A 1 380 ? -19.989 2.120 29.317 1.00 87.50 380 GLU A C 1
ATOM 2954 O O . GLU A 1 380 ? -20.891 2.442 30.099 1.00 87.50 380 GLU A O 1
ATOM 2959 N N . GLN A 1 381 ? -20.131 1.097 28.475 1.00 90.81 381 GLN A N 1
ATOM 2960 C CA . GLN A 1 381 ? -21.397 0.373 28.345 1.00 90.81 381 GLN A CA 1
ATOM 2961 C C . GLN A 1 381 ? -21.210 -1.137 28.337 1.00 90.81 381 GLN A C 1
ATOM 2963 O O . GLN A 1 381 ? -20.285 -1.672 27.736 1.00 90.81 381 GLN A O 1
ATOM 2968 N N . LEU A 1 382 ? -22.175 -1.839 28.921 1.00 93.38 382 LEU A N 1
ATOM 2969 C CA . LEU A 1 382 ? -22.344 -3.281 28.797 1.00 93.38 382 LEU A CA 1
ATOM 2970 C C . LEU A 1 382 ? -23.788 -3.581 28.398 1.00 93.38 382 LEU A C 1
ATOM 2972 O O . LEU A 1 382 ? -24.723 -3.037 28.979 1.00 93.38 382 LEU A O 1
ATOM 2976 N N . THR A 1 383 ? -23.993 -4.475 27.432 1.00 89.31 383 THR A N 1
ATOM 2977 C CA . THR A 1 383 ? -25.336 -4.926 27.040 1.00 89.31 383 THR A CA 1
ATOM 2978 C C . THR A 1 383 ? -25.573 -6.358 27.489 1.00 89.31 383 THR A C 1
ATOM 2980 O O . THR A 1 383 ? -24.815 -7.261 27.134 1.00 89.31 383 THR A O 1
ATOM 2983 N N . ILE A 1 384 ? -26.670 -6.572 28.215 1.00 93.62 384 ILE A N 1
ATOM 2984 C CA . ILE A 1 384 ? -27.197 -7.900 28.544 1.00 93.62 384 ILE A CA 1
ATOM 2985 C C . ILE A 1 384 ? -28.409 -8.235 27.672 1.00 93.62 384 ILE A C 1
ATOM 2987 O O . ILE A 1 384 ? -29.171 -7.348 27.284 1.00 93.62 384 ILE A O 1
ATOM 2991 N N . GLN A 1 385 ? -28.610 -9.518 27.387 1.00 91.12 385 GLN A N 1
ATOM 2992 C CA . GLN A 1 385 ? -29.760 -10.051 26.661 1.00 91.12 385 GLN A CA 1
ATOM 2993 C C . GLN A 1 385 ? -30.476 -11.107 27.504 1.00 91.12 385 GLN A C 1
ATOM 2995 O O . GLN A 1 385 ? -29.828 -12.022 28.008 1.00 91.12 385 GLN A O 1
ATOM 3000 N N . ASN A 1 386 ? -31.805 -11.015 27.585 1.00 89.25 386 ASN A N 1
ATOM 3001 C CA . ASN A 1 386 ? -32.662 -12.128 27.988 1.00 89.25 386 ASN A CA 1
ATOM 3002 C C . ASN A 1 386 ? -32.963 -12.980 26.747 1.00 89.25 386 ASN A C 1
ATOM 3004 O O . ASN A 1 386 ? -33.578 -12.504 25.794 1.00 89.25 386 ASN A O 1
ATOM 3008 N N . THR A 1 387 ? -32.511 -14.227 26.731 1.00 84.62 387 THR A N 1
ATOM 3009 C CA . THR A 1 387 ? -32.686 -15.154 25.600 1.00 84.62 387 THR A CA 1
ATOM 3010 C C . THR A 1 387 ? -33.973 -15.973 25.706 1.00 84.62 387 THR A C 1
ATOM 3012 O O . THR A 1 387 ? -34.339 -16.669 24.758 1.00 84.62 387 THR A O 1
ATOM 3015 N N . SER A 1 388 ? -34.677 -15.897 26.834 1.00 80.31 388 SER A N 1
ATOM 3016 C CA . SER A 1 388 ? -35.860 -16.708 27.113 1.00 80.31 388 SER A CA 1
ATOM 3017 C C . SER A 1 388 ? -37.150 -16.100 26.557 1.00 80.31 388 SER A C 1
ATOM 3019 O O . SER A 1 388 ? -37.200 -14.924 26.192 1.00 80.31 388 SER A O 1
ATOM 3021 N N . ASP A 1 389 ? -38.205 -16.915 26.503 1.00 84.56 389 ASP A N 1
ATOM 3022 C CA . ASP A 1 389 ? -39.559 -16.507 26.096 1.00 84.56 389 ASP A CA 1
ATOM 3023 C C . ASP A 1 389 ? -40.382 -15.908 27.255 1.00 84.56 389 ASP A C 1
ATOM 3025 O O . ASP A 1 389 ? -41.595 -15.752 27.142 1.00 84.56 389 ASP A O 1
ATOM 3029 N N . ARG A 1 390 ? -39.745 -15.592 28.392 1.00 82.62 390 ARG A N 1
ATOM 3030 C CA . ARG A 1 390 ? -40.399 -15.005 29.569 1.00 82.62 390 ARG A CA 1
ATOM 3031 C C . ARG A 1 390 ? -39.600 -13.834 30.128 1.00 82.62 390 ARG A C 1
ATOM 3033 O O . ARG A 1 390 ? -38.390 -13.743 29.933 1.00 82.62 390 ARG A O 1
ATOM 3040 N N . ASP A 1 391 ? -40.270 -12.962 30.864 1.00 84.12 391 ASP A N 1
ATOM 3041 C CA . ASP A 1 391 ? -39.616 -11.871 31.580 1.00 84.12 391 ASP A CA 1
ATOM 3042 C C . ASP A 1 391 ? -38.712 -12.417 32.693 1.00 84.12 391 ASP A C 1
ATOM 3044 O O . ASP A 1 391 ? -39.086 -13.342 33.419 1.00 84.12 391 ASP A O 1
ATOM 3048 N N . VAL A 1 392 ? -37.519 -11.837 32.843 1.00 88.12 392 VAL A N 1
ATOM 3049 C CA . VAL A 1 392 ? -36.551 -12.241 33.870 1.00 88.12 392 VAL A CA 1
ATOM 3050 C C . VAL A 1 392 ? -36.373 -11.129 34.897 1.00 88.12 392 VAL A C 1
ATOM 3052 O O . VAL A 1 392 ? -35.997 -10.005 34.569 1.00 88.12 392 VAL A O 1
ATOM 3055 N N . SER A 1 393 ? -36.609 -11.453 36.169 1.00 89.25 393 SER A N 1
ATOM 3056 C CA . SER A 1 393 ? -36.236 -10.586 37.290 1.00 89.25 393 SER A CA 1
ATOM 3057 C C . SER A 1 393 ? -34.714 -10.529 37.423 1.00 89.25 393 SER A C 1
ATOM 3059 O O . SER A 1 393 ? -34.059 -11.564 37.533 1.00 89.25 393 SER A O 1
ATOM 3061 N N . LEU A 1 394 ? -34.160 -9.318 37.499 1.00 88.88 394 LEU A N 1
ATOM 3062 C CA . LEU A 1 394 ? -32.727 -9.085 37.702 1.00 88.88 394 LEU A CA 1
ATOM 3063 C C . LEU A 1 394 ? -32.313 -9.140 39.182 1.00 88.88 394 LEU A C 1
ATOM 3065 O O . LEU A 1 394 ? -31.138 -8.982 39.499 1.00 88.88 394 LEU A O 1
ATOM 3069 N N . ARG A 1 395 ? -33.246 -9.402 40.109 1.00 87.56 395 ARG A N 1
ATOM 3070 C CA . ARG A 1 395 ? -32.919 -9.599 41.530 1.00 87.56 395 ARG A CA 1
ATOM 3071 C C . ARG A 1 395 ? -31.943 -10.767 41.698 1.00 87.56 395 ARG A C 1
ATOM 3073 O O . ARG A 1 395 ? -32.246 -11.882 41.290 1.00 87.56 395 ARG A O 1
ATOM 3080 N N . GLY A 1 396 ? -30.810 -10.508 42.349 1.00 82.31 396 GLY A N 1
ATOM 3081 C CA . GLY A 1 396 ? -29.753 -11.501 42.562 1.00 82.31 396 GLY A CA 1
ATOM 3082 C C . GLY A 1 396 ? -28.749 -11.604 41.411 1.00 82.31 396 GLY A C 1
ATOM 3083 O O . GLY A 1 396 ? -27.736 -12.280 41.579 1.00 82.31 396 GLY A O 1
ATOM 3084 N N . TRP A 1 397 ? -28.978 -10.913 40.289 1.00 93.12 397 TRP A N 1
ATOM 3085 C CA . TRP A 1 397 ? -27.990 -10.789 39.224 1.00 93.12 397 TRP A CA 1
ATOM 3086 C C . TRP A 1 397 ? -26.999 -9.667 39.531 1.00 93.12 397 TRP A C 1
ATOM 3088 O O . TRP A 1 397 ? -27.380 -8.592 40.000 1.00 93.12 397 TRP A O 1
ATOM 3098 N N . SER A 1 398 ? -25.724 -9.897 39.237 1.00 93.56 398 SER A N 1
ATOM 3099 C CA . SER A 1 398 ? -24.679 -8.882 39.385 1.00 93.56 398 SER A CA 1
ATOM 3100 C C . SER A 1 398 ? -23.579 -9.059 38.350 1.00 93.56 398 SER A C 1
ATOM 3102 O O . SER A 1 398 ? -23.325 -10.178 37.908 1.00 93.56 398 SER A O 1
ATOM 3104 N N . LEU A 1 399 ? -22.896 -7.970 38.022 1.00 95.00 399 LEU A N 1
ATOM 3105 C CA . LEU A 1 399 ? -21.647 -7.974 37.270 1.00 95.00 399 LEU A CA 1
ATOM 3106 C C . LEU A 1 399 ? -20.469 -7.856 38.240 1.00 95.00 399 LEU A C 1
ATOM 3108 O O . LEU A 1 399 ? -20.611 -7.259 39.312 1.00 95.00 399 LEU A O 1
ATOM 3112 N N . MET A 1 400 ? -19.331 -8.437 37.875 1.00 94.00 400 MET A N 1
ATOM 3113 C CA . MET A 1 400 ? -18.094 -8.346 38.645 1.00 94.00 400 MET A CA 1
ATOM 3114 C C . MET A 1 400 ? -16.886 -8.274 37.714 1.00 94.00 400 MET A C 1
ATOM 3116 O O . MET A 1 400 ? -16.791 -9.091 36.799 1.00 94.00 400 MET A O 1
ATOM 3120 N N . ASP A 1 401 ? -15.982 -7.328 37.953 1.00 93.56 401 ASP A N 1
ATOM 3121 C CA . ASP A 1 401 ? -14.740 -7.167 37.186 1.00 93.56 401 ASP A CA 1
ATOM 3122 C C . ASP A 1 401 ? -13.568 -7.974 37.787 1.00 93.56 401 ASP A C 1
ATOM 3124 O O . ASP A 1 401 ? -13.703 -8.657 38.814 1.00 93.56 401 ASP A O 1
ATOM 3128 N N . ALA A 1 402 ? -12.391 -7.893 37.159 1.00 88.00 402 ALA A N 1
ATOM 3129 C CA . ALA A 1 402 ? -11.180 -8.551 37.650 1.00 88.00 402 ALA A CA 1
ATOM 3130 C C . ALA A 1 402 ? -10.686 -7.983 38.999 1.00 88.00 402 ALA A C 1
ATOM 3132 O O . ALA A 1 402 ? -10.092 -8.716 39.798 1.00 88.00 402 ALA A O 1
ATOM 3133 N N . ALA A 1 403 ? -10.963 -6.704 39.275 1.00 89.62 403 ALA A N 1
ATOM 3134 C CA . ALA A 1 403 ? -10.638 -6.016 40.526 1.00 89.62 403 ALA A CA 1
ATOM 3135 C C . ALA A 1 403 ? -11.632 -6.317 41.669 1.00 89.62 403 ALA A C 1
ATOM 3137 O O . ALA A 1 403 ? -11.424 -5.879 42.802 1.00 89.62 403 ALA A O 1
ATOM 3138 N N . LYS A 1 404 ? -12.658 -7.141 41.407 1.00 90.94 404 LYS A N 1
ATOM 3139 C CA . LYS A 1 404 ? -13.738 -7.537 42.325 1.00 90.94 404 LYS A CA 1
ATOM 3140 C C . LYS A 1 404 ? -14.701 -6.405 42.691 1.00 90.94 404 LYS A C 1
ATOM 3142 O O . LYS A 1 404 ? -15.459 -6.556 43.657 1.00 90.94 404 LYS A O 1
ATOM 3147 N N . HIS A 1 405 ? -14.733 -5.319 41.924 1.00 93.06 405 HIS A N 1
ATOM 3148 C CA . HIS A 1 405 ? -15.851 -4.390 41.986 1.00 93.06 405 HIS A CA 1
ATOM 3149 C C . HIS A 1 405 ? -17.127 -5.111 41.553 1.00 93.06 405 HIS A C 1
ATOM 3151 O O . HIS A 1 405 ? -17.097 -6.017 40.718 1.00 93.06 405 HIS A O 1
ATOM 3157 N N . ARG A 1 406 ? -18.261 -4.754 42.162 1.00 92.38 406 ARG A N 1
ATOM 3158 C CA . ARG A 1 406 ? -19.529 -5.457 41.953 1.00 92.38 406 ARG A CA 1
ATOM 3159 C C . ARG A 1 406 ? -20.660 -4.477 41.708 1.00 92.38 406 ARG A C 1
ATOM 3161 O O . ARG A 1 406 ? -20.978 -3.671 42.579 1.00 92.38 406 ARG A O 1
ATOM 3168 N N . LEU A 1 407 ? -21.346 -4.658 40.583 1.00 93.19 407 LEU A N 1
ATOM 3169 C CA . LEU A 1 407 ? -22.557 -3.920 40.240 1.00 93.19 407 LEU A CA 1
ATOM 3170 C C . LEU A 1 407 ? -23.781 -4.838 40.320 1.00 93.19 407 LEU A C 1
ATOM 3172 O O . LEU A 1 407 ? -23.930 -5.770 39.530 1.00 93.19 407 LEU A O 1
ATOM 3176 N N . ASN A 1 408 ? -24.680 -4.570 41.268 1.00 92.38 408 ASN A N 1
ATOM 3177 C CA . ASN A 1 408 ? -25.943 -5.302 41.381 1.00 92.38 408 ASN A CA 1
ATOM 3178 C C . ASN A 1 408 ? -26.949 -4.803 40.339 1.00 92.38 408 ASN A C 1
ATOM 3180 O O . ASN A 1 408 ? -27.170 -3.600 40.200 1.00 92.38 408 ASN A O 1
ATOM 3184 N N . LEU A 1 409 ? -27.600 -5.730 39.639 1.00 91.06 409 LEU A N 1
ATOM 3185 C CA . LEU A 1 409 ? -28.634 -5.409 38.663 1.00 91.06 409 LEU A CA 1
ATOM 3186 C C . LEU A 1 409 ? -30.008 -5.341 39.338 1.00 91.06 409 LEU A C 1
ATOM 3188 O O . LEU A 1 409 ? -30.285 -6.029 40.321 1.00 91.06 409 LEU A O 1
ATOM 3192 N N . ALA A 1 410 ? -30.892 -4.505 38.798 1.00 87.12 410 ALA A N 1
ATOM 3193 C CA . ALA A 1 410 ? -32.240 -4.324 39.323 1.00 87.12 410 ALA A CA 1
ATOM 3194 C C . ALA A 1 410 ? -33.278 -4.142 38.207 1.00 87.12 410 ALA A C 1
ATOM 3196 O O . ALA A 1 410 ? -32.972 -3.692 37.095 1.00 87.12 410 ALA A O 1
ATOM 3197 N N . GLY A 1 411 ? -34.524 -4.476 38.546 1.00 89.69 411 GLY A N 1
ATOM 3198 C CA . GLY A 1 411 ? -35.683 -4.426 37.658 1.00 89.69 411 GLY A CA 1
ATOM 3199 C C . GLY A 1 411 ? -35.986 -5.762 36.983 1.00 89.69 411 GLY A C 1
ATOM 3200 O O . GLY A 1 411 ? -35.501 -6.815 37.397 1.00 89.69 411 GLY A O 1
ATOM 3201 N N . THR A 1 412 ? -36.792 -5.692 35.931 1.00 88.44 412 THR A N 1
ATOM 3202 C CA . THR A 1 412 ? -37.205 -6.835 35.113 1.00 88.44 412 THR A CA 1
ATOM 3203 C C . THR A 1 412 ? -36.735 -6.604 33.683 1.00 88.44 412 THR A C 1
ATOM 3205 O O . THR A 1 412 ? -36.858 -5.491 33.170 1.00 88.44 412 THR A O 1
ATOM 3208 N N . LEU A 1 413 ? -36.174 -7.635 33.052 1.00 89.19 413 LEU A N 1
ATOM 3209 C CA . LEU A 1 413 ? -35.773 -7.628 31.649 1.00 89.19 413 LEU A CA 1
ATOM 3210 C C . LEU A 1 413 ? -36.788 -8.444 30.832 1.00 89.19 413 LEU A C 1
ATOM 3212 O O . LEU A 1 413 ? -36.855 -9.662 31.031 1.00 89.19 413 LEU A O 1
ATOM 3216 N N . PRO A 1 414 ? -37.573 -7.816 29.936 1.00 90.19 414 PRO A N 1
ATOM 3217 C CA . PRO A 1 414 ? -38.587 -8.521 29.160 1.00 90.19 414 PRO A CA 1
ATOM 3218 C C . PRO A 1 414 ? -38.041 -9.690 28.337 1.00 90.19 414 PRO A C 1
ATOM 3220 O O . PRO A 1 414 ? -36.856 -9.708 27.978 1.00 90.19 414 PRO A O 1
ATOM 3223 N N . ALA A 1 415 ? -38.905 -10.650 28.013 1.00 83.38 415 ALA A N 1
ATOM 3224 C CA . ALA A 1 415 ? -38.590 -11.751 27.100 1.00 83.38 415 ALA A CA 1
ATOM 3225 C C . ALA A 1 415 ? -37.911 -11.253 25.807 1.00 83.38 415 ALA A C 1
ATOM 3227 O O . ALA A 1 415 ? -38.307 -10.231 25.245 1.00 83.38 415 ALA A O 1
ATOM 3228 N N . LYS A 1 416 ? -36.877 -11.965 25.334 1.00 84.12 416 LYS A N 1
ATOM 3229 C CA . LYS A 1 416 ? -36.108 -11.665 24.100 1.00 84.12 416 LYS A CA 1
ATOM 3230 C C . LYS A 1 416 ? -35.493 -10.262 23.986 1.00 84.12 416 LYS A C 1
ATOM 3232 O O . LYS A 1 416 ? -34.981 -9.905 22.925 1.00 84.12 416 LYS A O 1
ATOM 3237 N N . SER A 1 417 ? -35.510 -9.467 25.050 1.00 83.56 417 SER A N 1
ATOM 3238 C CA . SER A 1 417 ? -35.047 -8.079 25.018 1.00 83.56 417 SER A CA 1
ATOM 3239 C C . SER A 1 417 ? -33.569 -7.930 25.398 1.00 83.56 417 SER A C 1
ATOM 3241 O O . SER A 1 417 ? -32.946 -8.827 25.978 1.00 83.56 417 SER A O 1
ATOM 3243 N N . LYS A 1 418 ? -33.001 -6.767 25.061 1.00 91.62 418 LYS A N 1
ATOM 3244 C CA . LYS A 1 418 ? -31.656 -6.342 25.462 1.00 91.62 418 LYS A CA 1
ATOM 3245 C C . LYS A 1 418 ? -31.748 -5.113 26.360 1.00 91.62 418 LYS A C 1
ATOM 3247 O O . LYS A 1 418 ? -32.643 -4.288 26.190 1.00 91.62 418 LYS A O 1
ATOM 3252 N N . LYS A 1 419 ? -30.796 -4.967 27.278 1.00 90.31 419 LYS A N 1
ATOM 3253 C CA . LYS A 1 419 ? -30.648 -3.772 28.115 1.00 90.31 419 LYS A CA 1
ATOM 3254 C C . LYS A 1 419 ? -29.200 -3.314 28.123 1.00 90.31 419 LYS A C 1
ATOM 3256 O O . LYS A 1 419 ? -28.309 -4.099 28.440 1.00 90.31 419 LYS A O 1
ATOM 3261 N N . VAL A 1 420 ? -29.005 -2.038 27.799 1.00 90.50 420 VAL A N 1
ATOM 3262 C CA . VAL A 1 420 ? -27.728 -1.338 27.950 1.00 90.50 420 VAL A CA 1
ATOM 3263 C C . VAL A 1 420 ? -27.603 -0.865 29.394 1.00 90.50 420 VAL A C 1
ATOM 3265 O O . VAL A 1 420 ? -28.533 -0.282 29.956 1.00 90.50 420 VAL A O 1
ATOM 3268 N N . ILE A 1 421 ? -26.456 -1.141 29.992 1.00 90.31 421 ILE A N 1
ATOM 3269 C CA . ILE A 1 421 ? -26.049 -0.698 31.318 1.00 90.31 421 ILE A CA 1
ATOM 3270 C C . ILE A 1 421 ? -24.882 0.254 31.099 1.00 90.31 421 ILE A C 1
ATOM 3272 O O . ILE A 1 421 ? -23.849 -0.155 30.575 1.00 90.31 421 ILE A O 1
ATOM 3276 N N . VAL A 1 422 ? -25.066 1.517 31.476 1.00 88.44 422 VAL A N 1
ATOM 3277 C CA . VAL A 1 422 ? -23.978 2.496 31.513 1.00 88.44 422 VAL A CA 1
ATOM 3278 C C . VAL A 1 422 ? -23.232 2.298 32.824 1.00 88.44 422 VAL A C 1
ATOM 3280 O O . VAL A 1 422 ? -23.844 2.357 33.894 1.00 88.44 422 VAL A O 1
ATOM 3283 N N . LEU A 1 423 ? -21.940 2.016 32.732 1.00 87.50 423 LEU A N 1
ATOM 3284 C CA . LEU A 1 423 ? -21.076 1.781 33.878 1.00 87.50 423 LEU A CA 1
ATOM 3285 C C . LEU A 1 423 ? -20.504 3.115 34.351 1.00 87.50 423 LEU A C 1
ATOM 3287 O O . LEU A 1 423 ? -20.142 3.982 33.553 1.00 87.50 423 LEU A O 1
ATOM 3291 N N . LYS A 1 424 ? -20.492 3.311 35.669 1.00 81.25 424 LYS A N 1
ATOM 3292 C CA . LYS A 1 424 ? -19.857 4.477 36.279 1.00 81.25 424 LYS A CA 1
ATOM 3293 C C . LYS A 1 424 ? -18.446 4.104 36.692 1.00 81.25 424 LYS A C 1
ATOM 3295 O O . LYS A 1 424 ? -18.249 3.045 37.295 1.00 81.25 424 LYS A O 1
ATOM 3300 N N . ALA A 1 425 ? -17.510 5.008 36.425 1.00 70.38 425 ALA A N 1
ATOM 3301 C CA . ALA A 1 425 ? -16.089 4.798 36.671 1.00 70.38 425 ALA A CA 1
ATOM 3302 C C . ALA A 1 425 ? -15.778 4.488 38.148 1.00 70.38 425 ALA A C 1
ATOM 3304 O O . ALA A 1 425 ? -14.814 3.793 38.444 1.00 70.38 425 ALA A O 1
ATOM 3305 N N . GLU A 1 426 ? -16.604 4.973 39.080 1.00 75.62 426 GLU A N 1
ATOM 3306 C CA . GLU A 1 426 ? -16.430 4.757 40.520 1.00 75.62 426 GLU A CA 1
ATOM 3307 C C . GLU A 1 426 ? -17.076 3.458 41.032 1.00 75.62 426 GLU A C 1
ATOM 3309 O O . GLU A 1 426 ? -16.831 3.065 42.172 1.00 75.62 426 GLU A O 1
ATOM 3314 N N . GLU A 1 427 ? -17.931 2.811 40.232 1.00 81.69 427 GLU A N 1
ATOM 3315 C CA . GLU A 1 427 ? -18.668 1.607 40.636 1.00 81.69 427 GLU A CA 1
ATOM 3316 C C . GLU A 1 427 ? -18.035 0.330 40.072 1.00 81.69 427 GLU A C 1
ATOM 3318 O O . GLU A 1 427 ? -17.821 -0.612 40.830 1.00 81.69 427 GLU A O 1
ATOM 3323 N N . MET A 1 428 ? -17.774 0.279 38.760 1.00 87.44 428 MET A N 1
ATOM 3324 C CA . MET A 1 428 ? -17.168 -0.870 38.068 1.00 87.44 428 MET A CA 1
ATOM 3325 C C . MET A 1 428 ? -16.679 -0.429 36.669 1.00 87.44 428 MET A C 1
ATOM 3327 O O . MET A 1 428 ? -17.418 -0.618 35.697 1.00 87.44 428 MET A O 1
ATOM 3331 N N . PRO A 1 429 ? -15.501 0.218 36.560 1.00 88.12 429 PRO A N 1
ATOM 3332 C CA . PRO A 1 429 ? -14.964 0.695 35.282 1.00 88.12 429 PRO A CA 1
ATOM 3333 C C . PRO A 1 429 ? -14.587 -0.472 34.358 1.00 88.12 429 PRO A C 1
ATOM 3335 O O . PRO A 1 429 ? -14.275 -1.565 34.828 1.00 88.12 429 PRO A O 1
ATOM 3338 N N . LEU A 1 430 ? -14.596 -0.238 33.047 1.00 88.00 430 LEU A N 1
ATOM 3339 C CA . LEU A 1 430 ? -14.078 -1.156 32.037 1.00 88.00 430 LEU A CA 1
ATOM 3340 C C . LEU A 1 430 ? -12.687 -0.693 31.602 1.00 88.00 430 LEU A C 1
ATOM 3342 O O . LEU A 1 430 ? -12.517 0.318 30.935 1.00 88.00 430 LEU A O 1
ATOM 3346 N N . ASN A 1 431 ? -11.655 -1.461 31.933 1.00 87.06 431 ASN A N 1
ATOM 3347 C CA . ASN A 1 431 ? -10.290 -1.025 31.641 1.00 87.06 431 ASN A CA 1
ATOM 3348 C C . ASN A 1 431 ? -9.983 -1.045 30.132 1.00 87.06 431 ASN A C 1
ATOM 3350 O O . ASN A 1 431 ? -10.162 -2.076 29.480 1.00 87.06 431 ASN A O 1
ATOM 3354 N N . ASN A 1 432 ? -9.452 0.057 29.589 1.00 82.81 432 ASN A N 1
ATOM 3355 C CA . ASN A 1 432 ? -9.040 0.160 28.179 1.00 82.81 432 ASN A CA 1
ATOM 3356 C C . ASN A 1 432 ? -7.869 -0.771 27.824 1.00 82.81 432 ASN A C 1
ATOM 3358 O O . ASN A 1 432 ? -7.728 -1.169 26.674 1.00 82.81 432 ASN A O 1
ATOM 3362 N N . ASP A 1 433 ? -7.064 -1.180 28.808 1.00 76.56 433 ASP A N 1
ATOM 3363 C CA . ASP A 1 433 ? -5.942 -2.108 28.607 1.00 76.56 433 ASP A CA 1
ATOM 3364 C C . ASP A 1 433 ? -6.360 -3.593 28.638 1.00 76.56 433 ASP A C 1
ATOM 3366 O O . ASP A 1 433 ? -5.537 -4.500 28.463 1.00 76.56 433 ASP A O 1
ATOM 3370 N N . GLY A 1 434 ? -7.654 -3.863 28.814 1.00 80.50 434 GLY A N 1
ATOM 3371 C CA . GLY A 1 434 ? -8.216 -5.203 28.922 1.00 80.50 434 GLY A CA 1
ATOM 3372 C C . GLY A 1 434 ? -8.806 -5.491 30.296 1.00 80.50 434 GLY A C 1
ATOM 3373 O O . GLY A 1 434 ? -8.326 -5.004 31.317 1.00 80.50 434 GLY A O 1
ATOM 3374 N N . ASP A 1 435 ? -9.844 -6.322 30.320 1.00 87.94 435 ASP A N 1
ATOM 3375 C CA . ASP A 1 435 ? -10.558 -6.672 31.546 1.00 87.94 435 ASP A CA 1
ATOM 3376 C C . ASP A 1 435 ? -11.198 -8.066 31.461 1.00 87.94 435 ASP A C 1
ATOM 3378 O O . ASP A 1 435 ? -11.193 -8.742 30.426 1.00 87.94 435 ASP A O 1
ATOM 3382 N N . THR A 1 436 ? -11.729 -8.536 32.586 1.00 89.12 436 THR A N 1
ATOM 3383 C CA . THR A 1 436 ? -12.527 -9.753 32.705 1.00 89.12 436 THR A CA 1
ATOM 3384 C C . THR A 1 436 ? -13.799 -9.453 33.487 1.00 89.12 436 THR A C 1
ATOM 3386 O O . THR A 1 436 ? -13.748 -9.152 34.675 1.00 89.12 436 THR A O 1
ATOM 3389 N N . ILE A 1 437 ? -14.948 -9.596 32.828 1.00 93.31 437 ILE A N 1
ATOM 3390 C CA . ILE A 1 437 ? -16.266 -9.327 33.394 1.00 93.31 437 ILE A CA 1
ATOM 3391 C C . ILE A 1 437 ? -17.004 -10.646 33.563 1.00 93.31 437 ILE A C 1
ATOM 3393 O O . ILE A 1 437 ? -17.156 -11.426 32.622 1.00 93.31 437 ILE A O 1
ATOM 3397 N N . LYS A 1 438 ? -17.505 -10.875 34.772 1.00 92.94 438 LYS A N 1
ATOM 3398 C CA . LYS A 1 438 ? -18.317 -12.032 35.141 1.00 92.94 438 LYS A CA 1
ATOM 3399 C C . LYS A 1 438 ? -19.761 -11.601 35.348 1.00 92.94 438 LYS A C 1
ATOM 3401 O O . LYS A 1 438 ? -20.037 -10.686 36.123 1.00 92.94 438 LYS A O 1
ATOM 3406 N N . LEU A 1 439 ? -20.687 -12.294 34.695 1.00 92.44 439 LEU A N 1
ATOM 3407 C CA . LEU A 1 439 ? -22.110 -12.241 35.003 1.00 92.44 439 LEU A CA 1
ATOM 3408 C C . LEU A 1 439 ? -22.419 -13.305 36.054 1.00 92.44 439 LEU A C 1
ATOM 3410 O O . LEU A 1 439 ? -22.154 -14.488 35.840 1.00 92.44 439 LEU A O 1
ATOM 3414 N N . LEU A 1 440 ? -22.989 -12.886 37.180 1.00 89.44 440 LEU A N 1
ATOM 3415 C CA . LEU A 1 440 ? -23.307 -13.753 38.306 1.00 89.44 440 LEU A CA 1
ATOM 3416 C C . LEU A 1 440 ? -24.813 -13.766 38.571 1.00 89.44 440 LEU A C 1
ATOM 3418 O O . LEU A 1 440 ? -25.467 -12.729 38.461 1.00 89.44 440 LEU A O 1
ATOM 3422 N N . ASN A 1 441 ? -25.337 -14.906 39.013 1.00 87.94 441 ASN A N 1
ATOM 3423 C CA . ASN A 1 441 ? -26.693 -15.058 39.532 1.00 87.94 441 ASN A CA 1
ATOM 3424 C C . ASN A 1 441 ? -26.635 -15.701 40.923 1.00 87.94 441 ASN A C 1
ATOM 3426 O O . ASN A 1 441 ? -26.085 -16.786 41.085 1.00 87.94 441 ASN A O 1
ATOM 3430 N N . GLN A 1 442 ? -27.159 -15.014 41.939 1.00 86.81 442 GLN A N 1
ATOM 3431 C CA . GLN A 1 442 ? -27.082 -15.420 43.351 1.00 86.81 442 GLN A CA 1
ATOM 3432 C C . GLN A 1 442 ? -25.647 -15.746 43.812 1.00 86.81 442 GLN A C 1
ATOM 3434 O O . GLN A 1 442 ? -25.424 -16.588 44.676 1.00 86.81 442 GLN A O 1
ATOM 3439 N N . GLY A 1 443 ? -24.658 -15.067 43.222 1.00 81.69 443 GLY A N 1
ATOM 3440 C CA . GLY A 1 443 ? -23.236 -15.268 43.505 1.00 81.69 443 GLY A CA 1
ATOM 3441 C C . GLY A 1 443 ? -22.553 -16.363 42.679 1.00 81.69 443 GLY A C 1
ATOM 3442 O O . GLY A 1 443 ? -21.326 -16.367 42.637 1.00 81.69 443 GLY A O 1
ATOM 3443 N N . ALA A 1 444 ? -23.300 -17.224 41.981 1.00 81.69 444 ALA A N 1
ATOM 3444 C CA . ALA A 1 444 ? -22.744 -18.217 41.063 1.00 81.69 444 ALA A CA 1
ATOM 3445 C C . ALA A 1 444 ? -22.434 -17.596 39.693 1.00 81.69 444 ALA A C 1
ATOM 3447 O O . ALA A 1 444 ? -23.200 -16.767 39.202 1.00 81.69 444 ALA A O 1
ATOM 3448 N N . GLU A 1 445 ? -21.325 -17.996 39.073 1.00 86.50 445 GLU A N 1
ATOM 3449 C CA . GLU A 1 445 ? -20.926 -17.517 37.748 1.00 86.50 445 GLU A CA 1
ATOM 3450 C C . GLU A 1 445 ? -21.764 -18.153 36.639 1.00 86.50 445 GLU A C 1
ATOM 3452 O O . GLU A 1 445 ? -21.925 -19.369 36.588 1.00 86.50 445 GLU A O 1
ATOM 3457 N N . VAL A 1 446 ? -22.309 -17.309 35.762 1.00 85.31 446 VAL A N 1
ATOM 3458 C CA . VAL A 1 446 ? -23.132 -17.708 34.611 1.00 85.31 446 VAL A CA 1
ATOM 3459 C C . VAL A 1 446 ? -22.360 -17.548 33.304 1.00 85.31 446 VAL A C 1
ATOM 3461 O O . VAL A 1 446 ? -22.496 -18.371 32.406 1.00 85.31 446 VAL A O 1
ATOM 3464 N N . GLN A 1 447 ? -21.566 -16.483 33.184 1.00 86.94 447 GLN A N 1
ATOM 3465 C CA . GLN A 1 447 ? -20.757 -16.198 32.002 1.00 86.94 447 GLN A CA 1
ATOM 3466 C C . GLN A 1 447 ? -19.533 -15.375 32.396 1.00 86.94 447 GLN A C 1
ATOM 3468 O O . GLN A 1 447 ? -19.642 -14.470 33.225 1.00 86.94 447 GLN A O 1
ATOM 3473 N N . GLN A 1 448 ? -18.405 -15.636 31.740 1.00 86.75 448 GLN A N 1
ATOM 3474 C CA . GLN A 1 448 ? -17.209 -14.806 31.798 1.00 86.75 448 GLN A CA 1
ATOM 3475 C C . GLN A 1 448 ? -16.893 -14.263 30.403 1.00 86.75 448 GLN A C 1
ATOM 3477 O O . GLN A 1 448 ? -16.975 -14.983 29.409 1.00 86.75 448 GLN A O 1
ATOM 3482 N N . VAL A 1 449 ? -16.535 -12.985 30.339 1.00 83.50 449 VAL A N 1
ATOM 3483 C CA . VAL A 1 449 ? -16.110 -12.298 29.121 1.00 83.50 449 VAL A CA 1
ATOM 3484 C C . VAL A 1 449 ? -14.770 -11.641 29.395 1.00 83.50 449 VAL A C 1
ATOM 3486 O O . VAL A 1 449 ? -14.633 -10.908 30.371 1.00 83.50 449 VAL A O 1
ATOM 3489 N N . ARG A 1 450 ? -13.786 -11.894 28.535 1.00 83.56 450 ARG A N 1
ATOM 3490 C CA . ARG A 1 450 ? -12.454 -11.299 28.621 1.00 83.56 450 ARG A CA 1
ATOM 3491 C C . ARG A 1 450 ? -12.137 -10.558 27.331 1.00 83.56 450 ARG A C 1
ATOM 3493 O O . ARG A 1 450 ? -12.448 -11.048 26.250 1.00 83.56 450 ARG A O 1
ATOM 3500 N N . TYR A 1 451 ? -11.487 -9.409 27.459 1.00 80.31 451 TYR A N 1
ATOM 3501 C CA . TYR A 1 451 ? -10.918 -8.680 26.330 1.00 80.31 451 TYR A CA 1
ATOM 3502 C C . TYR A 1 451 ? -9.554 -8.093 26.700 1.00 80.31 451 TYR A C 1
ATOM 3504 O O . TYR A 1 451 ? -9.258 -7.901 27.878 1.00 80.31 451 TYR A O 1
ATOM 3512 N N . GLY A 1 452 ? -8.710 -7.844 25.701 1.00 75.31 452 GLY A N 1
ATOM 3513 C CA . GLY A 1 452 ? -7.403 -7.199 25.867 1.00 75.31 452 GLY A CA 1
ATOM 3514 C C . GLY A 1 452 ? -7.350 -5.786 25.283 1.00 75.31 452 GLY A C 1
ATOM 3515 O O . GLY A 1 452 ? -8.234 -5.401 24.516 1.00 75.31 452 GLY A O 1
ATOM 3516 N N . ALA A 1 453 ? -6.266 -5.056 25.571 1.00 66.94 453 ALA A N 1
ATOM 3517 C CA . ALA A 1 453 ? -5.996 -3.712 25.044 1.00 66.94 453 ALA A CA 1
ATOM 3518 C C . ALA A 1 453 ? -6.208 -3.592 23.524 1.00 66.94 453 ALA A C 1
ATOM 3520 O O . ALA A 1 453 ? -6.854 -2.669 23.046 1.00 66.94 453 ALA A O 1
ATOM 3521 N N . GLY A 1 454 ? -5.742 -4.583 22.753 1.00 58.66 454 GLY A N 1
ATOM 3522 C CA . GLY A 1 454 ? -5.883 -4.588 21.290 1.00 58.66 454 GLY A CA 1
ATOM 3523 C C . GLY A 1 454 ? -7.322 -4.729 20.775 1.00 58.66 454 GLY A C 1
ATOM 3524 O O . GLY A 1 454 ? -7.551 -4.578 19.579 1.00 58.66 454 GLY A O 1
ATOM 3525 N N . GLN A 1 455 ? -8.282 -5.044 21.648 1.00 64.62 455 GLN A N 1
ATOM 3526 C CA . GLN A 1 455 ? -9.706 -5.129 21.315 1.00 64.62 455 GLN A CA 1
ATOM 3527 C C . GLN A 1 455 ? -10.460 -3.876 21.784 1.00 64.62 455 GLN A C 1
ATOM 3529 O O . GLN A 1 455 ? -11.397 -3.456 21.118 1.00 64.62 455 GLN A O 1
ATOM 3534 N N . ALA A 1 456 ? -10.040 -3.241 22.881 1.00 72.12 456 ALA A N 1
ATOM 3535 C CA . ALA A 1 456 ? -10.675 -2.061 23.476 1.00 72.12 456 ALA A CA 1
ATOM 3536 C C . ALA A 1 456 ? -10.242 -0.727 22.827 1.00 72.12 456 ALA A C 1
ATOM 3538 O O . ALA A 1 456 ? -9.883 0.233 23.509 1.00 72.12 456 ALA A O 1
ATOM 3539 N N . GLY A 1 457 ? -10.276 -0.658 21.495 1.00 66.94 457 GLY A N 1
ATOM 3540 C CA . GLY A 1 457 ? -9.994 0.585 20.766 1.00 66.94 457 GLY A CA 1
ATOM 3541 C C . GLY A 1 457 ? -11.069 1.658 20.987 1.00 66.94 457 GLY A C 1
ATOM 3542 O O . GLY A 1 457 ? -12.197 1.352 21.382 1.00 66.94 457 GLY A O 1
ATOM 3543 N N . SER A 1 458 ? -10.735 2.920 20.708 1.00 70.75 458 SER A N 1
ATOM 3544 C CA . SER A 1 458 ? -11.673 4.028 20.913 1.00 70.75 458 SER A CA 1
ATOM 3545 C C . SER A 1 458 ? -12.927 3.880 20.042 1.00 70.75 458 SER A C 1
ATOM 3547 O O . SER A 1 458 ? -12.851 3.587 18.848 1.00 70.75 458 SER A O 1
ATOM 3549 N N . GLY A 1 459 ? -14.100 4.028 20.657 1.00 62.94 459 GLY A N 1
ATOM 3550 C CA . GLY A 1 459 ? -15.414 3.829 20.047 1.00 62.94 459 GLY A CA 1
ATOM 3551 C C . GLY A 1 459 ? -15.776 2.373 19.723 1.00 62.94 459 GLY A C 1
ATOM 3552 O O . GLY A 1 459 ? -16.843 2.137 19.160 1.00 62.94 459 GLY A O 1
ATOM 3553 N N . VAL A 1 460 ? -14.932 1.389 20.058 1.00 62.59 460 VAL A N 1
ATOM 3554 C CA . VAL A 1 460 ? -15.155 -0.018 19.684 1.00 62.59 460 VAL A CA 1
ATOM 3555 C C . VAL A 1 460 ? -16.266 -0.646 20.529 1.00 62.59 460 VAL A C 1
ATOM 3557 O O . VAL A 1 460 ? -16.239 -0.604 21.762 1.00 62.59 460 VAL A O 1
ATOM 3560 N N . ARG A 1 461 ? -17.205 -1.330 19.862 1.00 78.06 461 ARG A N 1
ATOM 3561 C CA . ARG A 1 461 ? -18.182 -2.215 20.503 1.00 78.06 461 ARG A CA 1
ATOM 3562 C C . ARG A 1 461 ? -17.711 -3.663 20.387 1.00 78.06 461 ARG A C 1
ATOM 3564 O O . ARG A 1 461 ? -17.709 -4.263 19.319 1.00 78.06 461 ARG A O 1
ATOM 3571 N N . LEU A 1 462 ? -17.358 -4.274 21.507 1.00 73.19 462 LEU A N 1
ATOM 3572 C CA . LEU A 1 462 ? -17.063 -5.704 21.566 1.00 73.19 462 LEU A CA 1
ATOM 3573 C C . LEU A 1 462 ? -18.383 -6.473 21.560 1.00 73.19 462 LEU A C 1
ATOM 3575 O O . LEU A 1 462 ? -19.229 -6.209 22.407 1.00 73.19 462 LEU A O 1
ATOM 3579 N N . LEU A 1 463 ? -18.577 -7.420 20.648 1.00 66.88 463 LEU A N 1
ATOM 3580 C CA . LEU A 1 463 ? -19.728 -8.324 20.626 1.00 66.88 463 LEU A CA 1
ATOM 3581 C C . LEU A 1 463 ? -19.354 -9.661 21.259 1.00 66.88 463 LEU A C 1
ATOM 3583 O O . LEU A 1 463 ? -18.296 -10.198 20.979 1.00 66.88 463 LEU A O 1
ATOM 3587 N N . VAL A 1 464 ? -20.227 -10.238 22.076 1.00 70.00 464 VAL A N 1
ATOM 3588 C CA . VAL A 1 464 ? -19.997 -11.535 22.734 1.00 70.00 464 VAL A CA 1
ATOM 3589 C C . VAL A 1 464 ? -20.953 -12.555 22.128 1.00 70.00 464 VAL A C 1
ATOM 3591 O O . VAL A 1 464 ? -22.165 -12.315 22.124 1.00 70.00 464 VAL A O 1
ATOM 3594 N N . ARG A 1 465 ? -20.423 -13.651 21.570 1.00 63.09 465 ARG A N 1
ATOM 3595 C CA . ARG A 1 465 ? -21.245 -14.676 20.899 1.00 63.09 465 ARG A CA 1
ATOM 3596 C C . ARG A 1 465 ? -21.862 -15.676 21.866 1.00 63.09 465 ARG A C 1
ATOM 3598 O O . ARG A 1 465 ? -21.135 -16.153 22.761 1.00 63.09 465 ARG A O 1
#

pLDDT: mean 81.54, std 22.9, range [23.34, 98.88]

Solvent-accessible surface area (backbone atoms only — not comparable to full-atom values): 26075 Å² total; per-residue (Å²): 142,85,80,89,85,82,88,81,91,83,86,89,85,89,84,88,87,77,91,75,90,74,91,70,92,73,94,66,82,76,75,76,78,86,68,86,71,81,42,53,27,43,32,27,32,49,33,65,68,35,58,65,40,25,70,57,42,53,54,45,44,73,74,71,53,79,93,53,85,81,29,74,42,51,66,47,42,49,47,22,39,49,40,42,35,50,50,46,62,78,64,64,42,38,34,37,36,34,24,32,30,42,44,69,62,15,50,50,50,40,41,51,49,27,41,76,71,74,41,57,57,44,86,48,78,62,87,36,82,44,76,87,81,32,43,16,34,37,35,37,34,34,68,83,60,78,45,72,43,81,74,44,75,44,67,60,84,51,93,67,30,47,37,27,36,34,35,38,38,26,23,52,80,81,41,51,31,30,41,40,32,38,47,44,49,60,58,52,84,42,66,77,28,30,58,50,30,39,53,24,32,53,39,49,31,57,48,50,54,55,39,48,77,70,65,33,50,57,32,42,33,23,35,54,36,50,36,50,88,86,50,72,38,39,39,87,49,81,91,56,52,58,79,55,56,37,54,57,50,53,28,52,66,43,76,68,69,57,71,16,43,40,61,50,65,70,70,34,77,60,49,76,58,35,41,21,33,69,62,90,88,37,43,28,36,31,51,50,50,32,35,29,47,64,49,61,77,34,57,75,43,49,47,51,61,78,86,64,55,80,62,23,27,79,43,38,37,40,38,40,23,31,56,83,62,101,61,44,68,44,79,36,77,58,72,83,77,79,81,74,84,81,78,88,76,83,88,85,82,91,77,98,75,86,77,74,75,83,66,83,72,45,67,44,72,41,33,37,22,40,20,29,73,77,72,44,76,64,53,19,35,39,27,38,32,30,69,36,95,50,68,40,72,26,72,55,28,29,40,32,44,76,87,65,35,63,47,76,45,76,60,72,46,50,44,64,35,72,48,80,43,73,32,41,60,90,54,51,59,56,51,42,72,34,46,39,42,33,39,25,49,76,80,43,82,73,47,58,48,69,52,43,38,94,65,32,41,77,45,19,36,37,34,39,108

Sequence (465 aa):
MERYFLLTVLLMGGFGCSKSNNTSENSQAQKFTNIEKSGIGIMTFNTKWLLAGAEQAQRLKGKGIWGLEDKDEDTEIEKQHAAVSEVIANYVPDLLCLQEVINRDAADRLIRTLKQGGLDYELRFMESRESYLEQDVAFLINKNSGVFSEIKVRHPKDPINPSKCLILTCKMNGVDTAFVGLHLKSVPTKESSVELREKQADAVVAELIALDQSGYETFVLGDFNDWDPVVPDADGSPEATPVSNVMRKIKDYKTGGDRELMNIMRFIKPVSQRFTFDYHGSETALDHILIPTAFAGKITEAVIPKEVGEDASDHLPVLIRLGIGLETEVYLSPDPISEVPIVDRMEIGNNHNELVAPSSGLLRIVSLVPNPEGKDSGREQLTIQNTSDRDVSLRGWSLMDAAKHRLNLAGTLPAKSKKVIVLKAEEMPLNNDGDTIKLLNQGAEVQQVRYGAGQAGSGVRLLVR

Radius of gyration: 29.37 Å; Cα contacts (8 Å, |Δi|>4): 979; chains: 1; bounding box: 89×60×87 Å

Mean predicted aligned error: 15.89 Å

Nearest PDB structures (foldseek):
  3g4t-assembly1_A  TM=7.246E-01  e=5.778E-12  Methanothermobacter thermautotrophicus str. Delta H
  3w2y-assembly2_D  TM=7.201E-01  e=1.028E-11  Methanothermobacter thermautotrophicus str. Delta H
  3g0r-assembly1_A  TM=7.380E-01  e=2.176E-11  Methanothermobacter thermautotrophicus str. Delta H
  5j8n-assembly1_A  TM=7.415E-01  e=5.167E-11  Methanosarcina mazei Go1
  3g91-assembly1_A  TM=7.062E-01  e=2.903E-11  Methanothermobacter thermautotrophicus str. Delta H

Foldseek 3Di:
DDDDDDDDDDDDDDDDDDDDDDDDDDPDLPQQPPPVPFFAKEKEEEFQQLDLAQVVLVVLVVLVDPSSVQGNGRVLSLLQLLLQLVLCSNPVHQKYKYKNQLDPSSVVSSQVNNVVSVWHWDKDDDFFPDNNSSIEIIMIGGPVPVQWAPWHKDDQPPPPAPRHWIWIWTHGNHATAIEIRDDAQADQPDPVSQVRLQVNLVSVLVVLVVCVVVVHFYKYWYFSNFADQVQAAQFPDPVQHGPHCSNVSNQVSPPDDQRRKDWLSNVDPDRNQGAFAQDPNGRGHRTTMIGGLNQVLFWPDWHFDPPRDPSRDRTTMTMTGGHDDPAREAEFEFDDDPPDDDDDDDDDDDDDDDPDDPPQPQKDWFKWQQAEADDRAQATKTKMWGAAQAKDAQQQKWKAKPVGQIGRDGDIAGHGDMDMDGDGPVRHHRDLQKIKMFIDGNNHTRTITIDGNSQNHYNYMYGYD